Protein AF-0000000072238457 (afdb_homodimer)

Sequence (394 aa):
MDGVGSITQPNPSQYAPRVVYDGGVALRIDGGSSLGMVVLDFATNKAIERATELGLAMVGVFHSCSSTGALGYYVEKIASKGLVGIVSSGSTPTVAAFGSAEKNFGTNPLAYAIPGSQEPCVVYDASTSAMSFWGVKMYEMENRPLPENVALDSHGRTTTDASLVHVLKTFGGAKGSGISLLLEFLNGALFYIGFSTMDGVGSITQPNPSQYAPRVVYDGGVALRIDGGSSLGMVVLDFATNKAIERATELGLAMVGVFHSCSSTGALGYYVEKIASKGLVGIVSSGSTPTVAAFGSAEKNFGTNPLAYAIPGSQEPCVVYDASTSAMSFWGVKMYEMENRPLPENVALDSHGRTTTDASLVHVLKTFGGAKGSGISLLLEFLNGALFYIGFST

pLDDT: mean 86.83, std 17.13, range [21.56, 98.25]

InterPro domains:
  IPR003767 Malate/L-lactate dehydrogenase-like [PF02615] (16-190)
  IPR003767 Malate/L-lactate dehydrogenase-like [PTHR11091] (16-191)
  IPR036111 Malate/L-sulfolactate/L-lactate dehydrogenase-like superfamily [SSF89733] (15-196)
  IPR043143 Malate/L-sulfolactate/L-lactate dehydrogenase-like, NADPH binding domain [G3DSA:3.30.1370.60] (18-197)

Structure (mmCIF, N/CA/C/O backbone):
data_AF-0000000072238457-model_v1
#
loop_
_entity.id
_entity.type
_entity.pdbx_description
1 polymer 'Malate dehydrogenase'
#
loop_
_atom_site.group_PDB
_atom_site.id
_atom_site.type_symbol
_atom_site.label_atom_id
_atom_site.label_alt_id
_atom_site.label_comp_id
_atom_site.label_asym_id
_atom_site.label_entity_id
_atom_site.label_seq_id
_atom_site.pdbx_PDB_ins_code
_atom_site.Cartn_x
_atom_site.Cartn_y
_atom_site.Cartn_z
_atom_site.occupancy
_atom_site.B_iso_or_equiv
_atom_site.auth_seq_id
_atom_site.auth_comp_id
_atom_site.auth_asym_id
_atom_site.auth_atom_id
_atom_site.pdbx_PDB_model_num
ATOM 1 N N . MET A 1 1 ? 27.531 17.312 5.664 1 21.56 1 MET A N 1
ATOM 2 C CA . MET A 1 1 ? 28.016 17.562 4.305 1 21.56 1 MET A CA 1
ATOM 3 C C . MET A 1 1 ? 28.391 16.25 3.617 1 21.56 1 MET A C 1
ATOM 5 O O . MET A 1 1 ? 28.25 16.125 2.398 1 21.56 1 MET A O 1
ATOM 9 N N . ASP A 1 2 ? 29.188 15.336 4.422 1 23.94 2 ASP A N 1
ATOM 10 C CA . ASP A 1 2 ? 29.859 14.156 3.908 1 23.94 2 ASP A CA 1
ATOM 11 C C . ASP A 1 2 ? 28.859 13.07 3.51 1 23.94 2 ASP A C 1
ATOM 13 O O . ASP A 1 2 ? 29.219 11.898 3.428 1 23.94 2 ASP A O 1
ATOM 17 N N . GLY A 1 3 ? 27.578 13.234 3.688 1 29.41 3 GLY A N 1
ATOM 18 C CA . GLY A 1 3 ? 26.516 12.266 3.484 1 29.41 3 GLY A CA 1
ATOM 19 C C . GLY A 1 3 ? 26.484 11.703 2.076 1 29.41 3 GLY A C 1
ATOM 20 O O . GLY A 1 3 ? 25.641 10.859 1.758 1 29.41 3 GLY A O 1
ATOM 21 N N . VAL A 1 4 ? 26.844 12.562 1.063 1 31.33 4 VAL A N 1
ATOM 22 C CA . VAL A 1 4 ? 26.859 12.398 -0.386 1 31.33 4 VAL A CA 1
ATOM 23 C C . VAL A 1 4 ? 27.891 11.352 -0.775 1 31.33 4 VAL A C 1
ATOM 25 O O . VAL A 1 4 ? 28.031 11.008 -1.952 1 31.33 4 VAL A O 1
ATOM 28 N N . GLY A 1 5 ? 29.094 11.188 -0.035 1 33.12 5 GLY A N 1
ATOM 29 C CA . GLY A 1 5 ? 30.375 10.727 -0.529 1 33.12 5 GLY A CA 1
ATOM 30 C C . GLY A 1 5 ? 30.391 9.242 -0.874 1 33.12 5 GLY A C 1
ATOM 31 O O . GLY A 1 5 ? 31.312 8.766 -1.528 1 33.12 5 GLY A O 1
ATOM 32 N N . SER A 1 6 ? 30.125 8.305 0.13 1 35.88 6 SER A N 1
ATOM 33 C CA . SER A 1 6 ? 30.688 6.984 -0.177 1 35.88 6 SER A CA 1
ATOM 34 C C . SER A 1 6 ? 30.062 6.41 -1.443 1 35.88 6 SER A C 1
ATOM 36 O O . SER A 1 6 ? 28.906 5.977 -1.432 1 35.88 6 SER A O 1
ATOM 38 N N . ILE A 1 7 ? 30.078 7.066 -2.51 1 40.97 7 ILE A N 1
ATOM 39 C CA . ILE A 1 7 ? 29.938 6.617 -3.891 1 40.97 7 ILE A CA 1
ATOM 40 C C . ILE A 1 7 ? 30.469 5.191 -4.023 1 40.97 7 ILE A C 1
ATOM 42 O O . ILE A 1 7 ? 31.125 4.68 -3.115 1 40.97 7 ILE A O 1
ATOM 46 N N . THR A 1 8 ? 30.812 4.777 -5.48 1 42.66 8 THR A N 1
ATOM 47 C CA . THR A 1 8 ? 31.047 3.607 -6.32 1 42.66 8 THR A CA 1
ATOM 48 C C . THR A 1 8 ? 32.375 2.934 -5.945 1 42.66 8 THR A C 1
ATOM 50 O O . THR A 1 8 ? 33.344 3.014 -6.688 1 42.66 8 THR A O 1
ATOM 53 N N . GLN A 1 9 ? 33 3.242 -4.902 1 43.88 9 GLN A N 1
ATOM 54 C CA . GLN A 1 9 ? 34.219 2.426 -5.07 1 43.88 9 GLN A CA 1
ATOM 55 C C . GLN A 1 9 ? 33.844 0.955 -5.266 1 43.88 9 GLN A C 1
ATOM 57 O O . GLN A 1 9 ? 33.062 0.392 -4.488 1 43.88 9 GLN A O 1
ATOM 62 N N . PRO A 1 10 ? 33.969 0.603 -6.578 1 48.72 10 PRO A N 1
ATOM 63 C CA . PRO A 1 10 ? 33.812 -0.844 -6.766 1 48.72 10 PRO A CA 1
ATOM 64 C C . PRO A 1 10 ? 34.5 -1.65 -5.664 1 48.72 10 PRO A C 1
ATOM 66 O O . PRO A 1 10 ? 35.594 -1.302 -5.23 1 48.72 10 PRO A O 1
ATOM 69 N N . ASN A 1 11 ? 33.844 -1.972 -4.691 1 55.47 11 ASN A N 1
ATOM 70 C CA . ASN A 1 11 ? 34.438 -2.949 -3.781 1 55.47 11 ASN A CA 1
ATOM 71 C C . ASN A 1 11 ? 35.188 -4.031 -4.543 1 55.47 11 ASN A C 1
ATOM 73 O O . ASN A 1 11 ? 34.656 -4.629 -5.477 1 55.47 11 ASN A O 1
ATOM 77 N N . PRO A 1 12 ? 36.531 -4.082 -4.473 1 59.56 12 PRO A N 1
ATOM 78 C CA . PRO A 1 12 ? 37.312 -5.121 -5.129 1 59.56 12 PRO A CA 1
ATOM 79 C C . PRO A 1 12 ? 36.625 -6.484 -5.117 1 59.56 12 PRO A C 1
ATOM 81 O O . PRO A 1 12 ? 36.906 -7.32 -5.988 1 59.56 12 PRO A O 1
ATOM 84 N N . SER A 1 13 ? 35.781 -6.656 -4.16 1 65.31 13 SER A N 1
ATOM 85 C CA . SER A 1 13 ? 35.094 -7.941 -4.07 1 65.31 13 SER A CA 1
ATOM 86 C C . SER A 1 13 ? 33.719 -7.891 -4.75 1 65.31 13 SER A C 1
ATOM 88 O O . SER A 1 13 ? 32.906 -8.812 -4.617 1 65.31 13 SER A O 1
ATOM 90 N N . GLN A 1 14 ? 33.594 -6.797 -5.66 1 76.38 14 GLN A N 1
ATOM 91 C CA . GLN A 1 14 ? 32.312 -6.637 -6.371 1 76.38 14 GLN A CA 1
ATOM 92 C C . GLN A 1 14 ? 32.188 -7.668 -7.484 1 76.38 14 GLN A C 1
ATOM 94 O O . GLN A 1 14 ? 33.156 -7.98 -8.172 1 76.38 14 GLN A O 1
ATOM 99 N N . TYR A 1 15 ? 31.047 -8.352 -7.453 1 82.31 15 TYR A N 1
ATOM 100 C CA . TYR A 1 15 ? 30.688 -9.195 -8.586 1 82.31 15 TYR A CA 1
ATOM 101 C C . TYR A 1 15 ? 29.344 -8.797 -9.156 1 82.31 15 TYR A C 1
ATOM 103 O O . TYR A 1 15 ? 28.609 -8 -8.555 1 82.31 15 TYR A O 1
ATOM 111 N N . ALA A 1 16 ? 29.125 -9.25 -10.375 1 91.56 16 ALA A N 1
ATOM 112 C CA . ALA A 1 16 ? 27.875 -8.93 -11.055 1 91.56 16 ALA A CA 1
ATOM 113 C C . ALA A 1 16 ? 26.672 -9.523 -10.305 1 91.56 16 ALA A C 1
ATOM 115 O O . ALA A 1 16 ? 26.781 -10.602 -9.719 1 91.56 16 ALA A O 1
ATOM 116 N N . PRO A 1 17 ? 25.531 -8.758 -10.289 1 94.31 17 PRO A N 1
ATOM 117 C CA . PRO A 1 17 ? 24.312 -9.312 -9.68 1 94.31 17 PRO A CA 1
ATOM 118 C C . PRO A 1 17 ? 23.969 -10.695 -10.219 1 94.31 17 PRO A C 1
ATOM 120 O O . PRO A 1 17 ? 24.156 -10.969 -11.414 1 94.31 17 PRO A O 1
ATOM 123 N N . ARG A 1 18 ? 23.453 -11.547 -9.344 1 95.69 18 ARG A N 1
ATOM 124 C CA . ARG A 1 18 ? 23.125 -12.906 -9.773 1 95.69 18 ARG A CA 1
ATOM 125 C C . ARG A 1 18 ? 21.922 -13.445 -8.992 1 95.69 18 ARG A C 1
ATOM 127 O O . ARG A 1 18 ? 21.734 -13.109 -7.824 1 95.69 18 ARG A O 1
ATOM 134 N N . VAL A 1 19 ? 21.172 -14.336 -9.625 1 94.56 19 VAL A N 1
ATOM 135 C CA . VAL A 1 19 ? 20.078 -15.031 -8.977 1 94.56 19 VAL A CA 1
ATOM 136 C C . VAL A 1 19 ? 20.625 -16.094 -8.023 1 94.56 19 VAL A C 1
ATOM 138 O O . VAL A 1 19 ? 21.391 -16.969 -8.438 1 94.56 19 VAL A O 1
ATOM 141 N N . VAL A 1 20 ? 20.25 -16.047 -6.781 1 93.12 20 VAL A N 1
ATOM 142 C CA . VAL A 1 20 ? 20.797 -16.984 -5.809 1 93.12 20 VAL A CA 1
ATOM 143 C C . VAL A 1 20 ? 19.703 -17.938 -5.34 1 93.12 20 VAL A C 1
ATOM 145 O O . VAL A 1 20 ? 19.984 -18.969 -4.73 1 93.12 20 VAL A O 1
ATOM 148 N N . TYR A 1 21 ? 18.516 -17.609 -5.57 1 91.19 21 TYR A N 1
ATOM 149 C CA . TYR A 1 21 ? 17.359 -18.453 -5.297 1 91.19 21 TYR A CA 1
ATOM 150 C C . TYR A 1 21 ? 16.312 -18.312 -6.391 1 91.19 21 TYR A C 1
ATOM 152 O O . TYR A 1 21 ? 15.945 -17.203 -6.77 1 91.19 21 TYR A O 1
ATOM 160 N N . ASP A 1 22 ? 15.828 -19.438 -6.941 1 92 22 ASP A N 1
ATOM 161 C CA . ASP A 1 22 ? 14.781 -19.484 -7.965 1 92 22 ASP A CA 1
ATOM 162 C C . ASP A 1 22 ? 13.656 -20.438 -7.559 1 92 22 ASP A C 1
ATOM 164 O O . ASP A 1 22 ? 13.758 -21.656 -7.742 1 92 22 ASP A O 1
ATOM 168 N N . GLY A 1 23 ? 12.617 -19.812 -7.051 1 86.69 23 GLY A N 1
ATOM 169 C CA . GLY A 1 23 ? 11.445 -20.578 -6.645 1 86.69 23 GLY A CA 1
ATOM 170 C C . GLY A 1 23 ? 10.32 -20.531 -7.668 1 86.69 23 GLY A C 1
ATOM 171 O O . GLY A 1 23 ? 9.148 -20.672 -7.316 1 86.69 23 GLY A O 1
ATOM 172 N N . GLY A 1 24 ? 10.68 -20.328 -8.938 1 88.94 24 GLY A N 1
ATOM 173 C CA . GLY A 1 24 ? 9.68 -20.141 -9.977 1 88.94 24 GLY A CA 1
ATOM 174 C C . GLY A 1 24 ? 9.203 -18.703 -10.094 1 88.94 24 GLY A C 1
ATOM 175 O O . GLY A 1 24 ? 9.891 -17.859 -10.656 1 88.94 24 GLY A O 1
ATOM 176 N N . VAL A 1 25 ? 8.172 -18.422 -9.297 1 88.44 25 VAL A N 1
ATOM 177 C CA . VAL A 1 25 ? 7.598 -17.094 -9.391 1 88.44 25 VAL A CA 1
ATOM 178 C C . VAL A 1 25 ? 8.359 -16.125 -8.484 1 88.44 25 VAL A C 1
ATOM 180 O O . VAL A 1 25 ? 8.234 -14.914 -8.617 1 88.44 25 VAL A O 1
ATOM 183 N N . ALA A 1 26 ? 9.156 -16.688 -7.598 1 89.81 26 ALA A N 1
ATOM 184 C CA . ALA A 1 26 ? 9.922 -15.883 -6.652 1 89.81 26 ALA A CA 1
ATOM 185 C C . ALA A 1 26 ? 11.422 -16.031 -6.895 1 89.81 26 ALA A C 1
ATOM 187 O O . ALA A 1 26 ? 11.938 -17.141 -6.977 1 89.81 26 ALA A O 1
ATOM 188 N N . LEU A 1 27 ? 12.094 -14.906 -7.02 1 92.25 27 LEU A N 1
ATOM 189 C CA . LEU A 1 27 ? 13.539 -14.914 -7.191 1 92.25 27 LEU A CA 1
ATOM 190 C C . LEU A 1 27 ? 14.219 -14.078 -6.113 1 92.25 27 LEU A C 1
ATOM 192 O O . LEU A 1 27 ? 13.641 -13.109 -5.613 1 92.25 27 LEU A O 1
ATOM 196 N N . ARG A 1 28 ? 15.383 -14.492 -5.832 1 92.31 28 ARG A N 1
ATOM 197 C CA . ARG A 1 28 ? 16.266 -13.695 -4.992 1 92.31 28 ARG A CA 1
ATOM 198 C C . ARG A 1 28 ? 17.562 -13.375 -5.711 1 92.31 28 ARG A C 1
ATOM 200 O O . ARG A 1 28 ? 18.188 -14.258 -6.309 1 92.31 28 ARG A O 1
ATOM 207 N N . ILE A 1 29 ? 17.969 -12.133 -5.586 1 93.19 29 ILE A N 1
ATOM 208 C CA . ILE A 1 29 ? 19.141 -11.688 -6.32 1 93.19 29 ILE A CA 1
ATOM 209 C C . ILE A 1 29 ? 20.172 -11.109 -5.348 1 93.19 29 ILE A C 1
ATOM 211 O O . ILE A 1 29 ? 19.828 -10.273 -4.5 1 93.19 29 ILE A O 1
ATOM 215 N N . ASP A 1 30 ? 21.359 -11.625 -5.41 1 92.44 30 ASP A N 1
ATOM 216 C CA . ASP A 1 30 ? 22.516 -11.016 -4.77 1 92.44 30 ASP A CA 1
ATOM 217 C C . ASP A 1 30 ? 23.141 -9.945 -5.668 1 92.44 30 ASP A C 1
ATOM 219 O O . ASP A 1 30 ? 23.594 -10.242 -6.77 1 92.44 30 ASP A O 1
ATOM 223 N N . GLY A 1 31 ? 23.109 -8.734 -5.16 1 92.75 31 GLY A N 1
ATOM 224 C CA . GLY A 1 31 ? 23.578 -7.605 -5.957 1 92.75 31 GLY A CA 1
ATOM 225 C C . GLY A 1 31 ? 25.078 -7.57 -6.129 1 92.75 31 GLY A C 1
ATOM 226 O O . GLY A 1 31 ? 25.594 -6.863 -6.996 1 92.75 31 GLY A O 1
ATOM 227 N N . GLY A 1 32 ? 25.844 -8.266 -5.227 1 91.31 32 GLY A N 1
ATOM 228 C CA . GLY A 1 32 ? 27.297 -8.344 -5.348 1 91.31 32 GLY A CA 1
ATOM 229 C C . GLY A 1 32 ? 27.984 -7.031 -5.051 1 91.31 32 GLY A C 1
ATOM 230 O O . GLY A 1 32 ? 29.016 -6.715 -5.66 1 91.31 32 GLY A O 1
ATOM 231 N N . SER A 1 33 ? 27.312 -6.242 -4.336 1 90.06 33 SER A N 1
ATOM 232 C CA . SER A 1 33 ? 27.812 -4.926 -3.963 1 90.06 33 SER A CA 1
ATOM 233 C C . SER A 1 33 ? 27.969 -4.027 -5.184 1 90.06 33 SER A C 1
ATOM 235 O O . SER A 1 33 ? 28.844 -3.164 -5.219 1 90.06 33 SER A O 1
ATOM 237 N N . SER A 1 34 ? 27.188 -4.352 -6.188 1 89.62 34 SER A N 1
ATOM 238 C CA . SER A 1 34 ? 27.125 -3.469 -7.348 1 89.62 34 SER A CA 1
ATOM 239 C C . SER A 1 34 ? 26.281 -2.23 -7.051 1 89.62 34 SER A C 1
ATOM 241 O O . SER A 1 34 ? 25.625 -2.146 -6.004 1 89.62 34 SER A O 1
ATOM 243 N N . LEU A 1 35 ? 26.359 -1.255 -7.984 1 90 35 LEU A N 1
ATOM 244 C CA . LEU A 1 35 ? 25.547 -0.049 -7.852 1 90 35 LEU A CA 1
ATOM 245 C C . LEU A 1 35 ? 24.062 -0.395 -7.812 1 90 35 LEU A C 1
ATOM 247 O O . LEU A 1 35 ? 23.609 -1.268 -8.555 1 90 35 LEU A O 1
ATOM 251 N N . GLY A 1 36 ? 23.328 0.271 -6.957 1 89.88 36 GLY A N 1
ATOM 252 C CA . GLY A 1 36 ? 21.922 0.017 -6.773 1 89.88 36 GLY A CA 1
ATOM 253 C C . GLY A 1 36 ? 21.125 0.043 -8.07 1 89.88 36 GLY A C 1
ATOM 254 O O . GLY A 1 36 ? 20.281 -0.815 -8.305 1 89.88 36 GLY A O 1
ATOM 255 N N . MET A 1 37 ? 21.422 1.014 -8.922 1 92.81 37 MET A N 1
ATOM 256 C CA . MET A 1 37 ? 20.688 1.156 -10.18 1 92.81 37 MET A CA 1
ATOM 257 C C . MET A 1 37 ? 20.938 -0.033 -11.094 1 92.81 37 MET A C 1
ATOM 259 O O . MET A 1 37 ? 20.062 -0.443 -11.852 1 92.81 37 MET A O 1
ATOM 263 N N . VAL A 1 38 ? 22.156 -0.543 -11.039 1 93.5 38 VAL A N 1
ATOM 264 C CA . VAL A 1 38 ? 22.516 -1.703 -11.852 1 93.5 38 VAL A CA 1
ATOM 265 C C . VAL A 1 38 ? 21.797 -2.945 -11.32 1 93.5 38 VAL A C 1
ATOM 267 O O . VAL A 1 38 ? 21.234 -3.713 -12.094 1 93.5 38 VAL A O 1
ATOM 270 N N . VAL A 1 39 ? 21.797 -3.088 -10.055 1 93.5 39 VAL A N 1
ATOM 271 C CA . VAL A 1 39 ? 21.219 -4.254 -9.406 1 93.5 39 VAL A CA 1
ATOM 272 C C . VAL A 1 39 ? 19.703 -4.262 -9.633 1 93.5 39 VAL A C 1
ATOM 274 O O . VAL A 1 39 ? 19.125 -5.285 -10.016 1 93.5 39 VAL A O 1
ATOM 277 N N . LEU A 1 40 ? 19.047 -3.123 -9.414 1 95.25 40 LEU A N 1
ATOM 278 C CA . LEU A 1 40 ? 17.594 -3.055 -9.547 1 95.25 40 LEU A CA 1
ATOM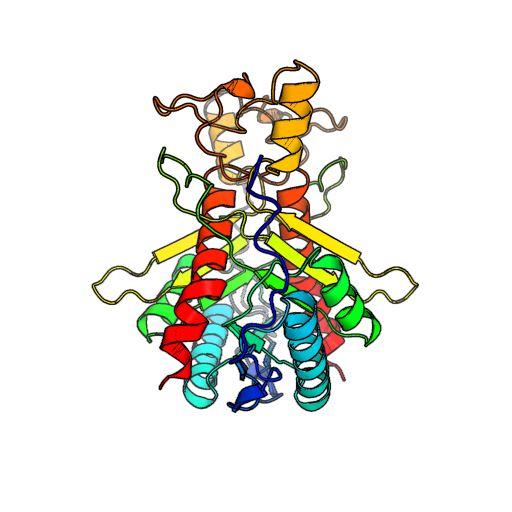 279 C C . LEU A 1 40 ? 17.172 -3.189 -11.008 1 95.25 40 LEU A C 1
ATOM 281 O O . LEU A 1 40 ? 16.125 -3.754 -11.305 1 95.25 40 LEU A O 1
ATOM 285 N N . ASP A 1 41 ? 17.984 -2.664 -11.906 1 96.75 41 ASP A N 1
ATOM 286 C CA . ASP A 1 41 ? 17.688 -2.854 -13.328 1 96.75 41 ASP A CA 1
ATOM 287 C C . ASP A 1 41 ? 17.734 -4.332 -13.703 1 96.75 41 ASP A C 1
ATOM 289 O O . ASP A 1 41 ? 16.875 -4.828 -14.422 1 96.75 41 ASP A O 1
ATOM 293 N N . PHE A 1 42 ? 18.781 -5.004 -13.219 1 96.88 42 PHE A N 1
ATOM 294 C CA . PHE A 1 42 ? 18.906 -6.441 -13.43 1 96.88 42 PHE A CA 1
ATOM 295 C C . PHE A 1 42 ? 17.688 -7.18 -12.875 1 96.88 42 PHE A C 1
ATOM 297 O O . PHE A 1 42 ? 17.094 -8.023 -13.555 1 96.88 42 PHE A O 1
ATOM 304 N N . ALA A 1 43 ? 17.281 -6.855 -11.672 1 96.44 43 ALA A N 1
ATOM 305 C CA . ALA A 1 43 ? 16.141 -7.473 -11.008 1 96.44 43 ALA A CA 1
ATOM 306 C C . ALA A 1 43 ? 14.852 -7.207 -11.781 1 96.44 43 ALA A C 1
ATOM 308 O O . ALA A 1 43 ? 14.008 -8.102 -11.914 1 96.44 43 ALA A O 1
ATOM 309 N N . THR A 1 44 ? 14.703 -5.988 -12.227 1 97.94 44 THR A N 1
ATOM 310 C CA . THR A 1 44 ? 13.523 -5.594 -12.984 1 97.94 44 THR A CA 1
ATOM 311 C C . THR A 1 44 ? 13.398 -6.422 -14.258 1 97.94 44 THR A C 1
ATOM 313 O O . THR A 1 44 ? 12.312 -6.926 -14.578 1 97.94 44 THR A O 1
ATOM 316 N N . ASN A 1 45 ? 14.484 -6.586 -14.953 1 98.25 45 ASN A N 1
ATOM 317 C CA . ASN A 1 45 ? 14.477 -7.398 -16.156 1 98.25 45 ASN A CA 1
ATOM 318 C C . ASN A 1 45 ? 14.086 -8.844 -15.859 1 98.25 45 ASN A C 1
ATOM 320 O O . ASN A 1 45 ? 13.312 -9.445 -16.609 1 98.25 45 ASN A O 1
ATOM 324 N N . LYS A 1 46 ? 14.586 -9.375 -14.82 1 97.44 46 LYS A N 1
ATOM 325 C CA . LYS A 1 46 ? 14.25 -10.742 -14.422 1 97.44 46 LYS A CA 1
ATOM 326 C C . LYS A 1 46 ? 12.766 -10.859 -14.07 1 97.44 46 LYS A C 1
ATOM 328 O O . LYS A 1 46 ? 12.117 -11.852 -14.406 1 97.44 46 LYS A O 1
ATOM 333 N N . ALA A 1 47 ? 12.297 -9.867 -13.367 1 96.62 47 ALA A N 1
ATOM 334 C CA . ALA A 1 47 ? 10.883 -9.859 -12.992 1 96.62 47 ALA A CA 1
ATOM 335 C C . ALA A 1 47 ? 9.992 -9.844 -14.227 1 96.62 47 ALA A C 1
ATOM 337 O O . ALA A 1 47 ? 8.992 -10.562 -14.289 1 96.62 47 ALA A O 1
ATOM 338 N N . ILE A 1 48 ? 10.344 -8.977 -15.156 1 96.94 48 ILE A N 1
ATOM 339 C CA . ILE A 1 48 ? 9.57 -8.867 -16.391 1 96.94 48 ILE A CA 1
ATOM 340 C C . ILE A 1 48 ? 9.57 -10.203 -17.125 1 96.94 48 ILE A C 1
ATOM 342 O O . ILE A 1 48 ? 8.516 -10.688 -17.547 1 96.94 48 ILE A O 1
ATOM 346 N N . GLU A 1 49 ? 10.75 -10.812 -17.25 1 96.81 49 GLU A N 1
ATOM 347 C CA . GLU A 1 49 ? 10.875 -12.109 -17.906 1 96.81 49 GLU A CA 1
ATOM 348 C C . GLU A 1 49 ? 9.984 -13.156 -17.234 1 96.81 49 GLU A C 1
ATOM 350 O O . GLU A 1 49 ? 9.195 -13.828 -17.906 1 96.81 49 GLU A O 1
ATOM 355 N N . ARG A 1 50 ? 10.07 -13.258 -16 1 94.31 50 ARG A N 1
ATOM 356 C CA . ARG A 1 50 ? 9.352 -14.273 -15.234 1 94.31 50 ARG A CA 1
ATOM 357 C C . ARG A 1 50 ? 7.848 -14.031 -15.273 1 94.31 50 ARG A C 1
ATOM 359 O O . ARG A 1 50 ? 7.066 -14.969 -15.43 1 94.31 50 ARG A O 1
ATOM 366 N N . ALA A 1 51 ? 7.465 -12.805 -15.086 1 93 51 ALA A N 1
ATOM 367 C CA . ALA A 1 51 ? 6.043 -12.469 -15.094 1 93 51 ALA A CA 1
ATOM 368 C C . ALA A 1 51 ? 5.422 -12.727 -16.453 1 93 51 ALA A C 1
ATOM 370 O O . ALA A 1 51 ? 4.254 -13.117 -16.562 1 93 51 ALA A O 1
ATOM 371 N N . THR A 1 52 ? 6.172 -12.438 -17.5 1 92.75 52 THR A N 1
ATOM 372 C CA . THR A 1 52 ? 5.695 -12.703 -18.844 1 92.75 52 THR A CA 1
ATOM 373 C C . THR A 1 52 ? 5.473 -14.203 -19.062 1 92.75 52 THR A C 1
ATOM 375 O O . THR A 1 52 ? 4.516 -14.609 -19.719 1 92.75 52 THR A O 1
ATOM 378 N N . GLU A 1 53 ? 6.305 -15 -18.438 1 90.38 53 GLU A N 1
ATOM 379 C CA . GLU A 1 53 ? 6.25 -16.453 -18.594 1 90.38 53 GLU A CA 1
ATOM 380 C C . GLU A 1 53 ? 5.172 -17.062 -17.688 1 90.38 53 GLU A C 1
ATOM 382 O O . GLU A 1 53 ? 4.43 -17.938 -18.125 1 90.38 53 GLU A O 1
ATOM 387 N N . LEU A 1 54 ? 5.031 -16.562 -16.5 1 88.12 54 LEU A N 1
ATOM 388 C CA . LEU A 1 54 ? 4.234 -17.266 -15.508 1 88.12 54 LEU A CA 1
ATOM 389 C C . LEU A 1 54 ? 3.021 -16.438 -15.086 1 88.12 54 LEU A C 1
ATOM 391 O O . LEU A 1 54 ? 2.166 -16.922 -14.336 1 88.12 54 LEU A O 1
ATOM 395 N N . GLY A 1 55 ? 2.93 -15.195 -15.523 1 85.94 55 GLY A N 1
ATOM 396 C CA . GLY A 1 55 ? 1.799 -14.336 -15.211 1 85.94 55 GLY A CA 1
ATOM 397 C C . GLY A 1 55 ? 2.023 -13.477 -13.977 1 85.94 55 GLY A C 1
ATOM 398 O O . GLY A 1 55 ? 1.312 -12.492 -13.766 1 85.94 55 GLY A O 1
ATOM 399 N N . LEU A 1 56 ? 2.992 -13.914 -13.078 1 89.69 56 LEU A N 1
ATOM 400 C CA . LEU A 1 56 ? 3.318 -13.211 -11.844 1 89.69 56 LEU A CA 1
ATOM 401 C C . LEU A 1 56 ? 4.762 -13.484 -11.43 1 89.69 56 LEU A C 1
ATOM 403 O O . LEU A 1 56 ? 5.273 -14.586 -11.625 1 89.69 56 LEU A O 1
ATOM 407 N N . ALA A 1 57 ? 5.391 -12.492 -10.875 1 92.19 57 ALA A N 1
ATOM 408 C CA . ALA A 1 57 ? 6.738 -12.68 -10.352 1 92.19 57 ALA A CA 1
ATOM 409 C C . ALA A 1 57 ? 7 -11.75 -9.172 1 92.19 57 ALA A C 1
ATOM 411 O O . ALA A 1 57 ? 6.449 -10.648 -9.109 1 92.19 57 ALA A O 1
ATOM 412 N N . MET A 1 58 ? 7.773 -12.156 -8.266 1 93.44 58 MET A N 1
ATOM 413 C CA . MET A 1 58 ? 8.297 -11.375 -7.148 1 93.44 58 MET A CA 1
ATOM 414 C C . MET A 1 58 ? 9.812 -11.547 -7.031 1 93.44 58 MET A C 1
ATOM 416 O O . MET A 1 58 ? 10.312 -12.672 -6.977 1 93.44 58 MET A O 1
ATOM 420 N N . VAL A 1 59 ? 10.531 -10.438 -6.996 1 93.69 59 VAL A N 1
ATOM 421 C CA . VAL A 1 59 ? 11.984 -10.5 -6.961 1 93.69 59 VAL A CA 1
ATOM 422 C C . VAL A 1 59 ? 12.508 -9.719 -5.758 1 93.69 59 VAL A C 1
ATOM 424 O O . VAL A 1 59 ? 12.148 -8.555 -5.562 1 93.69 59 VAL A O 1
ATOM 427 N N . GLY A 1 60 ? 13.242 -10.367 -4.938 1 92.5 60 GLY A N 1
ATOM 428 C CA . GLY A 1 60 ? 13.938 -9.719 -3.84 1 92.5 60 GLY A CA 1
ATOM 429 C C . GLY A 1 60 ? 15.406 -9.477 -4.133 1 92.5 60 GLY A C 1
ATOM 430 O O . GLY A 1 60 ? 16.078 -10.312 -4.746 1 92.5 60 GLY A O 1
ATOM 431 N N . VAL A 1 61 ? 15.875 -8.344 -3.709 1 91.69 61 VAL A N 1
ATOM 432 C CA . VAL A 1 61 ? 17.25 -7.945 -3.98 1 91.69 61 VAL A CA 1
ATOM 433 C C . VAL A 1 61 ? 17.938 -7.562 -2.674 1 91.69 61 VAL A C 1
ATOM 435 O O . VAL A 1 61 ? 17.344 -6.918 -1.812 1 91.69 61 VAL A O 1
ATOM 438 N N . PHE A 1 62 ? 19.188 -8.016 -2.58 1 87.69 62 PHE A N 1
ATOM 439 C CA . PHE A 1 62 ? 20 -7.586 -1.441 1 87.69 62 PHE A CA 1
ATOM 440 C C . PHE A 1 62 ? 21.438 -7.312 -1.864 1 87.69 62 PHE A C 1
ATOM 442 O O . PHE A 1 62 ? 21.812 -7.594 -3.002 1 87.69 62 PHE A O 1
ATOM 449 N N . HIS A 1 63 ? 22.188 -6.652 -1.017 1 87 63 HIS A N 1
ATOM 450 C CA . HIS A 1 63 ? 23.625 -6.461 -1.165 1 87 63 HIS A CA 1
ATOM 451 C C . HIS A 1 63 ? 23.938 -5.52 -2.32 1 87 63 HIS A C 1
ATOM 453 O O . HIS A 1 63 ? 24.766 -5.84 -3.188 1 87 63 HIS A O 1
ATOM 459 N N . SER A 1 64 ? 23.281 -4.414 -2.348 1 83.31 64 SER A N 1
ATOM 460 C CA . SER A 1 64 ? 23.672 -3.311 -3.219 1 83.31 64 SER A CA 1
ATOM 461 C C . SER A 1 64 ? 24.438 -2.244 -2.443 1 83.31 64 SER A C 1
ATOM 463 O O . SER A 1 64 ? 24.359 -2.189 -1.215 1 83.31 64 SER A O 1
ATOM 465 N N . CYS A 1 65 ? 25.156 -1.436 -3.168 1 80.31 65 CYS A N 1
ATOM 466 C CA . CYS A 1 65 ? 26.078 -0.59 -2.412 1 80.31 65 CYS A CA 1
ATOM 467 C C . CYS A 1 65 ? 25.656 0.872 -2.482 1 80.31 65 CYS A C 1
ATOM 469 O O . CYS A 1 65 ? 26.328 1.745 -1.938 1 80.31 65 CYS A O 1
ATOM 471 N N . SER A 1 66 ? 24.641 1.11 -3.246 1 80.88 66 SER A N 1
ATOM 472 C CA . SER A 1 66 ? 24.203 2.496 -3.373 1 80.88 66 SER A CA 1
ATOM 473 C C . SER A 1 66 ? 22.688 2.58 -3.566 1 80.88 66 SER A C 1
ATOM 475 O O . SER A 1 66 ? 22 1.556 -3.623 1 80.88 66 SER A O 1
ATOM 477 N N . SER A 1 67 ? 22.172 3.836 -3.576 1 83.5 67 SER A N 1
ATOM 478 C CA . SER A 1 67 ? 20.766 4.094 -3.848 1 83.5 67 SER A CA 1
ATOM 479 C C . SER A 1 67 ? 20.375 3.598 -5.234 1 83.5 67 SER A C 1
ATOM 481 O O . SER A 1 67 ? 21.219 3.508 -6.133 1 83.5 67 SER A O 1
ATOM 483 N N . THR A 1 68 ? 19.125 3.293 -5.363 1 86.31 68 THR A N 1
ATOM 484 C CA . THR A 1 68 ? 18.578 2.799 -6.625 1 86.31 68 THR A CA 1
ATOM 485 C C . THR A 1 68 ? 18.078 3.953 -7.488 1 86.31 68 THR A C 1
ATOM 487 O O . THR A 1 68 ? 17.688 3.748 -8.633 1 86.31 68 THR A O 1
ATOM 490 N N . GLY A 1 69 ? 18.125 5.145 -6.957 1 85.69 69 GLY A N 1
ATOM 491 C CA . GLY A 1 69 ? 17.453 6.238 -7.652 1 85.69 69 GLY A CA 1
ATOM 492 C C . GLY A 1 69 ? 15.945 6.16 -7.586 1 85.69 69 GLY A C 1
ATOM 493 O O . GLY A 1 69 ? 15.391 5.453 -6.742 1 85.69 69 GLY A O 1
ATOM 494 N N . ALA A 1 70 ? 15.32 6.953 -8.453 1 91.75 70 ALA A N 1
ATOM 495 C CA . ALA A 1 70 ? 13.867 6.988 -8.477 1 91.75 70 ALA A CA 1
ATOM 496 C C . ALA A 1 70 ? 13.289 5.645 -8.914 1 91.75 70 ALA A C 1
ATOM 498 O O . ALA A 1 70 ? 13.664 5.113 -9.961 1 91.75 70 ALA A O 1
ATOM 499 N N . LEU A 1 71 ? 12.391 5.133 -8.141 1 96.25 71 LEU A N 1
ATOM 500 C CA . LEU A 1 71 ? 11.789 3.84 -8.43 1 96.25 71 LEU A CA 1
ATOM 501 C C . LEU A 1 71 ? 10.867 3.93 -9.648 1 96.25 71 LEU A C 1
ATOM 503 O O . LEU A 1 71 ? 10.57 2.916 -10.281 1 96.25 71 LEU A O 1
ATOM 507 N N . GLY A 1 72 ? 10.406 5.121 -9.938 1 96.56 72 GLY A N 1
ATOM 508 C CA . GLY A 1 72 ? 9.539 5.352 -11.086 1 96.56 72 GLY A CA 1
ATOM 509 C C . GLY A 1 72 ? 10.117 4.828 -12.383 1 96.56 72 GLY A C 1
ATOM 510 O O . GLY A 1 72 ? 9.383 4.359 -13.25 1 96.56 72 GLY A O 1
ATOM 511 N N . TYR A 1 73 ? 11.422 4.863 -12.523 1 96 73 TYR A N 1
ATOM 512 C CA . TYR A 1 73 ? 12.102 4.375 -13.711 1 96 73 TYR A CA 1
ATOM 513 C C . TYR A 1 73 ? 11.836 2.889 -13.93 1 96 73 TYR A C 1
ATOM 515 O O . TYR A 1 73 ? 11.516 2.463 -15.039 1 96 73 TYR A O 1
ATOM 523 N N . TYR A 1 74 ? 11.875 2.145 -12.961 1 97.38 74 TYR A N 1
ATOM 524 C CA . TYR A 1 74 ? 11.781 0.69 -13.047 1 97.38 74 TYR A CA 1
ATOM 525 C C . TYR A 1 74 ? 10.344 0.249 -13.273 1 97.38 74 TYR A C 1
ATOM 527 O O . TYR A 1 74 ? 10.086 -0.649 -14.078 1 97.38 74 TYR A O 1
ATOM 535 N N . VAL A 1 75 ? 9.414 0.867 -12.531 1 97.5 75 VAL A N 1
ATOM 536 C CA . VAL A 1 75 ? 8.016 0.458 -12.695 1 97.5 75 VAL A CA 1
ATOM 537 C C . VAL A 1 75 ? 7.512 0.884 -14.07 1 97.5 75 VAL A C 1
ATOM 539 O O . VAL A 1 75 ? 6.684 0.198 -14.672 1 97.5 75 VAL A O 1
ATOM 542 N N . GLU A 1 76 ? 8.008 2.004 -14.602 1 95.88 76 GLU A N 1
ATOM 543 C CA . GLU A 1 76 ? 7.668 2.389 -15.969 1 95.88 76 GLU A CA 1
ATOM 544 C C . GLU A 1 76 ? 8.188 1.366 -16.984 1 95.88 76 GLU A C 1
ATOM 546 O O . GLU A 1 76 ? 7.508 1.056 -17.953 1 95.88 76 GLU A O 1
ATOM 551 N N . LYS A 1 77 ? 9.352 0.937 -16.719 1 96.12 77 LYS A N 1
ATOM 552 C CA . LYS A 1 77 ? 9.922 -0.109 -17.562 1 96.12 77 LYS A CA 1
ATOM 553 C C . LYS A 1 77 ? 9.039 -1.355 -17.562 1 96.12 77 LYS A C 1
ATOM 555 O O . LYS A 1 77 ? 8.781 -1.941 -18.625 1 96.12 77 LYS A O 1
ATOM 560 N N . ILE A 1 78 ? 8.547 -1.76 -16.453 1 96.56 78 ILE A N 1
ATOM 561 C CA . ILE A 1 78 ? 7.672 -2.92 -16.328 1 96.56 78 ILE A CA 1
ATOM 562 C C . ILE A 1 78 ? 6.371 -2.674 -17.078 1 96.56 78 ILE A C 1
ATOM 564 O O . ILE A 1 78 ? 5.926 -3.525 -17.859 1 96.56 78 ILE A O 1
ATOM 568 N N . ALA A 1 79 ? 5.844 -1.497 -16.922 1 94.44 79 ALA A N 1
ATOM 569 C CA . ALA A 1 79 ? 4.57 -1.154 -17.547 1 94.44 79 ALA A CA 1
ATOM 570 C C . ALA A 1 79 ? 4.707 -1.109 -19.078 1 94.44 79 ALA A C 1
ATOM 572 O O . ALA A 1 79 ? 3.762 -1.438 -19.797 1 94.44 79 ALA A O 1
ATOM 573 N N . SER A 1 80 ? 5.887 -0.67 -19.531 1 92.88 80 SER A N 1
ATOM 574 C CA . SER A 1 80 ? 6.133 -0.592 -20.969 1 92.88 80 SER A CA 1
ATOM 575 C C . SER A 1 80 ? 6.047 -1.969 -21.625 1 92.88 80 SER A C 1
ATOM 577 O O . SER A 1 80 ? 5.895 -2.076 -22.844 1 92.88 80 SER A O 1
ATOM 579 N N . LYS A 1 81 ? 6.062 -3.006 -20.875 1 93.75 81 LYS A N 1
ATOM 580 C CA . LYS A 1 81 ? 5.941 -4.371 -21.375 1 93.75 81 LYS A CA 1
ATOM 581 C C . LYS A 1 81 ? 4.523 -4.902 -21.188 1 93.75 81 LYS A C 1
ATOM 583 O O . LYS A 1 81 ? 4.277 -6.102 -21.328 1 93.75 81 LYS A O 1
ATOM 588 N N . GLY A 1 82 ? 3.645 -3.992 -20.75 1 91.19 82 GLY A N 1
ATOM 589 C CA . GLY A 1 82 ? 2.252 -4.375 -20.578 1 91.19 82 GLY A CA 1
ATOM 590 C C . GLY A 1 82 ? 1.976 -5.039 -19.234 1 91.19 82 GLY A C 1
ATOM 591 O O . GLY A 1 82 ? 0.953 -5.707 -19.078 1 91.19 82 GLY A O 1
ATOM 592 N N . LEU A 1 83 ? 2.904 -4.926 -18.25 1 92.19 83 LEU A N 1
ATOM 593 C CA . LEU A 1 83 ? 2.791 -5.543 -16.938 1 92.19 83 LEU A CA 1
ATOM 594 C C . LEU A 1 83 ? 2.588 -4.488 -15.859 1 92.19 83 LEU A C 1
ATOM 596 O O . LEU A 1 83 ? 3.096 -3.371 -15.977 1 92.19 83 LEU A O 1
ATOM 600 N N . VAL A 1 84 ? 1.844 -4.805 -14.828 1 93.19 84 VAL A N 1
ATOM 601 C CA . VAL A 1 84 ? 1.757 -3.949 -13.648 1 93.19 84 VAL A CA 1
ATOM 602 C C . VAL A 1 84 ? 3.01 -4.117 -12.789 1 93.19 84 VAL A C 1
ATOM 604 O O . VAL A 1 84 ? 3.398 -5.242 -12.461 1 93.19 84 VAL A O 1
ATOM 607 N N . GLY A 1 85 ? 3.627 -3.051 -12.531 1 95.75 85 GLY A N 1
ATOM 608 C CA . GLY A 1 85 ? 4.836 -3.082 -11.719 1 95.75 85 GLY A CA 1
ATOM 609 C C . GLY A 1 85 ? 4.656 -2.447 -10.352 1 95.75 85 GLY A C 1
ATOM 610 O O . GLY A 1 85 ? 4.004 -1.407 -10.227 1 95.75 85 GLY A O 1
ATOM 611 N N . ILE A 1 86 ? 5.145 -3.066 -9.289 1 96.94 86 ILE A N 1
ATOM 612 C CA . ILE A 1 86 ? 5.219 -2.529 -7.934 1 96.94 86 ILE A CA 1
ATOM 613 C C . ILE A 1 86 ? 6.629 -2.707 -7.383 1 96.94 86 ILE A C 1
ATOM 615 O O . ILE A 1 86 ? 7.176 -3.812 -7.41 1 96.94 86 ILE A O 1
ATOM 619 N N . VAL A 1 87 ? 7.266 -1.669 -7 1 97 87 VAL A N 1
ATOM 620 C CA . VAL A 1 87 ? 8.633 -1.702 -6.492 1 97 87 VAL A CA 1
ATOM 621 C C . VAL A 1 87 ? 8.719 -0.917 -5.184 1 97 87 VAL A C 1
ATOM 623 O O . VAL A 1 87 ? 8.141 0.169 -5.066 1 97 87 VAL A O 1
ATOM 626 N N . SER A 1 88 ? 9.328 -1.469 -4.227 1 95.5 88 SER A N 1
ATOM 627 C CA . SER A 1 88 ? 9.625 -0.774 -2.977 1 95.5 88 SER A CA 1
ATOM 628 C C . SER A 1 88 ? 11.07 -1.002 -2.547 1 95.5 88 SER A C 1
ATOM 630 O O . SER A 1 88 ? 11.711 -1.956 -2.99 1 95.5 88 SER A O 1
ATOM 632 N N . SER A 1 89 ? 11.602 -0.139 -1.802 1 91.12 89 SER A N 1
ATOM 633 C CA . SER A 1 89 ? 12.969 -0.25 -1.301 1 91.12 89 SER A CA 1
ATOM 634 C C . SER A 1 89 ? 13.078 0.264 0.131 1 91.12 89 SER A C 1
ATOM 636 O O . SER A 1 89 ? 12.25 1.063 0.572 1 91.12 89 SER A O 1
ATOM 638 N N . GLY A 1 90 ? 14.031 -0.317 0.746 1 85.62 90 GLY A N 1
ATOM 639 C CA . GLY A 1 90 ? 14.305 0.139 2.1 1 85.62 90 GLY A CA 1
ATOM 640 C C . GLY A 1 90 ? 15.477 1.1 2.18 1 85.62 90 GLY A C 1
ATOM 641 O O . GLY A 1 90 ? 16.188 1.302 1.194 1 85.62 90 GLY A O 1
ATOM 642 N N . SER A 1 91 ? 15.602 1.841 3.303 1 82.25 91 SER A N 1
ATOM 643 C CA . SER A 1 91 ? 16.734 2.725 3.582 1 82.25 91 SER A CA 1
ATOM 644 C C . SER A 1 91 ? 17.031 2.779 5.074 1 82.25 91 SER A C 1
ATOM 646 O O . SER A 1 91 ? 16.359 2.117 5.875 1 82.25 91 SER A O 1
ATOM 648 N N . THR A 1 92 ? 18.078 3.447 5.387 1 85 92 THR A N 1
ATOM 649 C CA . THR A 1 92 ? 18.438 3.641 6.789 1 85 92 THR A CA 1
ATOM 650 C C . THR A 1 92 ? 17.281 4.289 7.547 1 85 92 THR A C 1
ATOM 652 O O . THR A 1 92 ? 16.594 5.168 7.02 1 85 92 THR A O 1
ATOM 655 N N . PRO A 1 93 ? 17.031 3.852 8.797 1 91.31 93 PRO A N 1
ATOM 656 C CA . PRO A 1 93 ? 15.922 4.402 9.578 1 91.31 93 PRO A CA 1
ATOM 657 C C . PRO A 1 93 ? 16.062 5.898 9.828 1 91.31 93 PRO A C 1
ATOM 659 O O . PRO A 1 93 ? 17.094 6.355 10.32 1 91.31 93 PRO A O 1
ATOM 662 N N . THR A 1 94 ? 15.117 6.688 9.461 1 92.81 94 THR A N 1
ATOM 663 C CA . THR A 1 94 ? 15.086 8.133 9.648 1 92.81 94 THR A CA 1
ATOM 664 C C . THR A 1 94 ? 13.656 8.617 9.852 1 92.81 94 THR A C 1
ATOM 666 O O . THR A 1 94 ? 13.414 9.828 9.938 1 92.81 94 THR A O 1
ATOM 669 N N . VAL A 1 95 ? 12.727 7.719 9.922 1 95.25 95 VAL A N 1
ATOM 670 C CA . VAL A 1 95 ? 11.305 8.047 10.016 1 95.25 95 VAL A CA 1
ATOM 671 C C . VAL A 1 95 ? 10.703 7.406 11.266 1 95.25 95 VAL A C 1
ATOM 673 O O . VAL A 1 95 ? 10.992 6.242 11.562 1 95.25 95 VAL A O 1
ATOM 676 N N . ALA A 1 96 ? 9.844 8.18 11.969 1 95.56 96 ALA A N 1
ATOM 677 C CA . ALA A 1 96 ? 9.195 7.68 13.18 1 95.56 96 ALA A CA 1
ATOM 678 C C . ALA A 1 96 ? 7.836 7.062 12.852 1 95.56 96 ALA A C 1
ATOM 680 O O . ALA A 1 96 ? 7.062 7.625 12.07 1 95.56 96 ALA A O 1
ATOM 681 N N . ALA A 1 97 ? 7.594 5.875 13.469 1 93.88 97 ALA A N 1
ATOM 682 C CA . ALA A 1 97 ? 6.234 5.352 13.422 1 93.88 97 ALA A CA 1
ATOM 683 C C . ALA A 1 97 ? 5.258 6.293 14.125 1 93.88 97 ALA A C 1
ATOM 685 O O . ALA A 1 97 ? 5.656 7.059 15.008 1 93.88 97 ALA A O 1
ATOM 686 N N . PHE A 1 98 ? 3.988 6.219 13.664 1 93.62 98 PHE A N 1
ATOM 687 C CA . PHE A 1 98 ? 2.973 7.012 14.352 1 93.62 98 PHE A CA 1
ATOM 688 C C . PHE A 1 98 ? 2.973 6.723 15.844 1 93.62 98 PHE A C 1
ATOM 690 O O . PHE A 1 98 ? 2.961 5.562 16.25 1 93.62 98 PHE A O 1
ATOM 697 N N . GLY A 1 99 ? 3.018 7.777 16.609 1 90.75 99 GLY A N 1
ATOM 698 C CA . GLY A 1 99 ? 3.002 7.66 18.062 1 90.75 99 GLY A CA 1
ATOM 699 C C . GLY A 1 99 ? 4.379 7.434 18.656 1 90.75 99 GLY A C 1
ATOM 700 O O . GLY A 1 99 ? 4.527 7.336 19.875 1 90.75 99 GLY A O 1
ATOM 701 N N . SER A 1 100 ? 5.383 7.273 17.875 1 91.44 100 SER A N 1
ATOM 702 C CA . SER A 1 100 ? 6.766 7.082 18.297 1 91.44 100 SER A CA 1
ATOM 703 C C . SER A 1 100 ? 7.609 8.32 18.016 1 91.44 100 SER A C 1
ATOM 705 O O . SER A 1 100 ? 7.246 9.141 17.172 1 91.44 100 SER A O 1
ATOM 707 N N . ALA A 1 101 ? 8.711 8.469 18.766 1 92.5 101 ALA A N 1
ATOM 708 C CA . ALA A 1 101 ? 9.688 9.516 18.469 1 92.5 101 ALA A CA 1
ATOM 709 C C . ALA A 1 101 ? 11.031 8.914 18.047 1 92.5 101 ALA A C 1
ATOM 711 O O . ALA A 1 101 ? 12.016 9.633 17.891 1 92.5 101 ALA A O 1
ATOM 712 N N . GLU A 1 102 ? 11 7.648 17.844 1 93.44 102 GLU A N 1
ATOM 713 C CA . GLU A 1 102 ? 12.219 6.934 17.469 1 93.44 102 GLU A CA 1
ATOM 714 C C . GLU A 1 102 ? 12.305 6.746 15.961 1 93.44 102 GLU A C 1
ATOM 716 O O . GLU A 1 102 ? 11.289 6.723 15.273 1 93.44 102 GLU A O 1
ATOM 721 N N . LYS A 1 103 ? 13.547 6.641 15.484 1 93.62 103 LYS A N 1
ATOM 722 C CA . LYS A 1 103 ? 13.789 6.34 14.078 1 93.62 103 LYS A CA 1
ATOM 723 C C . LYS A 1 103 ? 13.508 4.871 13.773 1 93.62 103 LYS A C 1
ATOM 725 O O . LYS A 1 103 ? 14.414 4.039 13.812 1 93.62 103 LYS A O 1
ATOM 730 N N . ASN A 1 104 ? 12.266 4.59 13.414 1 92.5 104 ASN A N 1
ATOM 731 C CA . ASN A 1 104 ? 11.797 3.215 13.25 1 92.5 104 ASN A CA 1
ATOM 732 C C . ASN A 1 104 ? 11.992 2.725 11.82 1 92.5 104 ASN A C 1
ATOM 734 O O . ASN A 1 104 ? 12.367 1.572 11.594 1 92.5 104 ASN A O 1
ATOM 738 N N . PHE A 1 105 ? 11.664 3.615 10.922 1 93.06 105 PHE A N 1
ATOM 739 C CA . PHE A 1 105 ? 11.562 3.23 9.523 1 93.06 105 PHE A CA 1
ATOM 740 C C . PHE A 1 105 ? 12.555 4.02 8.672 1 93.06 105 PHE A C 1
ATOM 742 O O . PHE A 1 105 ? 12.961 5.121 9.047 1 93.06 105 PHE A O 1
ATOM 749 N N . GLY A 1 106 ? 12.938 3.422 7.508 1 91.75 106 GLY A N 1
ATOM 750 C CA . GLY A 1 106 ? 13.469 4.258 6.445 1 91.75 106 GLY A CA 1
ATOM 751 C C . GLY A 1 106 ? 12.406 5.082 5.746 1 91.75 106 GLY A C 1
ATOM 752 O O . GLY A 1 106 ? 11.242 5.094 6.164 1 91.75 106 GLY A O 1
ATOM 753 N N . THR A 1 107 ? 12.812 5.824 4.688 1 91.06 107 THR A N 1
ATOM 754 C CA . THR A 1 107 ? 11.828 6.543 3.885 1 91.06 107 THR A CA 1
ATOM 755 C C . THR A 1 107 ? 10.969 5.566 3.092 1 91.06 107 THR A C 1
ATOM 757 O O . THR A 1 107 ? 9.922 5.945 2.555 1 91.06 107 THR A O 1
ATOM 760 N N . ASN A 1 108 ? 11.203 4.359 2.965 1 92.19 108 ASN A N 1
ATOM 761 C CA . ASN A 1 108 ? 10.508 3.199 2.41 1 92.19 108 ASN A CA 1
ATOM 762 C C . ASN A 1 108 ? 9.617 3.588 1.234 1 92.19 108 ASN A C 1
ATOM 764 O O . ASN A 1 108 ? 8.391 3.475 1.312 1 92.19 108 ASN A O 1
ATOM 768 N N . PRO A 1 109 ? 10.242 4.008 0.13 1 95 109 PRO A N 1
ATOM 769 C CA . PRO A 1 109 ? 9.445 4.41 -1.029 1 95 109 PRO A CA 1
ATOM 770 C C . PRO A 1 109 ? 8.68 3.24 -1.651 1 95 109 PRO A C 1
ATOM 772 O O . PRO A 1 109 ? 9.133 2.094 -1.576 1 95 109 PRO A O 1
ATOM 775 N N . LEU A 1 110 ? 7.52 3.539 -2.152 1 97 110 LEU A N 1
ATOM 776 C CA . LEU A 1 110 ? 6.688 2.652 -2.955 1 97 110 LEU A CA 1
ATOM 777 C C . LEU A 1 110 ? 6.422 3.254 -4.332 1 97 110 LEU A C 1
ATOM 779 O O . LEU A 1 110 ? 6.105 4.441 -4.445 1 97 110 LEU A O 1
ATOM 783 N N . ALA A 1 111 ? 6.652 2.5 -5.328 1 97.94 111 ALA A N 1
ATOM 784 C CA . ALA A 1 111 ? 6.309 2.908 -6.688 1 97.94 111 ALA A CA 1
ATOM 785 C C . ALA A 1 111 ? 5.508 1.822 -7.398 1 97.94 111 ALA A C 1
ATOM 787 O O . ALA A 1 111 ? 5.691 0.631 -7.137 1 97.94 111 ALA A O 1
ATOM 788 N N . TYR A 1 112 ? 4.633 2.248 -8.273 1 97.19 112 TYR A N 1
ATOM 789 C CA . TYR A 1 112 ? 3.953 1.316 -9.164 1 97.19 112 TYR A CA 1
ATOM 790 C C . TYR A 1 112 ? 3.609 1.985 -10.492 1 97.19 112 TYR A C 1
ATOM 792 O O . TYR A 1 112 ? 3.57 3.215 -10.578 1 97.19 112 TYR A O 1
ATOM 800 N N . ALA A 1 113 ? 3.441 1.212 -11.445 1 95.62 113 ALA A N 1
ATOM 801 C CA . ALA A 1 113 ? 2.957 1.672 -12.742 1 95.62 113 ALA A CA 1
ATOM 802 C C . ALA A 1 113 ? 1.938 0.696 -13.32 1 95.62 113 ALA A C 1
ATOM 804 O O . ALA A 1 113 ? 2.086 -0.521 -13.188 1 95.62 113 ALA A O 1
ATOM 805 N N . ILE A 1 114 ? 0.894 1.2 -13.859 1 91.94 114 ILE A N 1
ATOM 806 C CA . ILE A 1 114 ? -0.185 0.461 -14.508 1 91.94 114 ILE A CA 1
ATOM 807 C C . ILE A 1 114 ? -0.204 0.773 -16 1 91.94 114 ILE A C 1
ATOM 809 O O . ILE A 1 114 ? -0.3 1.938 -16.391 1 91.94 114 ILE A O 1
ATOM 813 N N . PRO A 1 115 ? -0.092 -0.361 -16.75 1 89.38 115 PRO A N 1
ATOM 814 C CA . PRO A 1 115 ? -0.096 -0.114 -18.188 1 89.38 115 PRO A CA 1
ATOM 815 C C . PRO A 1 115 ? -1.404 0.502 -18.688 1 89.38 115 PRO A C 1
ATOM 817 O O . PRO A 1 115 ? -2.467 0.235 -18.109 1 89.38 115 PRO A O 1
ATOM 820 N N . GLY A 1 116 ? -1.364 1.586 -19.5 1 76 116 GLY A N 1
ATOM 821 C CA . GLY A 1 116 ? -2.539 2.205 -20.094 1 76 116 GLY A CA 1
ATOM 822 C C . GLY A 1 116 ? -2.732 1.839 -21.547 1 76 116 GLY A C 1
ATOM 823 O O . GLY A 1 116 ? -1.817 1.32 -22.203 1 76 116 GLY A O 1
ATOM 824 N N . SER A 1 117 ? -4.102 1.676 -21.953 1 63.75 117 SER A N 1
ATOM 825 C CA . SER A 1 117 ? -4.367 1.453 -23.375 1 63.75 117 SER A CA 1
ATOM 826 C C . SER A 1 117 ? -3.658 2.488 -24.234 1 63.75 117 SER A C 1
ATOM 828 O O . SER A 1 117 ? -3.145 2.162 -25.312 1 63.75 117 SER A O 1
ATOM 830 N N . GLN A 1 118 ? -3.953 3.863 -24.016 1 58.22 118 GLN A N 1
ATOM 831 C CA . GLN A 1 118 ? -3.307 4.941 -24.766 1 58.22 118 GLN A CA 1
ATOM 832 C C . GLN A 1 118 ? -2.186 5.578 -23.938 1 58.22 118 GLN A C 1
ATOM 834 O O . GLN A 1 118 ? -2.238 5.586 -22.703 1 58.22 118 GLN A O 1
ATOM 839 N N . GLU A 1 119 ? -1.007 5.559 -24.344 1 57.47 119 GLU A N 1
ATOM 840 C CA . GLU A 1 119 ? 0.136 6.234 -23.734 1 57.47 119 GLU A CA 1
ATOM 841 C C . GLU A 1 119 ? -0.297 7.496 -22.984 1 57.47 119 GLU A C 1
ATOM 843 O O . GLU A 1 119 ? -1.235 8.18 -23.406 1 57.47 119 GLU A O 1
ATOM 848 N N . PRO A 1 120 ? 0.19 7.785 -21.719 1 64.62 120 PRO A N 1
ATOM 849 C CA . PRO A 1 120 ? 1.222 7.375 -20.766 1 64.62 120 PRO A CA 1
ATOM 850 C C . PRO A 1 120 ? 0.674 6.492 -19.641 1 64.62 120 PRO A C 1
ATOM 852 O O . PRO A 1 120 ? -0.522 6.539 -19.344 1 64.62 120 PRO A O 1
ATOM 855 N N . CYS A 1 121 ? 1.46 5.496 -19.109 1 86 121 CYS A N 1
ATOM 856 C CA . CYS A 1 121 ? 1.2 4.652 -17.953 1 86 121 CYS A CA 1
ATOM 857 C C . CYS A 1 121 ? 0.992 5.492 -16.703 1 86 121 CYS A C 1
ATOM 859 O O . CYS A 1 121 ? 1.431 6.645 -16.641 1 86 121 CYS A O 1
ATOM 861 N N . VAL A 1 122 ? 0.073 5.145 -15.883 1 91.06 122 VAL A N 1
ATOM 862 C CA . VAL A 1 122 ? -0.049 5.754 -14.562 1 91.06 122 VAL A CA 1
ATOM 863 C C . VAL A 1 122 ? 1.15 5.359 -13.703 1 91.06 122 VAL A C 1
ATOM 865 O O . VAL A 1 122 ? 1.469 4.176 -13.57 1 91.06 122 VAL A O 1
ATOM 868 N N . VAL A 1 123 ? 1.842 6.348 -13.297 1 95.25 123 VAL A N 1
ATOM 869 C CA . VAL A 1 123 ? 3.014 6.086 -12.469 1 95.25 123 VAL A CA 1
ATOM 870 C C . VAL A 1 123 ? 2.85 6.77 -11.117 1 95.25 123 VAL A C 1
ATOM 872 O O . VAL A 1 123 ? 2.41 7.918 -11.039 1 95.25 123 VAL A O 1
ATOM 875 N N . TYR A 1 124 ? 3.041 6.027 -10.109 1 96.94 124 TYR A N 1
ATOM 876 C CA . TYR A 1 124 ? 3.139 6.508 -8.734 1 96.94 124 TYR A CA 1
ATOM 877 C C . TYR A 1 124 ? 4.512 6.207 -8.148 1 96.94 124 TYR A C 1
ATOM 879 O O . TYR A 1 124 ? 5.02 5.09 -8.281 1 96.94 124 TYR A O 1
ATOM 887 N N . ASP A 1 125 ? 5.141 7.137 -7.559 1 97.31 125 ASP A N 1
ATOM 888 C CA . ASP A 1 125 ? 6.434 7 -6.898 1 97.31 125 ASP A CA 1
ATOM 889 C C . ASP A 1 125 ? 6.555 7.965 -5.723 1 97.31 125 ASP A C 1
ATOM 891 O O . ASP A 1 125 ? 6.75 9.164 -5.914 1 97.31 125 ASP A O 1
ATOM 895 N N . ALA A 1 126 ? 6.473 7.383 -4.488 1 96.69 126 ALA A N 1
ATOM 896 C CA . ALA A 1 126 ? 6.5 8.266 -3.326 1 96.69 126 ALA A CA 1
ATOM 897 C C . ALA A 1 126 ? 7.113 7.566 -2.117 1 96.69 126 ALA A C 1
ATOM 899 O O . ALA A 1 126 ? 6.918 6.363 -1.926 1 96.69 126 ALA A O 1
ATOM 900 N N . SER A 1 127 ? 7.805 8.359 -1.357 1 95.69 127 SER A N 1
ATOM 901 C CA . SER A 1 127 ? 8.258 7.875 -0.057 1 95.69 127 SER A CA 1
ATOM 902 C C . SER A 1 127 ? 7.094 7.75 0.921 1 95.69 127 SER A C 1
ATOM 904 O O . SER A 1 127 ? 6.035 8.344 0.711 1 95.69 127 SER A O 1
ATOM 906 N N . THR A 1 128 ? 7.289 6.922 2.025 1 96.25 128 THR A N 1
ATOM 907 C CA . THR A 1 128 ? 6.258 6.855 3.059 1 96.25 128 THR A CA 1
ATOM 908 C C . THR A 1 128 ? 6.559 7.84 4.184 1 96.25 128 THR A C 1
ATOM 910 O O . THR A 1 128 ? 5.832 7.895 5.18 1 96.25 128 THR A O 1
ATOM 913 N N . SER A 1 129 ? 7.645 8.547 4.094 1 96.06 129 SER A N 1
ATOM 914 C CA . SER A 1 129 ? 7.844 9.695 4.973 1 96.06 129 SER A CA 1
ATOM 915 C C . SER A 1 129 ? 6.949 10.867 4.566 1 96.06 129 SER A C 1
ATOM 917 O O . SER A 1 129 ? 6.535 10.969 3.41 1 96.06 129 SER A O 1
ATOM 919 N N . ALA A 1 130 ? 6.695 11.703 5.562 1 95.94 130 ALA A N 1
ATOM 920 C CA . ALA A 1 130 ? 5.852 12.867 5.281 1 95.94 130 ALA A CA 1
ATOM 921 C C . ALA A 1 130 ? 6.527 13.812 4.297 1 95.94 130 ALA A C 1
ATOM 923 O O . ALA A 1 130 ? 5.852 14.508 3.537 1 95.94 130 ALA A O 1
ATOM 924 N N . MET A 1 131 ? 7.789 13.812 4.352 1 93.94 131 MET A N 1
ATOM 925 C CA . MET A 1 131 ? 8.594 14.656 3.471 1 93.94 131 MET A CA 1
ATOM 926 C C . MET A 1 131 ? 9.961 14.023 3.219 1 93.94 131 MET A C 1
ATOM 928 O O . MET A 1 131 ? 10.461 13.258 4.043 1 93.94 131 MET A O 1
ATOM 932 N N . SER A 1 132 ? 10.469 14.336 2.039 1 88.81 132 SER A N 1
ATOM 933 C CA . SER A 1 132 ? 11.812 13.844 1.765 1 88.81 132 SER A CA 1
ATOM 934 C C . SER A 1 132 ? 12.859 14.641 2.545 1 88.81 132 SER A C 1
ATOM 936 O O . SER A 1 132 ? 12.609 15.773 2.949 1 88.81 132 SER A O 1
ATOM 938 N N . PHE A 1 133 ? 13.992 14.008 2.711 1 87 133 PHE A N 1
ATOM 939 C CA . PHE A 1 133 ? 15.086 14.711 3.361 1 87 133 PHE A CA 1
ATOM 940 C C . PHE A 1 133 ? 15.461 15.961 2.588 1 87 133 PHE A C 1
ATOM 942 O O . PHE A 1 133 ? 15.703 17.016 3.18 1 87 133 PHE A O 1
ATOM 949 N N . TRP A 1 134 ? 15.492 15.758 1.307 1 88 134 TRP A N 1
ATOM 950 C CA . TRP A 1 134 ? 15.812 16.906 0.46 1 88 134 TRP A CA 1
ATOM 951 C C . TRP A 1 134 ? 14.773 18.016 0.625 1 88 134 TRP A C 1
ATOM 953 O O . TRP A 1 134 ? 15.117 19.203 0.643 1 88 134 TRP A O 1
ATOM 963 N N . GLY A 1 135 ? 13.539 17.641 0.743 1 92 135 GLY A N 1
ATOM 964 C CA . GLY A 1 135 ? 12.492 18.609 0.992 1 92 135 GLY A CA 1
ATOM 965 C C . GLY A 1 135 ? 12.711 19.406 2.268 1 92 135 GLY A C 1
ATOM 966 O O . GLY A 1 135 ? 12.57 20.625 2.275 1 92 135 GLY A O 1
ATOM 967 N N . VAL A 1 136 ? 13.094 18.734 3.275 1 94.06 136 VAL A N 1
ATOM 968 C CA . VAL A 1 136 ? 13.344 19.391 4.555 1 94.06 136 VAL A CA 1
ATOM 969 C C . VAL A 1 136 ? 14.5 20.375 4.41 1 94.06 136 VAL A C 1
ATOM 971 O O . VAL A 1 136 ? 14.422 21.516 4.898 1 94.06 136 VAL A O 1
ATOM 974 N N . LYS A 1 137 ? 15.547 19.906 3.764 1 94.75 137 LYS A N 1
ATOM 975 C CA . LYS A 1 137 ? 16.719 20.75 3.576 1 94.75 137 LYS A CA 1
ATOM 976 C C . LYS A 1 137 ? 16.375 22 2.779 1 94.75 137 LYS A C 1
ATOM 978 O O . LYS A 1 137 ? 16.891 23.094 3.064 1 94.75 137 LYS A O 1
ATOM 983 N N . MET A 1 138 ? 15.555 21.781 1.818 1 96.19 138 MET A N 1
ATOM 984 C CA . MET A 1 138 ? 15.117 22.922 1.025 1 96.19 138 MET A CA 1
ATOM 985 C C . MET A 1 138 ? 14.383 23.953 1.896 1 96.19 138 MET A C 1
ATOM 987 O O . MET A 1 138 ? 14.625 25.156 1.786 1 96.19 138 MET A O 1
ATOM 991 N N . TYR A 1 139 ? 13.508 23.516 2.756 1 96.56 139 TYR A N 1
ATOM 992 C CA . TYR A 1 139 ? 12.805 24.406 3.672 1 96.56 139 TYR A CA 1
ATOM 993 C C . TYR A 1 139 ? 13.781 25.094 4.613 1 96.56 139 TYR A C 1
ATOM 995 O O . TYR A 1 139 ? 13.625 26.281 4.906 1 96.56 139 TYR A O 1
ATOM 1003 N N . GLU A 1 140 ? 14.742 24.406 5.07 1 95.81 140 GLU A N 1
ATOM 1004 C CA . GLU A 1 140 ? 15.758 24.969 5.949 1 95.81 140 GLU A CA 1
ATOM 1005 C C . GLU A 1 140 ? 16.531 26.078 5.254 1 95.81 140 GLU A C 1
ATOM 1007 O O . GLU A 1 140 ? 16.703 27.172 5.812 1 95.81 140 GLU A O 1
ATOM 1012 N N . MET A 1 141 ? 16.953 25.828 4.07 1 96.62 141 MET A N 1
ATOM 1013 C CA . MET A 1 141 ? 17.719 26.781 3.289 1 96.62 141 MET A CA 1
ATOM 1014 C C . MET A 1 141 ? 16.906 28.047 3.002 1 96.62 141 MET A C 1
ATOM 1016 O O . MET A 1 141 ? 17.453 29.141 2.945 1 96.62 141 MET A O 1
ATOM 1020 N N . GLU A 1 142 ? 15.648 27.828 2.814 1 96.81 142 GLU A N 1
ATOM 1021 C CA . GLU A 1 142 ? 14.758 28.938 2.48 1 96.81 142 GLU A CA 1
ATOM 1022 C C . GLU A 1 142 ? 14.242 29.625 3.74 1 96.81 142 GLU A C 1
ATOM 1024 O O . GLU A 1 142 ? 13.5 30.609 3.658 1 96.81 142 GLU A O 1
ATOM 1029 N N . ASN A 1 143 ? 14.625 29.172 4.816 1 95.44 143 ASN A N 1
ATOM 1030 C CA . ASN A 1 143 ? 14.18 29.688 6.102 1 95.44 143 ASN A CA 1
ATOM 1031 C C . ASN A 1 143 ? 12.656 29.797 6.168 1 95.44 143 ASN A C 1
ATOM 1033 O O . ASN A 1 143 ? 12.117 30.844 6.543 1 95.44 143 ASN A O 1
ATOM 1037 N N . ARG A 1 144 ? 11.977 28.797 5.723 1 96.69 144 ARG A N 1
ATOM 1038 C CA . ARG A 1 144 ? 10.523 28.688 5.758 1 96.69 144 ARG A CA 1
ATOM 1039 C C . ARG A 1 144 ? 10.086 27.578 6.703 1 96.69 144 ARG A C 1
ATOM 1041 O O . ARG A 1 144 ? 10.766 26.562 6.844 1 96.69 144 ARG A O 1
ATOM 1048 N N . PRO A 1 145 ? 8.961 27.859 7.312 1 97.12 145 PRO A N 1
ATOM 1049 C CA . PRO A 1 145 ? 8.461 26.781 8.18 1 97.12 145 PRO A CA 1
ATOM 1050 C C . PRO A 1 145 ? 8 25.562 7.402 1 97.12 145 PRO A C 1
ATOM 1052 O O . PRO A 1 145 ? 7.441 25.688 6.309 1 97.12 145 PRO A O 1
ATOM 1055 N N . LEU A 1 146 ? 8.266 24.375 7.949 1 96.81 146 LEU A N 1
ATOM 1056 C CA . LEU A 1 146 ? 7.707 23.156 7.406 1 96.81 146 LEU A CA 1
ATOM 1057 C C . LEU A 1 146 ? 6.188 23.125 7.551 1 96.81 146 LEU A C 1
ATOM 1059 O O . LEU A 1 146 ? 5.637 23.781 8.445 1 96.81 146 LEU A O 1
ATOM 1063 N N . PRO A 1 147 ? 5.531 22.422 6.66 1 93.38 147 PRO A N 1
ATOM 1064 C CA . PRO A 1 147 ? 4.125 22.109 6.938 1 93.38 147 PRO A CA 1
ATOM 1065 C C . PRO A 1 147 ? 3.926 21.406 8.273 1 93.38 147 PRO A C 1
ATOM 1067 O O . PRO A 1 147 ? 4.863 20.797 8.797 1 93.38 147 PRO A O 1
ATOM 1070 N N . GLU A 1 148 ? 2.697 21.453 8.727 1 90.31 148 GLU A N 1
ATOM 1071 C CA . GLU A 1 148 ? 2.41 20.797 10 1 90.31 148 GLU A CA 1
ATOM 1072 C C . GLU A 1 148 ? 2.506 19.281 9.875 1 90.31 148 GLU A C 1
ATOM 1074 O O . GLU A 1 148 ? 2.203 18.719 8.828 1 90.31 148 GLU A O 1
ATOM 1079 N N . ASN A 1 149 ? 2.986 18.641 10.891 1 90.88 149 ASN A N 1
ATOM 1080 C CA . ASN A 1 149 ? 2.947 17.188 11.086 1 90.88 149 ASN A CA 1
ATOM 1081 C C . ASN A 1 149 ? 3.908 16.469 10.148 1 90.88 149 ASN A C 1
ATOM 1083 O O . ASN A 1 149 ? 3.611 15.375 9.672 1 90.88 149 ASN A O 1
ATOM 1087 N N . VAL A 1 150 ? 5.062 17.094 9.961 1 94.81 150 VAL A N 1
ATOM 1088 C CA . VAL A 1 150 ? 6.027 16.5 9.047 1 94.81 150 VAL A CA 1
ATOM 1089 C C . VAL A 1 150 ? 7.184 15.891 9.836 1 94.81 150 VAL A C 1
ATOM 1091 O O . VAL A 1 150 ? 7.801 14.914 9.391 1 94.81 150 VAL A O 1
ATOM 1094 N N . ALA A 1 151 ? 7.48 16.516 11.062 1 96.94 151 ALA A N 1
ATOM 1095 C CA . ALA A 1 151 ? 8.711 16.109 11.742 1 96.94 151 ALA A CA 1
ATOM 1096 C C . ALA A 1 151 ? 8.609 16.328 13.242 1 96.94 151 ALA A C 1
ATOM 1098 O O . ALA A 1 151 ? 7.734 17.062 13.711 1 96.94 151 ALA A O 1
ATOM 1099 N N . LEU A 1 152 ? 9.523 15.656 13.898 1 97.38 152 LEU A N 1
ATOM 1100 C CA . LEU A 1 152 ? 9.688 15.82 15.336 1 97.38 152 LEU A CA 1
ATOM 1101 C C . LEU A 1 152 ? 11.078 16.344 15.672 1 97.38 152 LEU A C 1
ATOM 1103 O O . LEU A 1 152 ? 12.039 16.047 14.953 1 97.38 152 LEU A O 1
ATOM 1107 N N . ASP A 1 153 ? 11.141 17.062 16.797 1 96.75 153 ASP A N 1
ATOM 1108 C CA . ASP A 1 153 ? 12.453 17.484 17.281 1 96.75 153 ASP A CA 1
ATOM 1109 C C . ASP A 1 153 ? 13.055 16.453 18.234 1 96.75 153 ASP A C 1
ATOM 1111 O O . ASP A 1 153 ? 12.508 15.367 18.406 1 96.75 153 ASP A O 1
ATOM 1115 N N . SER A 1 154 ? 14.219 16.797 18.812 1 95.56 154 SER A N 1
ATOM 1116 C CA . SER A 1 154 ? 14.977 15.844 19.625 1 95.56 154 SER A CA 1
ATOM 1117 C C . SER A 1 154 ? 14.234 15.516 20.922 1 95.56 154 SER A C 1
ATOM 1119 O O . SER A 1 154 ? 14.57 14.555 21.609 1 95.56 154 SER A O 1
ATOM 1121 N N . HIS A 1 155 ? 13.188 16.312 21.234 1 95.69 155 HIS A 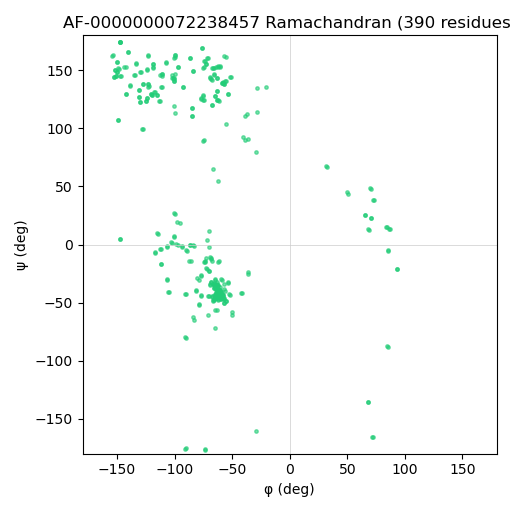N 1
ATOM 1122 C CA . HIS A 1 155 ? 12.406 16.078 22.453 1 95.69 155 HIS A CA 1
ATOM 1123 C C . HIS A 1 155 ? 11.133 15.305 22.125 1 95.69 155 HIS A C 1
ATOM 1125 O O . HIS A 1 155 ? 10.305 15.07 23.016 1 95.69 155 HIS A O 1
ATOM 1131 N N . GLY A 1 156 ? 10.93 14.961 20.828 1 94.12 156 GLY A N 1
ATOM 1132 C CA . GLY A 1 156 ? 9.773 14.172 20.438 1 94.12 156 GLY A CA 1
ATOM 1133 C C . GLY A 1 156 ? 8.547 15.016 20.172 1 94.12 156 GLY A C 1
ATOM 1134 O O . GLY A 1 156 ? 7.422 14.5 20.172 1 94.12 156 GLY A O 1
ATOM 1135 N N . ARG A 1 157 ? 8.812 16.344 20.062 1 95.44 157 ARG A N 1
ATOM 1136 C CA . ARG A 1 157 ? 7.699 17.25 19.781 1 95.44 157 ARG A CA 1
ATOM 1137 C C . ARG A 1 157 ? 7.66 17.656 18.312 1 95.44 157 ARG A C 1
ATOM 1139 O O . ARG A 1 157 ? 8.703 17.812 17.672 1 95.44 157 ARG A O 1
ATOM 1146 N N . THR A 1 158 ? 6.352 17.766 17.875 1 95.75 158 THR A N 1
ATOM 1147 C CA . THR A 1 158 ? 6.223 18.234 16.5 1 95.75 158 THR A CA 1
ATOM 1148 C C . THR A 1 158 ? 6.914 19.594 16.312 1 95.75 158 THR A C 1
ATOM 1150 O O . THR A 1 158 ? 6.836 20.453 17.188 1 95.75 158 THR A O 1
ATOM 1153 N N . THR A 1 159 ? 7.621 19.797 15.219 1 96.81 159 THR A N 1
ATOM 1154 C CA . THR A 1 159 ? 8.297 21.062 14.945 1 96.81 159 THR A CA 1
ATOM 1155 C C . THR A 1 159 ? 8.062 21.5 13.5 1 96.81 159 THR A C 1
ATOM 1157 O O . THR A 1 159 ? 7.969 20.656 12.602 1 96.81 159 THR A O 1
ATOM 1160 N N . THR A 1 160 ? 7.961 22.766 13.266 1 97.44 160 THR A N 1
ATOM 1161 C CA . THR A 1 160 ? 7.906 23.312 11.922 1 97.44 160 THR A CA 1
ATOM 1162 C C . THR A 1 160 ? 9.227 24 11.562 1 97.44 160 THR A C 1
ATOM 1164 O O . THR A 1 160 ? 9.367 24.562 10.477 1 97.44 160 THR A O 1
ATOM 1167 N N . ASP A 1 161 ? 10.117 23.984 12.555 1 97.31 161 ASP A N 1
ATOM 1168 C CA . ASP A 1 161 ? 11.453 24.516 12.305 1 97.31 161 ASP A CA 1
ATOM 1169 C C . ASP A 1 161 ? 12.359 23.453 11.688 1 97.31 161 ASP A C 1
ATOM 1171 O O . ASP A 1 161 ? 12.773 22.5 12.367 1 97.31 161 ASP A O 1
ATOM 1175 N N . ALA A 1 162 ? 12.695 23.656 10.422 1 96.94 162 ALA A N 1
ATOM 1176 C CA . ALA A 1 162 ? 13.477 22.672 9.68 1 96.94 162 ALA A CA 1
ATOM 1177 C C . ALA A 1 162 ? 14.82 22.422 10.344 1 96.94 162 ALA A C 1
ATOM 1179 O O . ALA A 1 162 ? 15.367 21.312 10.25 1 96.94 162 ALA A O 1
ATOM 1180 N N . SER A 1 163 ? 15.406 23.328 11.008 1 96.06 163 SER A N 1
ATOM 1181 C CA . SER A 1 163 ? 16.719 23.203 11.633 1 96.06 163 SER A CA 1
ATOM 1182 C C . SER A 1 163 ? 16.656 22.328 12.883 1 96.06 163 SER A C 1
ATOM 1184 O O . SER A 1 163 ? 17.672 21.875 13.391 1 96.06 163 SER A O 1
ATOM 1186 N N . LEU A 1 164 ? 15.469 22.109 13.352 1 96.44 164 LEU A N 1
ATOM 1187 C CA . LEU A 1 164 ? 15.312 21.359 14.594 1 96.44 164 LEU A CA 1
ATOM 1188 C C . LEU A 1 164 ? 14.875 19.922 14.328 1 96.44 164 LEU A C 1
ATOM 1190 O O . LEU A 1 164 ? 14.656 19.156 15.258 1 96.44 164 LEU A O 1
ATOM 1194 N N . VAL A 1 165 ? 14.734 19.578 13.109 1 95.88 165 VAL A N 1
ATOM 1195 C CA . VAL A 1 165 ? 14.219 18.266 12.742 1 95.88 165 VAL A CA 1
ATOM 1196 C C . VAL A 1 165 ? 15.172 17.188 13.242 1 95.88 165 VAL A C 1
ATOM 1198 O O . VAL A 1 165 ? 16.359 17.203 12.914 1 95.88 165 VAL A O 1
ATOM 1201 N N . HIS A 1 166 ? 14.641 16.25 14.023 1 95.56 166 HIS A N 1
ATOM 1202 C CA . HIS A 1 166 ? 15.375 15.086 14.492 1 95.56 166 HIS A CA 1
ATOM 1203 C C . HIS A 1 166 ? 14.945 13.828 13.742 1 95.56 166 HIS A C 1
ATOM 1205 O O . HIS A 1 166 ? 15.781 12.977 13.414 1 95.56 166 HIS A O 1
ATOM 1211 N N . VAL A 1 167 ? 13.672 13.703 13.516 1 96.12 167 VAL A N 1
ATOM 1212 C CA . VAL A 1 167 ? 13.125 12.547 12.812 1 96.12 167 VAL A CA 1
ATOM 1213 C C . VAL A 1 167 ? 11.906 12.977 12 1 96.12 167 VAL A C 1
ATOM 1215 O O . VAL A 1 167 ? 11.156 13.867 12.406 1 96.12 167 VAL A O 1
ATOM 1218 N N . LEU A 1 168 ? 11.742 12.359 10.852 1 97 168 LEU A N 1
ATOM 1219 C CA . LEU A 1 168 ? 10.562 12.617 10.031 1 97 168 LEU A CA 1
ATOM 1220 C C . LEU A 1 168 ? 9.391 11.766 10.492 1 97 168 LEU A C 1
ATOM 1222 O O . LEU A 1 168 ? 9.578 10.664 11.008 1 97 168 LEU A O 1
ATOM 1226 N N . LYS A 1 169 ? 8.203 12.281 10.32 1 97 169 LYS A N 1
ATOM 1227 C CA . LYS A 1 169 ? 7 11.484 10.547 1 97 169 LYS A CA 1
ATOM 1228 C C . LYS A 1 169 ? 6.609 10.711 9.289 1 97 169 LYS A C 1
ATOM 1230 O O . LYS A 1 169 ? 7.043 11.047 8.188 1 97 169 LYS A O 1
ATOM 1235 N N . THR A 1 170 ? 5.805 9.672 9.484 1 96.69 170 THR A N 1
ATOM 1236 C CA . THR A 1 170 ? 5.207 8.992 8.336 1 96.69 170 THR A CA 1
ATOM 1237 C C . THR A 1 170 ? 4.07 9.82 7.75 1 96.69 170 THR A C 1
ATOM 1239 O O . THR A 1 170 ? 3.434 10.602 8.461 1 96.69 170 THR A O 1
ATOM 1242 N N . PHE A 1 171 ? 3.885 9.617 6.473 1 95.94 171 PHE A N 1
ATOM 1243 C CA . PHE A 1 171 ? 2.719 10.273 5.895 1 95.94 171 PHE A CA 1
ATOM 1244 C C . PHE A 1 171 ? 1.431 9.68 6.457 1 95.94 171 PHE A C 1
ATOM 1246 O O . PHE A 1 171 ? 1.415 8.539 6.926 1 95.94 171 PHE A O 1
ATOM 1253 N N . GLY A 1 172 ? 0.365 10.477 6.504 1 95.25 172 GLY A N 1
ATOM 1254 C CA . GLY A 1 172 ? -0.97 9.945 6.727 1 95.25 172 GLY A CA 1
ATOM 1255 C C . GLY A 1 172 ? -1.166 9.391 8.125 1 95.25 172 GLY A C 1
ATOM 1256 O O . GLY A 1 172 ? -2.066 8.578 8.352 1 95.25 172 GLY A O 1
ATOM 1257 N N . GLY A 1 173 ? -0.248 9.656 9.055 1 94.12 173 GLY A N 1
ATOM 1258 C CA . GLY A 1 173 ? -0.431 9.242 10.438 1 94.12 173 GLY A CA 1
ATOM 1259 C C . GLY A 1 173 ? -0.374 7.734 10.625 1 94.12 173 GLY A C 1
ATOM 1260 O O . GLY A 1 173 ? 0.534 7.074 10.109 1 94.12 173 GLY A O 1
ATOM 1261 N N . ALA A 1 174 ? -1.344 7.23 11.422 1 95.44 174 ALA A N 1
ATOM 1262 C CA . ALA A 1 174 ? -1.36 5.812 11.766 1 95.44 174 ALA A CA 1
ATOM 1263 C C . ALA A 1 174 ? -1.524 4.949 10.523 1 95.44 174 ALA A C 1
ATOM 1265 O O . ALA A 1 174 ? -0.883 3.902 10.398 1 95.44 174 ALA A O 1
ATOM 1266 N N . LYS A 1 175 ? -2.369 5.379 9.633 1 96.5 175 LYS A N 1
ATOM 1267 C CA . LYS A 1 175 ? -2.613 4.602 8.422 1 96.5 175 LYS A CA 1
ATOM 1268 C C . LYS A 1 175 ? -1.361 4.527 7.555 1 96.5 175 LYS A C 1
ATOM 1270 O O . LYS A 1 175 ? -1.009 3.457 7.055 1 96.5 175 LYS A O 1
ATOM 1275 N N . GLY A 1 176 ? -0.701 5.637 7.414 1 97 176 GLY A N 1
ATOM 1276 C CA . GLY A 1 176 ? 0.549 5.652 6.672 1 97 176 GLY A CA 1
ATOM 1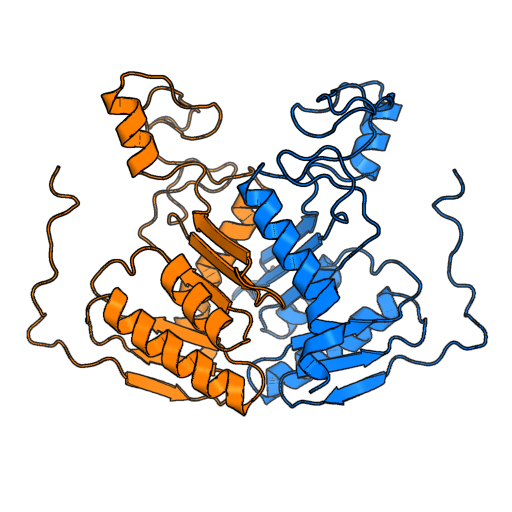277 C C . GLY A 1 176 ? 1.647 4.844 7.336 1 97 176 GLY A C 1
ATOM 1278 O O . GLY A 1 176 ? 2.449 4.199 6.656 1 97 176 GLY A O 1
ATOM 1279 N N . SER A 1 177 ? 1.686 4.879 8.648 1 97.12 177 SER A N 1
ATOM 1280 C CA . SER A 1 177 ? 2.664 4.102 9.406 1 97.12 177 SER A CA 1
ATOM 1281 C C . SER A 1 177 ? 2.473 2.605 9.172 1 97.12 177 SER A C 1
ATOM 1283 O O . SER A 1 177 ? 3.445 1.849 9.133 1 97.12 177 SER A O 1
ATOM 1285 N N . GLY A 1 178 ? 1.242 2.217 9.102 1 97.12 178 GLY A N 1
ATOM 1286 C CA . GLY A 1 178 ? 0.972 0.823 8.789 1 97.12 178 GLY A CA 1
ATOM 1287 C C . GLY A 1 178 ? 1.514 0.4 7.438 1 97.12 178 GLY A C 1
ATOM 1288 O O . GLY A 1 178 ? 2.062 -0.695 7.297 1 97.12 178 GLY A O 1
ATOM 1289 N N . ILE A 1 179 ? 1.377 1.258 6.461 1 97.12 179 ILE A N 1
ATOM 1290 C CA . ILE A 1 179 ? 1.896 0.982 5.129 1 97.12 179 ILE A CA 1
ATOM 1291 C C . ILE A 1 179 ? 3.42 0.896 5.172 1 97.12 179 ILE A C 1
ATOM 1293 O O . ILE A 1 179 ? 4.012 -0.028 4.613 1 97.12 179 ILE A O 1
ATOM 1297 N N . SER A 1 180 ? 4.008 1.846 5.852 1 96.62 180 SER A N 1
ATOM 1298 C CA . SER A 1 180 ? 5.461 1.849 5.977 1 96.62 180 SER A CA 1
ATOM 1299 C C . SER A 1 180 ? 5.961 0.577 6.652 1 96.62 180 SER A C 1
ATOM 1301 O O . SER A 1 180 ? 6.996 0.03 6.273 1 96.62 180 SER A O 1
ATOM 1303 N N . LEU A 1 181 ? 5.27 0.145 7.656 1 94.75 181 LEU A N 1
ATOM 1304 C CA . LEU A 1 181 ? 5.641 -1.076 8.367 1 94.75 181 LEU A CA 1
ATOM 1305 C C . LEU A 1 181 ? 5.609 -2.277 7.426 1 94.75 181 LEU A C 1
ATOM 1307 O O . LEU A 1 181 ? 6.516 -3.115 7.449 1 94.75 181 LEU A O 1
ATOM 1311 N N . LEU A 1 182 ? 4.586 -2.369 6.633 1 94.31 182 LEU A N 1
ATOM 1312 C CA . LEU A 1 182 ? 4.508 -3.443 5.645 1 94.31 182 LEU A CA 1
ATOM 1313 C C . LEU A 1 182 ? 5.734 -3.443 4.742 1 94.31 182 LEU A C 1
ATOM 1315 O O . LEU A 1 182 ? 6.348 -4.488 4.523 1 94.31 182 LEU A O 1
ATOM 1319 N N . LEU A 1 183 ? 6.066 -2.291 4.238 1 94.12 183 LEU A N 1
ATOM 1320 C CA . LEU A 1 183 ? 7.188 -2.174 3.312 1 94.12 183 LEU A CA 1
ATOM 1321 C C . LEU A 1 183 ? 8.5 -2.498 4.012 1 94.12 183 LEU A C 1
ATOM 1323 O O . LEU A 1 183 ? 9.391 -3.107 3.414 1 94.12 183 LEU A O 1
ATOM 1327 N N . GLU A 1 184 ? 8.586 -2.064 5.285 1 91.31 184 GLU A N 1
ATOM 1328 C CA . GLU A 1 184 ? 9.758 -2.418 6.082 1 91.31 184 GLU A CA 1
ATOM 1329 C C . GLU A 1 184 ? 9.93 -3.932 6.168 1 91.31 184 GLU A C 1
ATOM 1331 O O . GLU A 1 184 ? 11.031 -4.445 5.988 1 91.31 184 GLU A O 1
ATOM 1336 N N . PHE A 1 185 ? 8.906 -4.539 6.406 1 88.88 185 PHE A N 1
ATOM 1337 C CA . PHE A 1 185 ? 8.945 -5.992 6.523 1 88.88 185 PHE A CA 1
ATOM 1338 C C . PHE A 1 185 ? 9.273 -6.637 5.184 1 88.88 185 PHE A C 1
ATOM 1340 O O . PHE A 1 185 ? 10.141 -7.508 5.109 1 88.88 185 PHE A O 1
ATOM 1347 N N . LEU A 1 186 ? 8.594 -6.219 4.121 1 89.31 186 LEU A N 1
ATOM 1348 C CA . LEU A 1 186 ? 8.781 -6.809 2.801 1 89.31 186 LEU A CA 1
ATOM 1349 C C . LEU A 1 186 ? 10.211 -6.586 2.309 1 89.31 186 LEU A C 1
ATOM 1351 O O . LEU A 1 186 ? 10.797 -7.465 1.675 1 89.31 186 LEU A O 1
ATOM 1355 N N . ASN A 1 187 ? 10.695 -5.414 2.564 1 88.06 187 ASN A N 1
ATOM 1356 C CA . ASN A 1 187 ? 12.047 -5.094 2.111 1 88.06 187 ASN A CA 1
ATOM 1357 C C . ASN A 1 187 ? 13.102 -5.738 3 1 88.06 187 ASN A C 1
ATOM 1359 O O . ASN A 1 187 ? 14.266 -5.852 2.605 1 88.06 187 ASN A O 1
ATOM 1363 N N . GLY A 1 188 ? 12.75 -6.008 4.301 1 76.88 188 GLY A N 1
ATOM 1364 C CA . GLY A 1 188 ? 13.672 -6.633 5.234 1 76.88 188 GLY A CA 1
ATOM 1365 C C . GLY A 1 188 ? 13.57 -8.148 5.246 1 76.88 188 GLY A C 1
ATOM 1366 O O . GLY A 1 188 ? 14.523 -8.844 4.891 1 76.88 188 GLY A O 1
ATOM 1367 N N . ALA A 1 189 ? 12.406 -8.719 6.043 1 59.69 189 ALA A N 1
ATOM 1368 C CA . ALA A 1 189 ? 12.211 -10.117 6.422 1 59.69 189 ALA A CA 1
ATOM 1369 C C . ALA A 1 189 ? 12.039 -11 5.191 1 59.69 189 ALA A C 1
ATOM 1371 O O . ALA A 1 189 ? 12.492 -12.148 5.172 1 59.69 189 ALA A O 1
ATOM 1372 N N . LEU A 1 190 ? 10.977 -10.555 4.391 1 54.19 190 LEU A N 1
ATOM 1373 C CA . LEU A 1 190 ? 10.75 -11.508 3.312 1 54.19 190 LEU A CA 1
ATOM 1374 C C . LEU A 1 190 ? 12.078 -11.992 2.732 1 54.19 190 LEU A C 1
ATOM 1376 O O . LEU A 1 190 ? 12.203 -13.164 2.367 1 54.19 190 LEU A O 1
ATOM 1380 N N . PHE A 1 191 ? 13.039 -11.141 2.549 1 49.09 191 PHE A N 1
ATOM 1381 C CA . PHE A 1 191 ? 14.188 -11.625 1.784 1 49.09 191 PHE A CA 1
ATOM 1382 C C . PHE A 1 191 ? 15.102 -12.477 2.656 1 49.09 191 PHE A C 1
ATOM 1384 O O . PHE A 1 191 ? 15.773 -13.375 2.158 1 49.09 191 PHE A O 1
ATOM 1391 N N . TYR A 1 192 ? 15.117 -12.125 3.961 1 46.16 192 TYR A N 1
ATOM 1392 C CA . TYR A 1 192 ? 16.016 -12.984 4.723 1 46.16 192 TYR A CA 1
ATOM 1393 C C . TYR A 1 192 ? 15.359 -14.328 5.023 1 46.16 192 TYR A C 1
ATOM 1395 O O . TYR A 1 192 ? 16.016 -15.367 4.977 1 46.16 192 TYR A O 1
ATOM 1403 N N . ILE A 1 193 ? 14.156 -14.336 5.566 1 42.5 193 ILE A N 1
ATOM 1404 C CA . ILE A 1 193 ? 13.625 -15.555 6.164 1 42.5 193 ILE A CA 1
ATOM 1405 C C . ILE A 1 193 ? 13.008 -16.438 5.078 1 42.5 193 ILE A C 1
ATOM 1407 O O . ILE A 1 193 ? 13.156 -17.656 5.098 1 42.5 193 ILE A O 1
ATOM 1411 N N . GLY A 1 194 ? 11.961 -15.922 4.48 1 45.75 194 GLY A N 1
ATOM 1412 C CA . GLY A 1 194 ? 10.984 -16.781 3.844 1 45.75 194 GLY A CA 1
ATOM 1413 C C . GLY A 1 194 ? 11.586 -17.703 2.791 1 45.75 194 GLY A C 1
ATOM 1414 O O . GLY A 1 194 ? 11.008 -18.734 2.457 1 45.75 194 GLY A O 1
ATOM 1415 N N . PHE A 1 195 ? 12.531 -17.141 2.016 1 42.91 195 PHE A N 1
ATOM 1416 C CA . PHE A 1 195 ? 12.953 -18.047 0.952 1 42.91 195 PHE A CA 1
ATOM 1417 C C . PHE A 1 195 ? 14.008 -19.016 1.46 1 42.91 195 PHE A C 1
ATOM 1419 O O . PHE A 1 195 ? 14.703 -19.656 0.667 1 42.91 195 PHE A O 1
ATOM 1426 N N . SER A 1 196 ? 14.312 -18.812 2.686 1 35.25 196 SER A N 1
ATOM 1427 C CA . SER A 1 196 ? 15.312 -19.766 3.176 1 35.25 196 SER A CA 1
ATOM 1428 C C . SER A 1 196 ? 14.703 -21.141 3.389 1 35.25 196 SER A C 1
ATOM 1430 O O . SER A 1 196 ? 15.406 -22.078 3.77 1 35.25 196 SER A O 1
ATOM 1432 N N . THR A 1 197 ? 13.328 -21.25 3.395 1 32.44 197 THR A N 1
ATOM 1433 C CA . THR A 1 197 ? 13.094 -22.672 3.656 1 32.44 197 THR A CA 1
ATOM 1434 C C . THR A 1 197 ? 13.484 -23.516 2.447 1 32.44 197 THR A C 1
ATOM 1436 O O . THR A 1 197 ? 13.352 -23.062 1.305 1 32.44 197 THR A O 1
ATOM 1439 N N . MET B 1 1 ? -30.922 4.945 7.461 1 22.56 1 MET B N 1
ATOM 1440 C CA . MET B 1 1 ? -31.188 3.879 8.414 1 22.56 1 MET B CA 1
ATOM 1441 C C . MET B 1 1 ? -31.016 2.51 7.773 1 22.56 1 MET B C 1
ATOM 1443 O O . MET B 1 1 ? -30.562 1.566 8.422 1 22.56 1 MET B O 1
ATOM 1447 N N . ASP B 1 2 ? -31.641 2.355 6.453 1 24.03 2 ASP B N 1
ATOM 1448 C CA . ASP B 1 2 ? -31.875 1.089 5.773 1 24.03 2 ASP B CA 1
ATOM 1449 C C . ASP B 1 2 ? -30.562 0.482 5.266 1 24.03 2 ASP B C 1
ATOM 1451 O O . ASP B 1 2 ? -30.578 -0.343 4.352 1 24.03 2 ASP B O 1
ATOM 1455 N N . GLY B 1 3 ? -29.422 1.021 5.512 1 29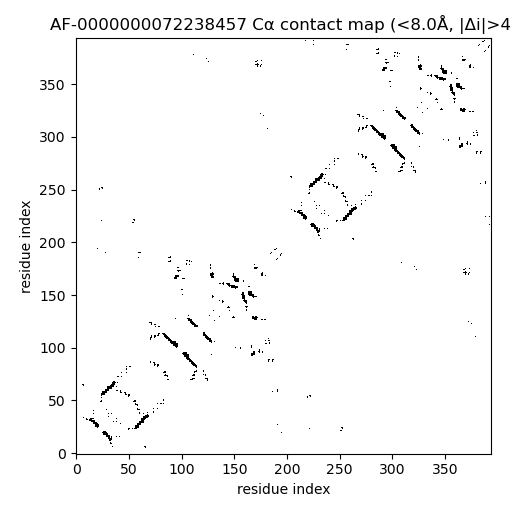.45 3 GLY B N 1
ATOM 1456 C CA . GLY B 1 3 ? -28.109 0.648 4.98 1 29.45 3 GLY B CA 1
ATOM 1457 C C . GLY B 1 3 ? -27.719 -0.773 5.328 1 29.45 3 GLY B C 1
ATOM 1458 O O . GLY B 1 3 ? -26.625 -1.218 4.977 1 29.45 3 GLY B O 1
ATOM 1459 N N . VAL B 1 4 ? -28.125 -1.183 6.574 1 32.84 4 VAL B N 1
ATOM 1460 C CA . VAL B 1 4 ? -27.859 -2.461 7.23 1 32.84 4 VAL B CA 1
ATOM 1461 C C . VAL B 1 4 ? -28.5 -3.592 6.422 1 32.84 4 VAL B C 1
ATOM 1463 O O . VAL B 1 4 ? -28.391 -4.762 6.797 1 32.84 4 VAL B O 1
ATOM 1466 N N . GLY B 1 5 ? -29.719 -3.348 5.707 1 33.28 5 GLY B N 1
ATOM 1467 C CA . GLY B 1 5 ? -30.797 -4.281 5.418 1 33.28 5 GLY B CA 1
ATOM 1468 C C . GLY B 1 5 ? -30.375 -5.414 4.5 1 33.28 5 GLY B C 1
ATOM 1469 O O . GLY B 1 5 ? -30.797 -6.555 4.68 1 33.28 5 GLY B O 1
ATOM 1470 N N . SER B 1 6 ? -30.109 -5.234 3.09 1 35.72 6 SER B N 1
ATOM 1471 C CA . SER B 1 6 ? -30.438 -6.344 2.203 1 35.72 6 SER B CA 1
ATOM 1472 C C . SER B 1 6 ? -29.547 -7.547 2.469 1 35.72 6 SER B C 1
ATOM 1474 O O . SER B 1 6 ? -28.344 -7.516 2.182 1 35.72 6 SER B O 1
ATOM 1476 N N . ILE B 1 7 ? -29.672 -8.148 3.672 1 42.31 7 ILE B N 1
ATOM 1477 C CA . ILE B 1 7 ? -29.391 -9.578 3.76 1 42.31 7 ILE B CA 1
ATOM 1478 C C . ILE B 1 7 ? -29.703 -10.25 2.424 1 42.31 7 ILE B C 1
ATOM 1480 O O . ILE B 1 7 ? -30.844 -10.188 1.943 1 42.31 7 ILE B O 1
ATOM 1484 N N . THR B 1 8 ? -28.812 -10.141 1.481 1 43.59 8 THR B N 1
ATOM 1485 C CA . THR B 1 8 ? -28.969 -10.617 0.112 1 43.59 8 THR B CA 1
ATOM 1486 C C . THR B 1 8 ? -29.703 -11.953 0.085 1 43.59 8 THR B C 1
ATOM 1488 O O . THR B 1 8 ? -29.359 -12.875 0.82 1 43.59 8 THR B O 1
ATOM 1491 N N . GLN B 1 9 ? -31.047 -11.961 -0.011 1 44.66 9 GLN B N 1
ATOM 1492 C CA . GLN B 1 9 ? -31.766 -13.156 -0.43 1 44.66 9 GLN B CA 1
ATOM 1493 C C . GLN B 1 9 ? -30.906 -14.023 -1.348 1 44.66 9 GLN B C 1
ATOM 1495 O O . GLN B 1 9 ? -30.203 -13.508 -2.215 1 44.66 9 GLN B O 1
ATOM 1500 N N . PRO B 1 10 ? -30.594 -15.195 -0.803 1 49 10 PRO B N 1
ATOM 1501 C CA . PRO B 1 10 ? -29.969 -16.109 -1.758 1 49 10 PRO B CA 1
ATOM 1502 C C . PRO B 1 10 ? -30.547 -15.984 -3.166 1 49 10 PRO B C 1
ATOM 1504 O O . PRO B 1 10 ? -31.766 -15.867 -3.332 1 49 10 PRO B O 1
ATOM 1507 N N . ASN B 1 11 ? -29.984 -15.148 -3.965 1 54.78 11 ASN B N 1
ATOM 1508 C CA . ASN B 1 11 ? -30.391 -15.211 -5.367 1 54.78 11 ASN B CA 1
ATOM 1509 C C . ASN B 1 11 ? -30.625 -16.641 -5.82 1 54.78 11 ASN B C 1
ATOM 1511 O O . ASN B 1 11 ? -29.797 -17.516 -5.59 1 54.78 11 ASN B O 1
ATOM 1515 N N . PRO B 1 12 ? -31.844 -17.047 -6.121 1 59.28 12 PRO B N 1
ATOM 1516 C CA . PRO B 1 12 ? -32.156 -18.391 -6.625 1 59.28 12 PRO B CA 1
ATOM 1517 C C . PRO B 1 12 ? -31.062 -18.938 -7.559 1 59.28 12 PRO B C 1
ATOM 1519 O O . PRO B 1 12 ? -30.906 -20.156 -7.691 1 59.28 12 PRO B O 1
ATOM 1522 N N . SER B 1 13 ? -30.312 -18.016 -8.148 1 65.44 13 SER B N 1
ATOM 1523 C CA . SER B 1 13 ? -29.281 -18.453 -9.07 1 65.44 13 SER B CA 1
ATOM 1524 C C . SER B 1 13 ? -27.906 -18.5 -8.383 1 65.44 13 SER B C 1
ATOM 1526 O O . SER B 1 13 ? -26.891 -18.656 -9.047 1 65.44 13 SER B O 1
ATOM 1528 N N . GLN B 1 14 ? -27.984 -18.547 -6.965 1 76.31 14 GLN B N 1
ATOM 1529 C CA . GLN B 1 14 ? -26.75 -18.594 -6.195 1 76.31 14 GLN B CA 1
ATOM 1530 C C . GLN B 1 14 ? -26.125 -19.984 -6.27 1 76.31 14 GLN B C 1
ATOM 1532 O O . GLN B 1 14 ? -26.828 -21 -6.234 1 76.31 14 GLN B O 1
ATOM 1537 N N . TYR B 1 15 ? -24.844 -19.984 -6.641 1 82.5 15 TYR B N 1
ATOM 1538 C CA . TYR B 1 15 ? -24.078 -21.219 -6.535 1 82.5 15 TYR B CA 1
ATOM 1539 C C . TYR B 1 15 ? -22.844 -21.016 -5.664 1 82.5 15 TYR B C 1
ATOM 1541 O O . TYR B 1 15 ? -22.5 -19.875 -5.309 1 82.5 15 TYR B O 1
ATOM 1549 N N . ALA B 1 16 ? -22.297 -22.125 -5.227 1 91.62 16 ALA B N 1
ATOM 1550 C CA . ALA B 1 16 ? -21.125 -22.094 -4.371 1 91.62 16 ALA B CA 1
ATOM 1551 C C . ALA B 1 16 ? -19.938 -21.469 -5.102 1 91.62 16 ALA B C 1
ATOM 1553 O O . ALA B 1 16 ? -19.781 -21.641 -6.312 1 91.62 16 ALA B O 1
ATOM 1554 N N . PRO B 1 17 ? -19.078 -20.672 -4.336 1 94.44 17 PRO B N 1
ATOM 1555 C CA . PRO B 1 17 ? -17.875 -20.141 -4.957 1 94.44 17 PRO B CA 1
ATOM 1556 C C . PRO B 1 17 ? -17.031 -21.203 -5.641 1 94.44 17 PRO B C 1
ATOM 1558 O O . PRO B 1 17 ? -16.938 -22.328 -5.148 1 94.44 17 PRO B O 1
ATOM 1561 N N . ARG B 1 18 ? -16.406 -20.844 -6.758 1 95.69 18 ARG B N 1
ATOM 1562 C CA . ARG B 1 18 ? -15.609 -21.812 -7.488 1 95.69 18 ARG B CA 1
ATOM 1563 C C . ARG B 1 18 ? -14.445 -21.141 -8.195 1 95.69 18 ARG B C 1
ATOM 1565 O O . ARG B 1 18 ? -14.547 -19.984 -8.625 1 95.69 18 ARG B O 1
ATOM 1572 N N . VAL B 1 19 ? -13.367 -21.891 -8.383 1 94.56 19 VAL B N 1
ATOM 1573 C CA . VAL B 1 19 ? -12.219 -21.422 -9.156 1 94.56 19 VAL B CA 1
ATOM 1574 C C . VAL B 1 19 ? -12.547 -21.453 -10.648 1 94.56 19 VAL B C 1
ATOM 1576 O O . VAL B 1 19 ? -12.938 -22.5 -11.188 1 94.56 19 VAL B O 1
ATOM 1579 N N . VAL B 1 20 ? -12.406 -20.344 -11.312 1 93.19 20 VAL B N 1
ATOM 1580 C CA . VAL B 1 20 ? -12.773 -20.281 -12.727 1 93.19 20 VAL B CA 1
ATOM 1581 C C . VAL B 1 20 ? -11.516 -20.109 -13.578 1 93.19 20 VAL B C 1
ATOM 1583 O O . VAL B 1 20 ? -11.547 -20.297 -14.797 1 93.19 20 VAL B O 1
ATOM 1586 N N . TYR B 1 21 ? -10.469 -19.734 -12.992 1 91.12 21 TYR B N 1
ATOM 1587 C CA . TYR B 1 21 ? -9.164 -19.641 -13.633 1 91.12 21 TYR B CA 1
ATOM 1588 C C . TYR B 1 21 ? -8.055 -20.078 -12.688 1 91.12 21 TYR B C 1
ATOM 1590 O O . TYR B 1 21 ? -8 -19.641 -11.539 1 91.12 21 TYR B O 1
ATOM 1598 N N . ASP B 1 22 ? -7.164 -20.984 -13.141 1 92 22 ASP B N 1
ATOM 1599 C CA . ASP B 1 22 ? -6.02 -21.469 -12.383 1 92 22 ASP B CA 1
ATOM 1600 C C . ASP B 1 22 ? -4.73 -21.328 -13.188 1 92 22 ASP B C 1
ATOM 1602 O O . ASP B 1 22 ? -4.414 -22.188 -14.016 1 92 22 ASP B O 1
ATOM 1606 N N . GLY B 1 23 ? -4.016 -20.266 -12.859 1 86.56 23 GLY B N 1
ATOM 1607 C CA . GLY B 1 23 ? -2.738 -20 -13.508 1 86.56 23 GLY B CA 1
ATOM 1608 C C . GLY B 1 23 ? -1.548 -20.422 -12.672 1 86.56 23 GLY B C 1
ATOM 1609 O O . GLY B 1 23 ? -0.458 -19.859 -12.805 1 86.56 23 GLY B O 1
ATOM 1610 N N . GLY B 1 24 ? -1.757 -21.406 -11.789 1 88.81 24 GLY B N 1
ATOM 1611 C CA . GLY B 1 24 ? -0.719 -21.797 -10.852 1 88.81 24 GLY B CA 1
ATOM 1612 C C . GLY B 1 24 ? -0.697 -20.938 -9.594 1 88.81 24 GLY B C 1
ATOM 1613 O O . GLY B 1 24 ? -1.517 -21.141 -8.695 1 88.81 24 GLY B O 1
ATOM 1614 N N . VAL B 1 25 ? 0.044 -19.844 -9.719 1 88.44 25 VAL B N 1
ATOM 1615 C CA . VAL B 1 25 ? 0.186 -19 -8.539 1 88.44 25 VAL B CA 1
ATOM 1616 C C . VAL B 1 25 ? -0.97 -18 -8.477 1 88.44 25 VAL B C 1
ATOM 1618 O O . VAL B 1 25 ? -1.212 -17.391 -7.438 1 88.44 25 VAL B O 1
ATOM 1621 N N . ALA B 1 26 ? -1.681 -17.875 -9.586 1 89.81 26 ALA B N 1
ATOM 1622 C CA . ALA B 1 26 ? -2.797 -16.938 -9.656 1 89.81 26 ALA B CA 1
ATOM 1623 C C . ALA B 1 26 ? -4.121 -17.672 -9.852 1 89.81 26 ALA B C 1
ATOM 1625 O O . ALA B 1 26 ? -4.246 -18.5 -10.75 1 89.81 26 ALA B O 1
ATOM 1626 N N . LEU B 1 27 ? -5.07 -17.359 -9.016 1 92.25 27 LEU B N 1
ATOM 1627 C CA . LEU B 1 27 ? -6.398 -17.953 -9.141 1 92.25 27 LEU B CA 1
ATOM 1628 C C . LEU B 1 27 ? -7.465 -16.859 -9.266 1 92.25 27 LEU B C 1
ATOM 1630 O O . LEU B 1 27 ? -7.305 -15.766 -8.734 1 92.25 27 LEU B O 1
ATOM 1634 N N . ARG B 1 28 ? -8.461 -17.25 -9.938 1 92.31 28 ARG B N 1
ATOM 1635 C CA . ARG B 1 28 ? -9.664 -16.422 -9.977 1 92.31 28 ARG B CA 1
ATOM 1636 C C . ARG B 1 28 ? -10.883 -17.203 -9.492 1 92.31 28 ARG B C 1
ATOM 1638 O O . ARG B 1 28 ? -11.094 -18.344 -9.906 1 92.31 28 ARG B O 1
ATOM 1645 N N . ILE B 1 29 ? -11.656 -16.547 -8.672 1 93.25 29 ILE B N 1
ATOM 1646 C CA . ILE B 1 29 ? -12.789 -17.234 -8.055 1 93.25 29 ILE B CA 1
ATOM 1647 C C . ILE B 1 29 ? -14.078 -16.484 -8.367 1 93.25 29 ILE B C 1
ATOM 1649 O O . ILE B 1 29 ? -14.156 -15.266 -8.203 1 93.25 29 ILE B O 1
ATOM 1653 N N . ASP B 1 30 ? -15.023 -17.188 -8.906 1 92.44 30 ASP B N 1
ATOM 1654 C CA . ASP B 1 30 ? -16.406 -16.719 -9.016 1 92.44 30 ASP B CA 1
ATOM 1655 C C . ASP B 1 30 ? -17.188 -17.016 -7.734 1 92.44 30 ASP B C 1
ATOM 1657 O O . ASP B 1 30 ? -17.359 -18.172 -7.363 1 92.44 30 ASP B O 1
ATOM 1661 N N . GLY B 1 31 ? -17.625 -15.938 -7.109 1 92.94 31 GLY B N 1
ATOM 1662 C CA . GLY B 1 31 ? -18.281 -16.078 -5.82 1 92.94 31 GLY B CA 1
ATOM 1663 C C . GLY B 1 31 ? -19.672 -16.656 -5.922 1 92.94 31 GLY B C 1
ATOM 1664 O O . GLY B 1 31 ? -20.25 -17.094 -4.922 1 92.94 31 GLY B O 1
ATOM 1665 N N . GLY B 1 32 ? -20.312 -16.578 -7.133 1 91.38 32 GLY B N 1
ATOM 1666 C CA . GLY B 1 32 ? -21.625 -17.172 -7.352 1 91.38 32 GLY B CA 1
ATOM 1667 C C . GLY B 1 32 ? -22.734 -16.438 -6.625 1 91.38 32 GLY B C 1
ATOM 1668 O O . GLY B 1 32 ? -23.703 -17.047 -6.172 1 91.38 32 GLY B O 1
ATOM 1669 N N . SER B 1 33 ? -22.453 -15.234 -6.344 1 90.19 33 SER B N 1
ATOM 1670 C CA . SER B 1 33 ? -23.391 -14.367 -5.633 1 90.19 33 SER B CA 1
ATOM 1671 C C . SER B 1 33 ? -23.641 -14.867 -4.211 1 90.19 33 SER B C 1
ATOM 1673 O O . SER B 1 33 ? -24.719 -14.68 -3.658 1 90.19 33 SER B O 1
ATOM 1675 N N . SER B 1 34 ? -22.641 -15.578 -3.729 1 89.75 34 SER B N 1
ATOM 1676 C CA . SER B 1 34 ? -22.672 -15.969 -2.322 1 89.75 34 SER B CA 1
ATOM 1677 C C . SER B 1 34 ? -22.312 -14.797 -1.417 1 89.75 34 SER B C 1
ATOM 1679 O O . SER B 1 34 ? -21.906 -13.742 -1.896 1 89.75 34 SER B O 1
ATOM 1681 N N . LEU B 1 35 ? -22.547 -15 -0.099 1 90.19 35 LEU B N 1
ATOM 1682 C CA . LEU B 1 35 ? -22.188 -13.977 0.876 1 90.19 35 LEU B CA 1
ATOM 1683 C C . LEU B 1 35 ? -20.703 -13.672 0.817 1 90.19 35 LEU B C 1
ATOM 1685 O O . LEU B 1 35 ? -19.875 -14.586 0.675 1 90.19 35 LEU B O 1
ATOM 1689 N N . GLY B 1 36 ? -20.359 -12.414 0.909 1 90.12 36 GLY B N 1
ATOM 1690 C CA . GLY B 1 36 ? -18.984 -11.969 0.819 1 90.12 36 GLY B CA 1
ATOM 1691 C C . GLY B 1 36 ? -18.047 -12.711 1.762 1 90.12 36 GLY B C 1
ATOM 1692 O O . GLY B 1 36 ? -16.953 -13.094 1.376 1 90.12 36 GLY B O 1
ATOM 1693 N N . MET B 1 37 ? -18.484 -12.922 3 1 92.94 37 MET B N 1
ATOM 1694 C CA . MET B 1 37 ? -17.656 -13.578 3.998 1 92.94 37 MET B CA 1
ATOM 1695 C C . MET B 1 37 ? -17.391 -15.031 3.609 1 92.94 37 MET B C 1
ATOM 1697 O O . MET B 1 37 ? -16.312 -15.562 3.893 1 92.94 37 MET B O 1
ATOM 1701 N N . VAL B 1 38 ? -18.375 -15.648 2.986 1 93.62 38 VAL B N 1
ATOM 1702 C CA . VAL B 1 38 ? -18.219 -17.031 2.531 1 93.62 38 VAL B CA 1
ATOM 1703 C C . VAL B 1 38 ? -17.25 -17.078 1.358 1 93.62 38 VAL B C 1
ATOM 1705 O O . VAL B 1 38 ? -16.344 -17.922 1.333 1 93.62 38 VAL B O 1
ATOM 1708 N N . VAL B 1 39 ? -17.406 -16.188 0.471 1 93.62 39 VAL B N 1
ATOM 1709 C CA . VAL B 1 39 ? -16.578 -16.156 -0.737 1 93.62 39 VAL B CA 1
ATOM 1710 C C . VAL B 1 39 ? -15.133 -15.859 -0.369 1 93.62 39 VAL B C 1
ATOM 1712 O O . VAL B 1 39 ? -14.211 -16.531 -0.836 1 93.62 39 VAL B O 1
ATOM 1715 N N . LEU B 1 40 ? -14.906 -14.852 0.473 1 95.38 40 LEU B N 1
ATOM 1716 C CA . LEU B 1 40 ? -13.547 -14.461 0.832 1 95.38 40 LEU B CA 1
ATOM 1717 C C . LEU B 1 40 ? -12.883 -15.531 1.692 1 95.38 40 LEU B C 1
ATOM 1719 O O . LEU B 1 40 ? -11.672 -15.742 1.602 1 95.38 40 LEU B O 1
ATOM 1723 N N . ASP B 1 41 ? -13.648 -16.172 2.527 1 96.81 41 ASP B N 1
ATOM 1724 C CA . ASP B 1 41 ? -13.094 -17.281 3.301 1 96.81 41 ASP B CA 1
ATOM 1725 C C . ASP B 1 41 ? -12.633 -18.422 2.385 1 96.81 41 ASP B C 1
ATOM 1727 O O . ASP B 1 41 ? -11.547 -18.969 2.58 1 96.81 41 ASP B O 1
ATOM 1731 N N . PHE B 1 42 ? -13.469 -18.734 1.409 1 96.88 42 PHE B N 1
ATOM 1732 C CA . PHE B 1 42 ? -13.109 -19.734 0.41 1 96.88 42 PHE B CA 1
ATOM 1733 C C . PHE B 1 42 ? -11.828 -19.344 -0.316 1 96.88 42 PHE B C 1
ATOM 1735 O O . PHE B 1 42 ? -10.906 -20.141 -0.454 1 96.88 42 PHE B O 1
ATOM 1742 N N . ALA B 1 43 ? -11.742 -18.109 -0.74 1 96.5 43 ALA B N 1
ATOM 1743 C CA . ALA B 1 43 ? -10.578 -17.578 -1.448 1 96.5 43 ALA B CA 1
ATOM 1744 C C . ALA B 1 43 ? -9.328 -17.625 -0.57 1 96.5 43 ALA B C 1
ATOM 1746 O O . ALA B 1 43 ? -8.242 -17.953 -1.043 1 96.5 43 ALA B O 1
ATOM 1747 N N . THR B 1 44 ? -9.5 -17.25 0.669 1 98 44 THR B N 1
ATOM 1748 C CA . THR B 1 44 ? -8.398 -17.25 1.629 1 98 44 THR B CA 1
ATOM 1749 C C . THR B 1 44 ? -7.828 -18.656 1.791 1 98 44 THR B C 1
ATOM 1751 O O . THR B 1 44 ? -6.609 -18.828 1.764 1 98 44 THR B O 1
ATOM 1754 N N . ASN B 1 45 ? -8.688 -19.609 1.921 1 98.25 45 ASN B N 1
ATOM 1755 C CA . ASN B 1 45 ? -8.242 -21 2.037 1 98.25 45 ASN B CA 1
ATOM 1756 C C . ASN B 1 45 ? -7.469 -21.438 0.799 1 98.25 45 ASN B C 1
ATOM 1758 O O . ASN B 1 45 ? -6.441 -22.109 0.913 1 98.25 45 ASN B O 1
ATOM 1762 N N . LYS B 1 46 ? -7.941 -21.094 -0.329 1 97.5 46 LYS B N 1
ATOM 1763 C CA . LYS B 1 46 ? -7.258 -21.438 -1.573 1 97.5 46 LYS B CA 1
ATOM 1764 C C . LYS B 1 46 ? -5.887 -20.766 -1.651 1 97.5 46 LYS B C 1
ATOM 1766 O O . LYS B 1 46 ? -4.918 -21.375 -2.113 1 97.5 46 LYS B O 1
ATOM 1771 N N . ALA B 1 47 ? -5.867 -19.516 -1.238 1 96.69 47 ALA B N 1
ATOM 1772 C CA . ALA B 1 47 ? -4.605 -18.781 -1.239 1 96.69 47 ALA B CA 1
ATOM 17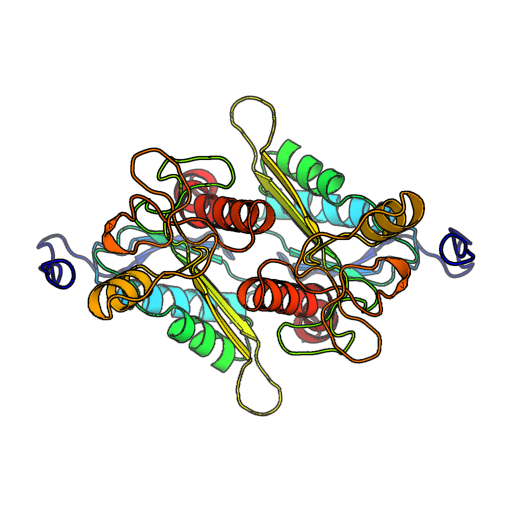73 C C . ALA B 1 47 ? -3.582 -19.453 -0.327 1 96.69 47 ALA B C 1
ATOM 1775 O O . ALA B 1 47 ? -2.412 -19.594 -0.692 1 96.69 47 ALA B O 1
ATOM 1776 N N . ILE B 1 48 ? -4.031 -19.812 0.853 1 97 48 ILE B N 1
ATOM 1777 C CA . ILE B 1 48 ? -3.158 -20.453 1.822 1 97 48 ILE B CA 1
ATOM 1778 C C . ILE B 1 48 ? -2.625 -21.766 1.239 1 97 48 ILE B C 1
ATOM 1780 O O . ILE B 1 48 ? -1.421 -22.031 1.288 1 97 48 ILE B O 1
ATOM 1784 N N . GLU B 1 49 ? -3.523 -22.578 0.66 1 96.88 49 GLU B N 1
ATOM 1785 C CA . GLU B 1 49 ? -3.137 -23.844 0.043 1 96.88 49 GLU B CA 1
ATOM 1786 C C . GLU B 1 49 ? -2.082 -23.625 -1.039 1 96.88 49 GLU B C 1
ATOM 1788 O O . GLU B 1 49 ? -1.03 -24.266 -1.021 1 96.88 49 GLU B O 1
ATOM 1793 N N . ARG B 1 50 ? -2.316 -22.75 -1.892 1 94.31 50 ARG B N 1
ATOM 1794 C CA . ARG B 1 50 ? -1.446 -22.5 -3.037 1 94.31 50 ARG B CA 1
ATOM 1795 C C . ARG B 1 50 ? -0.106 -21.922 -2.596 1 94.31 50 ARG B C 1
ATOM 1797 O O . ARG B 1 50 ? 0.945 -22.328 -3.098 1 94.31 50 ARG B O 1
ATOM 1804 N N . ALA B 1 51 ? -0.149 -20.984 -1.7 1 93.06 51 ALA B N 1
ATOM 1805 C CA . ALA B 1 51 ? 1.078 -20.359 -1.213 1 93.06 51 ALA B CA 1
ATOM 1806 C C . ALA B 1 51 ? 1.952 -21.359 -0.474 1 93.06 51 ALA B C 1
ATOM 1808 O O . ALA B 1 51 ? 3.182 -21.297 -0.531 1 93.06 51 ALA B O 1
ATOM 1809 N N . THR B 1 52 ? 1.315 -22.234 0.271 1 92.75 52 THR B N 1
ATOM 1810 C CA . THR B 1 52 ? 2.051 -23.281 0.974 1 92.75 52 THR B CA 1
ATOM 1811 C C . THR B 1 52 ? 2.758 -24.203 -0.015 1 92.75 52 THR B C 1
ATOM 1813 O O . THR B 1 52 ? 3.885 -24.641 0.23 1 92.75 52 THR B O 1
ATOM 1816 N N . GLU B 1 53 ? 2.127 -24.422 -1.134 1 90.5 53 GLU B N 1
ATOM 1817 C CA . GLU B 1 53 ? 2.658 -25.328 -2.148 1 90.5 53 GLU B CA 1
ATOM 1818 C C . GLU B 1 53 ? 3.721 -24.641 -3 1 90.5 53 GLU B C 1
ATOM 1820 O O . GLU B 1 53 ? 4.758 -25.234 -3.307 1 90.5 53 GLU B O 1
ATOM 1825 N N . LEU B 1 54 ? 3.51 -23.391 -3.354 1 88.12 54 LEU B N 1
ATOM 1826 C CA . LEU B 1 54 ? 4.332 -22.781 -4.391 1 88.12 54 LEU B CA 1
ATOM 1827 C C . LEU B 1 54 ? 5.145 -21.609 -3.822 1 88.12 54 LEU B C 1
ATOM 1829 O O . LEU B 1 54 ? 5.98 -21.047 -4.52 1 88.12 54 LEU B O 1
ATOM 1833 N N . GLY B 1 55 ? 4.91 -21.234 -2.574 1 86 55 GLY B N 1
ATOM 1834 C CA . GLY B 1 55 ? 5.656 -20.172 -1.928 1 86 55 GLY B CA 1
ATOM 1835 C C . GLY B 1 55 ? 4.988 -18.812 -2.061 1 86 55 GLY B C 1
ATOM 1836 O O . GLY B 1 55 ? 5.316 -17.875 -1.326 1 86 55 GLY B O 1
ATOM 1837 N N . LEU B 1 56 ? 4.078 -18.656 -3.094 1 89.75 56 LEU B N 1
ATOM 1838 C CA . LEU B 1 56 ? 3.361 -17.422 -3.371 1 89.75 56 LEU B CA 1
ATOM 1839 C C . LEU B 1 56 ? 2.027 -17.703 -4.055 1 89.75 56 LEU B C 1
ATOM 1841 O O . LEU B 1 56 ? 1.925 -18.625 -4.871 1 89.75 56 LEU B O 1
ATOM 1845 N N . ALA B 1 57 ? 1.048 -16.922 -3.73 1 92.25 57 ALA B N 1
ATOM 1846 C CA . ALA B 1 57 ? -0.239 -17.031 -4.41 1 92.25 57 ALA B CA 1
ATOM 1847 C C . ALA B 1 57 ? -0.959 -15.688 -4.457 1 92.25 57 ALA B C 1
ATOM 1849 O O . ALA B 1 57 ? -0.792 -14.852 -3.561 1 92.25 57 ALA B O 1
ATOM 1850 N N . MET B 1 58 ? -1.696 -15.461 -5.445 1 93.38 58 MET B N 1
ATOM 1851 C CA . MET B 1 58 ? -2.605 -14.328 -5.609 1 93.38 58 MET B CA 1
ATOM 1852 C C . MET B 1 58 ? -3.986 -14.797 -6.051 1 93.38 58 MET B C 1
ATOM 1854 O O . MET B 1 58 ? -4.113 -15.531 -7.031 1 93.38 58 MET B O 1
ATOM 1858 N N . VAL B 1 59 ? -5.008 -14.383 -5.336 1 93.75 59 VAL B N 1
ATOM 1859 C CA . VAL B 1 59 ? -6.359 -14.844 -5.637 1 93.75 59 VAL B CA 1
ATOM 1860 C C . VAL B 1 59 ? -7.277 -13.641 -5.859 1 93.75 59 VAL B C 1
ATOM 1862 O O . VAL B 1 59 ? -7.336 -12.734 -5.023 1 93.75 59 VAL B O 1
ATOM 1865 N N . GLY B 1 60 ? -7.883 -13.594 -6.973 1 92.56 60 GLY B N 1
ATOM 1866 C CA . GLY B 1 60 ? -8.914 -12.609 -7.258 1 92.56 60 GLY B CA 1
ATOM 1867 C C . GLY B 1 60 ? -10.32 -13.156 -7.117 1 92.56 60 GLY B C 1
ATOM 1868 O O . GLY B 1 60 ? -10.586 -14.305 -7.488 1 92.56 60 GLY B O 1
ATOM 1869 N N . VAL B 1 61 ? -11.172 -12.352 -6.586 1 91.81 61 VAL B N 1
ATOM 1870 C CA . VAL B 1 61 ? -12.547 -12.766 -6.328 1 91.81 61 VAL B CA 1
ATOM 1871 C C . VAL B 1 61 ? -13.523 -11.766 -6.945 1 91.81 61 VAL B C 1
ATOM 1873 O O . VAL B 1 61 ? -13.297 -10.555 -6.879 1 91.81 61 VAL B O 1
ATOM 1876 N N . PHE B 1 62 ? -14.562 -12.336 -7.551 1 87.88 62 PHE B N 1
ATOM 1877 C CA . PHE B 1 62 ? -15.625 -11.461 -8.039 1 87.88 62 PHE B CA 1
ATOM 1878 C C . PHE B 1 62 ? -17 -12.094 -7.793 1 87.88 62 PHE B C 1
ATOM 1880 O O . PHE B 1 62 ? -17.094 -13.242 -7.367 1 87.88 62 PHE B O 1
ATOM 1887 N N . HIS B 1 63 ? -18.047 -11.305 -7.91 1 87.25 63 HIS B N 1
ATOM 1888 C CA . HIS B 1 63 ? -19.438 -11.766 -7.891 1 87.25 63 HIS B CA 1
ATOM 1889 C C . HIS B 1 63 ? -19.844 -12.227 -6.496 1 87.25 63 HIS B C 1
ATOM 1891 O O . HIS B 1 63 ? -20.375 -13.328 -6.336 1 87.25 63 HIS B O 1
ATOM 1897 N N . SER B 1 64 ? -19.547 -11.438 -5.523 1 83.5 64 SER B N 1
ATOM 1898 C CA . SER B 1 64 ? -20.141 -11.617 -4.195 1 83.5 64 SER B CA 1
ATOM 1899 C C . SER B 1 64 ? -21.297 -10.656 -3.971 1 83.5 64 SER B C 1
ATOM 1901 O O . SER B 1 64 ? -21.438 -9.656 -4.672 1 83.5 64 SER B O 1
ATOM 1903 N N . CYS B 1 65 ? -22.109 -10.992 -3.01 1 81.38 65 CYS B N 1
ATOM 1904 C CA . CYS B 1 65 ? -23.359 -10.219 -2.971 1 81.38 65 CYS B CA 1
ATOM 1905 C C . CYS B 1 65 ? -23.406 -9.336 -1.731 1 81.38 65 CYS B C 1
ATOM 1907 O O . CYS B 1 65 ? -24.391 -8.633 -1.504 1 81.38 65 CYS B O 1
ATOM 1909 N N . SER B 1 66 ? -22.406 -9.477 -0.908 1 81.5 66 SER B N 1
ATOM 1910 C CA . SER B 1 66 ? -22.406 -8.672 0.31 1 81.5 66 SER B CA 1
ATOM 1911 C C . SER B 1 66 ? -21 -8.312 0.735 1 81.5 66 SER B C 1
ATOM 1913 O O . SER B 1 66 ? -20.031 -8.711 0.086 1 81.5 66 SER B O 1
ATOM 1915 N N . SER B 1 67 ? -20.906 -7.461 1.8 1 83.69 67 SER B N 1
ATOM 1916 C CA . SER B 1 67 ? -19.625 -7.086 2.385 1 83.69 67 SER B CA 1
ATOM 1917 C C . SER B 1 67 ? -18.875 -8.312 2.912 1 83.69 67 SER B C 1
ATOM 1919 O O . SER B 1 67 ? -19.5 -9.312 3.262 1 83.69 67 SER B O 1
ATOM 1921 N N . THR B 1 68 ? -17.594 -8.203 2.936 1 86.56 68 THR B N 1
ATOM 1922 C CA . THR B 1 68 ? -16.734 -9.281 3.416 1 86.56 68 THR B CA 1
ATOM 1923 C C . THR B 1 68 ? -16.5 -9.148 4.918 1 86.56 68 THR B C 1
ATOM 1925 O O . THR B 1 68 ? -15.875 -10.023 5.531 1 86.56 68 THR B O 1
ATOM 1928 N N . GLY B 1 69 ? -16.984 -8.078 5.492 1 86 69 GLY B N 1
ATOM 1929 C CA . GLY B 1 69 ? -16.594 -7.793 6.867 1 86 69 GLY B CA 1
ATOM 1930 C C . GLY B 1 69 ? -15.164 -7.316 6.996 1 86 69 GLY B C 1
ATOM 1931 O O . GLY B 1 69 ? -14.555 -6.883 6.016 1 86 69 GLY B O 1
ATOM 1932 N N . ALA B 1 70 ? -14.695 -7.344 8.242 1 91.88 70 ALA B N 1
ATOM 1933 C CA . ALA B 1 70 ? -13.328 -6.891 8.508 1 91.88 70 ALA B CA 1
ATOM 1934 C C . ALA B 1 70 ? -12.312 -7.797 7.832 1 91.88 70 ALA B C 1
ATOM 1936 O O . ALA B 1 70 ? -12.328 -9.016 8.016 1 91.88 70 ALA B O 1
ATOM 1937 N N . LEU B 1 71 ? -11.438 -7.211 7.094 1 96.38 71 LEU B N 1
ATOM 1938 C CA . LEU B 1 71 ? -10.422 -7.965 6.367 1 96.38 71 LEU B CA 1
ATOM 1939 C C . LEU B 1 71 ? -9.398 -8.562 7.324 1 96.38 71 LEU B C 1
ATOM 1941 O O . LEU B 1 71 ? -8.711 -9.531 6.984 1 96.38 71 LEU B O 1
ATOM 1945 N N . GLY B 1 72 ? -9.289 -7.977 8.5 1 96.56 72 GLY B N 1
ATOM 1946 C CA . GLY B 1 72 ? -8.375 -8.461 9.516 1 96.56 72 GLY B CA 1
ATOM 1947 C C . GLY B 1 72 ? -8.555 -9.938 9.828 1 96.56 72 GLY B C 1
ATOM 1948 O O . GLY B 1 72 ? -7.582 -10.641 10.109 1 96.56 72 GLY B O 1
ATOM 1949 N N . TYR B 1 73 ? -9.766 -10.438 9.734 1 96.06 73 TYR B N 1
ATOM 1950 C CA . TYR B 1 73 ? -10.07 -11.844 9.992 1 96.06 73 TYR B CA 1
ATOM 1951 C C . TYR B 1 73 ? -9.32 -12.742 9.016 1 96.06 73 TYR B C 1
ATOM 1953 O O . TYR B 1 73 ? -8.719 -13.742 9.422 1 96.06 73 TYR B O 1
ATOM 1961 N N . TYR B 1 74 ? -9.273 -12.422 7.844 1 97.44 74 TYR B N 1
ATOM 1962 C CA . TYR B 1 74 ? -8.727 -13.266 6.789 1 97.44 74 TYR B CA 1
ATOM 1963 C C . TYR B 1 74 ? -7.203 -13.25 6.812 1 97.44 74 TYR B C 1
ATOM 1965 O O . TYR B 1 74 ? -6.559 -14.289 6.656 1 97.44 74 TYR B O 1
ATOM 1973 N N . VAL B 1 75 ? -6.633 -12.039 6.969 1 97.5 75 VAL B N 1
ATOM 1974 C CA . VAL B 1 75 ? -5.176 -11.961 6.973 1 97.5 75 VAL B CA 1
ATOM 1975 C C . VAL B 1 75 ? -4.621 -12.625 8.227 1 97.5 75 VAL B C 1
ATOM 1977 O O .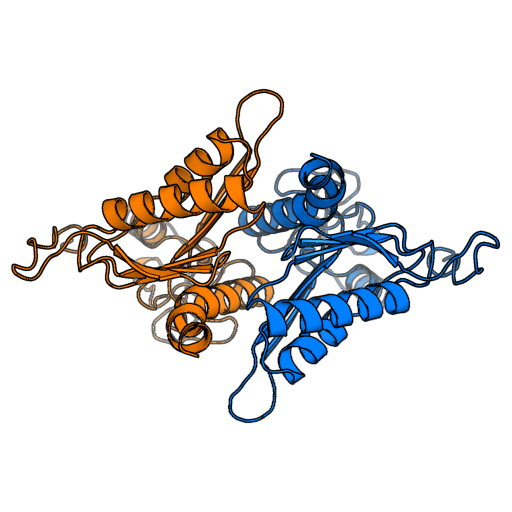 VAL B 1 75 ? -3.537 -13.211 8.195 1 97.5 75 VAL B O 1
ATOM 1980 N N . GLU B 1 76 ? -5.355 -12.57 9.344 1 95.88 76 GLU B N 1
ATOM 1981 C CA . GLU B 1 76 ? -4.945 -13.305 10.539 1 95.88 76 GLU B CA 1
ATOM 1982 C C . GLU B 1 76 ? -4.957 -14.812 10.289 1 95.88 76 GLU B C 1
ATOM 1984 O O . GLU B 1 76 ? -4.07 -15.531 10.758 1 95.88 76 GLU B O 1
ATOM 1989 N N . LYS B 1 77 ? -5.965 -15.211 9.625 1 96.12 77 LYS B N 1
ATOM 1990 C CA . LYS B 1 77 ? -6.035 -16.625 9.25 1 96.12 77 LYS B CA 1
ATOM 1991 C C . LYS B 1 77 ? -4.824 -17.031 8.422 1 96.12 77 LYS B C 1
ATOM 1993 O O . LYS B 1 77 ? -4.234 -18.094 8.664 1 96.12 77 LYS B O 1
ATOM 1998 N N . ILE B 1 78 ? -4.414 -16.25 7.504 1 96.56 78 ILE B N 1
ATOM 1999 C CA . ILE B 1 78 ? -3.252 -16.516 6.664 1 96.56 78 ILE B CA 1
ATOM 2000 C C . ILE B 1 78 ? -1.992 -16.562 7.527 1 96.56 78 ILE B C 1
ATOM 2002 O O . ILE B 1 78 ? -1.19 -17.5 7.414 1 96.56 78 ILE B O 1
ATOM 2006 N N . ALA B 1 79 ? -1.88 -15.617 8.414 1 94.44 79 ALA B N 1
ATOM 2007 C CA . ALA B 1 79 ? -0.696 -15.516 9.266 1 94.44 79 ALA B CA 1
ATOM 2008 C C . ALA B 1 79 ? -0.601 -16.703 10.211 1 94.44 79 ALA B C 1
ATOM 2010 O O . ALA B 1 79 ? 0.498 -17.156 10.555 1 94.44 79 ALA B O 1
ATOM 2011 N N . SER B 1 80 ? -1.775 -17.203 10.656 1 92.88 80 SER B N 1
ATOM 2012 C CA . SER B 1 80 ? -1.808 -18.344 11.562 1 92.88 80 SER B CA 1
ATOM 2013 C C . SER B 1 80 ? -1.195 -19.578 10.914 1 92.88 80 SER B C 1
ATOM 2015 O O . SER B 1 80 ? -0.833 -20.531 11.609 1 92.88 80 SER B O 1
ATOM 2017 N N . LYS B 1 81 ? -1.009 -19.578 9.656 1 93.75 81 LYS B N 1
ATOM 2018 C CA . LYS B 1 81 ? -0.391 -20.688 8.93 1 93.75 81 LYS B CA 1
ATOM 2019 C C . LYS B 1 81 ? 1.075 -20.391 8.625 1 93.75 81 LYS B C 1
ATOM 2021 O O . LYS B 1 81 ? 1.702 -21.094 7.832 1 93.75 81 LYS B O 1
ATOM 2026 N N . GLY B 1 82 ? 1.548 -19.281 9.195 1 91.19 82 GLY B N 1
ATOM 2027 C CA . GLY B 1 82 ? 2.945 -18.922 9.008 1 91.19 82 GLY B CA 1
ATOM 2028 C C . GLY B 1 82 ? 3.207 -18.172 7.719 1 91.19 82 GLY B C 1
ATOM 2029 O O . GLY B 1 82 ? 4.348 -18.094 7.258 1 91.19 82 GLY B O 1
ATOM 2030 N N . LEU B 1 83 ? 2.15 -17.641 7.055 1 92.19 83 LEU B N 1
ATOM 2031 C CA . LEU B 1 83 ? 2.246 -16.938 5.781 1 92.19 83 LEU B CA 1
ATOM 2032 C C . LEU B 1 83 ? 1.945 -15.453 5.961 1 92.19 83 LEU B C 1
ATOM 2034 O O . LEU B 1 83 ? 1.146 -15.07 6.82 1 92.19 83 LEU B O 1
ATOM 2038 N N . VAL B 1 84 ? 2.588 -14.594 5.191 1 93.25 84 VAL B N 1
ATOM 2039 C CA . VAL B 1 84 ? 2.221 -13.18 5.137 1 93.25 84 VAL B CA 1
ATOM 2040 C C . VAL B 1 84 ? 0.966 -13.008 4.285 1 93.25 84 VAL B C 1
ATOM 2042 O O . VAL B 1 84 ? 0.901 -13.5 3.156 1 93.25 84 VAL B O 1
ATOM 2045 N N . GLY B 1 85 ? 0.016 -12.398 4.844 1 95.81 85 GLY B N 1
ATOM 2046 C CA . GLY B 1 85 ? -1.232 -12.172 4.133 1 95.81 85 GLY B CA 1
ATOM 2047 C C . GLY B 1 85 ? -1.473 -10.711 3.807 1 95.81 85 GLY B C 1
ATOM 2048 O O . GLY B 1 85 ? -1.201 -9.828 4.629 1 95.81 85 GLY B O 1
ATOM 2049 N N . ILE B 1 86 ? -1.907 -10.375 2.598 1 96.94 86 ILE B N 1
ATOM 2050 C CA . ILE B 1 86 ? -2.355 -9.055 2.166 1 96.94 86 ILE B CA 1
ATOM 2051 C C . ILE B 1 86 ? -3.711 -9.172 1.473 1 96.94 86 ILE B C 1
ATOM 2053 O O . ILE B 1 86 ? -3.877 -9.977 0.552 1 96.94 86 ILE B O 1
ATOM 2057 N N . VAL B 1 87 ? -4.684 -8.5 1.933 1 97.06 87 VAL B N 1
ATOM 2058 C CA . VAL B 1 87 ? -6.035 -8.547 1.383 1 97.06 87 VAL B CA 1
ATOM 2059 C C . VAL B 1 87 ? -6.559 -7.129 1.17 1 97.06 87 VAL B C 1
ATOM 2061 O O . VAL B 1 87 ? -6.375 -6.258 2.025 1 97.06 87 VAL B O 1
ATOM 2064 N N . SER B 1 88 ? -7.105 -6.895 0.064 1 95.62 88 SER B N 1
ATOM 2065 C CA . SER B 1 88 ? -7.793 -5.637 -0.214 1 95.62 88 SER B CA 1
ATOM 2066 C C . SER B 1 88 ? -9.148 -5.883 -0.876 1 95.62 88 SER B C 1
ATOM 2068 O O . SER B 1 88 ? -9.383 -6.953 -1.436 1 95.62 88 SER B O 1
ATOM 2070 N N . SER B 1 89 ? -10.023 -4.992 -0.766 1 91.38 89 SER B N 1
ATOM 2071 C CA . SER B 1 89 ? -11.352 -5.094 -1.37 1 91.38 89 SER B CA 1
ATOM 2072 C C . SER B 1 89 ? -11.836 -3.734 -1.869 1 91.38 89 SER B C 1
ATOM 2074 O O . SER B 1 89 ? -11.375 -2.693 -1.397 1 91.38 89 SER B O 1
ATOM 2076 N N . GLY B 1 90 ? -12.648 -3.885 -2.84 1 86.12 90 GLY B N 1
ATOM 2077 C CA . GLY B 1 90 ? -13.258 -2.674 -3.361 1 86.12 90 GLY B CA 1
ATOM 2078 C C . GLY B 1 90 ? -14.672 -2.451 -2.846 1 86.12 90 GLY B C 1
ATOM 2079 O O . GLY B 1 90 ? -15.242 -3.32 -2.186 1 86.12 90 GLY B O 1
ATOM 2080 N N . SER B 1 91 ? -15.203 -1.204 -2.984 1 82.75 91 SER B N 1
ATOM 2081 C CA . SER B 1 91 ? -16.578 -0.854 -2.645 1 82.75 91 SER B CA 1
ATOM 2082 C C . SER B 1 91 ? -17.109 0.237 -3.566 1 82.75 91 SER B C 1
ATOM 2084 O O . SER B 1 91 ? -16.406 0.697 -4.469 1 82.75 91 SER B O 1
ATOM 2086 N N . THR B 1 92 ? -18.359 0.514 -3.391 1 85.56 92 THR B N 1
ATOM 2087 C CA . THR B 1 92 ? -18.969 1.6 -4.152 1 85.56 92 THR B CA 1
ATOM 2088 C C . THR B 1 92 ? -18.188 2.9 -3.947 1 85.56 92 THR B C 1
ATOM 2090 O O . THR B 1 92 ? -17.75 3.195 -2.836 1 85.56 92 THR B O 1
ATOM 2093 N N . PRO B 1 93 ? -18.031 3.697 -5.02 1 91.62 93 PRO B N 1
ATOM 2094 C CA . PRO B 1 93 ? -17.266 4.945 -4.91 1 91.62 93 PRO B CA 1
ATOM 2095 C C . PRO B 1 93 ? -17.906 5.934 -3.932 1 91.62 93 PRO B C 1
ATOM 2097 O O . PRO B 1 93 ? -19.094 6.242 -4.043 1 91.62 93 PRO B O 1
ATOM 2100 N N . THR B 1 94 ? -17.203 6.383 -2.959 1 93.25 94 THR B N 1
ATOM 2101 C CA . THR B 1 94 ? -17.641 7.348 -1.96 1 93.25 94 THR B CA 1
ATOM 2102 C C . THR B 1 94 ? -16.484 8.219 -1.495 1 93.25 94 THR B C 1
ATOM 2104 O O . THR B 1 94 ? -16.641 9.031 -0.582 1 93.25 94 THR B O 1
ATOM 2107 N N . VAL B 1 95 ? -15.344 8.062 -2.092 1 95.56 95 VAL B N 1
ATOM 2108 C CA . VAL B 1 95 ? -14.133 8.758 -1.679 1 95.56 95 VAL B CA 1
ATOM 2109 C C . VAL B 1 95 ? -13.57 9.547 -2.855 1 95.56 95 VAL B C 1
ATOM 2111 O O . VAL B 1 95 ? -13.516 9.047 -3.98 1 95.56 95 VAL B O 1
ATOM 2114 N N . ALA B 1 96 ? -13.117 10.789 -2.572 1 95.81 96 ALA B N 1
ATOM 2115 C CA . ALA B 1 96 ? -12.539 11.648 -3.604 1 95.81 96 ALA B CA 1
ATOM 2116 C C . ALA B 1 96 ? -11.023 11.484 -3.67 1 95.81 96 ALA B C 1
ATOM 2118 O O . ALA B 1 96 ? -10.352 11.438 -2.637 1 95.81 96 ALA B O 1
ATOM 2119 N N . ALA B 1 97 ? -10.531 11.375 -4.926 1 94.19 97 ALA B N 1
ATOM 2120 C CA . ALA B 1 97 ? -9.078 11.469 -5.094 1 94.19 97 ALA B CA 1
ATOM 2121 C C . ALA B 1 97 ? -8.57 12.836 -4.648 1 94.19 97 ALA B C 1
ATOM 2123 O O . ALA B 1 97 ? -9.32 13.82 -4.652 1 94.19 97 ALA B O 1
ATOM 2124 N N . PHE B 1 98 ? -7.277 12.844 -4.23 1 93.94 98 PHE B N 1
ATOM 2125 C CA . PHE B 1 98 ? -6.676 14.125 -3.881 1 93.94 98 PHE B CA 1
ATOM 2126 C C . PHE B 1 98 ? -6.82 15.125 -5.023 1 93.94 98 PHE B C 1
ATOM 2128 O O . PHE B 1 98 ? -6.516 14.805 -6.176 1 93.94 98 PHE B O 1
ATOM 2135 N N . GLY B 1 99 ? -7.312 16.281 -4.68 1 91.19 99 GLY B N 1
ATOM 2136 C CA . GLY B 1 99 ? -7.488 17.344 -5.664 1 91.19 99 GLY B CA 1
ATOM 2137 C C . GLY B 1 99 ? -8.805 17.25 -6.414 1 91.19 99 GLY B C 1
ATOM 2138 O O . GLY B 1 99 ? -9.102 18.094 -7.262 1 91.19 99 GLY B O 1
ATOM 2139 N N . SER B 1 100 ? -9.57 16.234 -6.211 1 91.94 100 SER B N 1
ATOM 2140 C CA . SER B 1 100 ? -10.875 16.031 -6.836 1 91.94 100 SER B CA 1
ATOM 2141 C C . SER B 1 100 ? -12.008 16.234 -5.832 1 91.94 100 SER B C 1
ATOM 2143 O O . SER B 1 100 ? -11.789 16.172 -4.621 1 91.94 100 SER B O 1
ATOM 2145 N N . ALA B 1 101 ? -13.195 16.547 -6.352 1 92.88 101 ALA B N 1
ATOM 2146 C CA . ALA B 1 101 ? -14.391 16.594 -5.516 1 92.88 101 ALA B CA 1
ATOM 2147 C C . ALA B 1 101 ? -15.391 15.508 -5.926 1 92.88 101 ALA B C 1
ATOM 2149 O O . ALA B 1 101 ? -16.516 15.484 -5.434 1 92.88 101 ALA B O 1
ATOM 2150 N N . GLU B 1 102 ? -14.945 14.656 -6.766 1 93.69 102 GLU B N 1
ATOM 2151 C CA . GLU B 1 102 ? -15.805 13.586 -7.281 1 93.69 102 GLU B CA 1
ATOM 2152 C C . GLU B 1 102 ? -15.602 12.289 -6.508 1 93.69 102 GLU B C 1
ATOM 2154 O O . GLU B 1 102 ? -14.531 12.062 -5.938 1 93.69 102 GLU B O 1
ATOM 2159 N N . LYS B 1 103 ? -16.656 11.477 -6.484 1 93.88 103 LYS B N 1
ATOM 2160 C CA . LYS B 1 103 ? -16.562 10.148 -5.887 1 93.88 103 LYS B CA 1
ATOM 2161 C C . LYS B 1 103 ? -15.805 9.18 -6.785 1 93.88 103 LYS B C 1
ATOM 2163 O O . LYS B 1 103 ? -16.406 8.453 -7.582 1 93.88 103 LYS B O 1
ATOM 2168 N N . ASN B 1 104 ? -14.484 9.148 -6.598 1 92.88 104 ASN B N 1
ATOM 2169 C CA . ASN B 1 104 ? -13.602 8.398 -7.484 1 92.88 104 ASN B CA 1
ATOM 2170 C C . ASN B 1 104 ? -13.406 6.965 -7.008 1 92.88 104 ASN B C 1
ATOM 2172 O O . ASN B 1 104 ? -13.367 6.035 -7.816 1 92.88 104 ASN B O 1
ATOM 2176 N N . PHE B 1 105 ? -13.234 6.875 -5.711 1 93.38 105 PHE B N 1
ATOM 2177 C CA . PHE B 1 105 ? -12.805 5.609 -5.129 1 93.38 105 PHE B CA 1
ATOM 2178 C C . PHE B 1 105 ? -13.844 5.082 -4.148 1 93.38 105 PHE B C 1
ATOM 2180 O O . PHE B 1 105 ? -14.625 5.859 -3.582 1 93.38 105 PHE B O 1
ATOM 2187 N N . GLY B 1 106 ? -13.844 3.736 -3.947 1 92 106 GLY B N 1
ATOM 2188 C CA . GLY B 1 106 ? -14.438 3.213 -2.727 1 92 106 GLY B CA 1
ATOM 2189 C C . GLY B 1 106 ? -13.586 3.457 -1.497 1 92 106 GLY B C 1
ATOM 2190 O O . GLY B 1 106 ? -12.555 4.137 -1.572 1 92 106 GLY B O 1
ATOM 2191 N N . THR B 1 107 ? -14.039 2.934 -0.338 1 91.31 107 THR B N 1
ATOM 2192 C CA . THR B 1 107 ? -13.219 3.016 0.861 1 91.31 107 THR B CA 1
ATOM 2193 C C . THR B 1 107 ? -11.984 2.129 0.729 1 91.31 107 THR B C 1
ATOM 2195 O O . THR B 1 107 ? -11.039 2.248 1.514 1 91.31 107 THR B O 1
ATOM 2198 N N . ASN B 1 108 ? -11.812 1.276 -0.167 1 92.31 108 ASN B N 1
ATOM 2199 C CA . ASN B 1 108 ? -10.719 0.425 -0.617 1 92.31 108 ASN B CA 1
ATOM 2200 C C . ASN B 1 108 ? -9.82 0.013 0.542 1 92.31 108 ASN B C 1
ATOM 2202 O O . ASN B 1 108 ? -8.641 0.391 0.587 1 92.31 108 ASN B O 1
ATOM 2206 N N . PRO B 1 109 ? -10.352 -0.791 1.458 1 95.12 109 PRO B N 1
ATOM 2207 C CA . PRO B 1 109 ? -9.547 -1.206 2.605 1 95.12 109 PRO B CA 1
ATOM 2208 C C . PRO B 1 109 ? -8.367 -2.096 2.205 1 95.12 109 PRO B C 1
ATOM 2210 O O . PRO B 1 109 ? -8.445 -2.814 1.205 1 95.12 109 PRO B O 1
ATOM 2213 N N . LEU B 1 110 ? -7.301 -1.954 2.928 1 97.12 110 LEU B N 1
ATOM 2214 C CA . LEU B 1 110 ? -6.117 -2.805 2.869 1 97.12 110 LEU B CA 1
ATOM 2215 C C . LEU B 1 110 ? -5.848 -3.451 4.223 1 97.12 110 LEU B C 1
ATOM 2217 O O . LEU B 1 110 ? -5.902 -2.783 5.258 1 97.12 110 LEU B O 1
ATOM 2221 N N . ALA B 1 111 ? -5.664 -4.707 4.215 1 98 111 ALA B N 1
ATOM 2222 C CA . ALA B 1 111 ? -5.262 -5.426 5.422 1 98 111 ALA B CA 1
ATOM 2223 C C . ALA B 1 111 ? -4.059 -6.324 5.148 1 98 111 ALA B C 1
ATOM 2225 O O . ALA B 1 111 ? -3.902 -6.84 4.039 1 98 111 ALA B O 1
ATOM 2226 N N . TYR B 1 112 ? -3.252 -6.492 6.145 1 97.19 112 TYR B N 1
ATOM 2227 C CA . TYR B 1 112 ? -2.184 -7.484 6.086 1 97.19 112 TYR B CA 1
ATOM 2228 C C . TYR B 1 112 ? -1.866 -8.031 7.473 1 97.19 112 TYR B C 1
ATOM 2230 O O . TYR B 1 112 ? -2.199 -7.406 8.484 1 97.19 112 TYR B O 1
ATOM 2238 N N . ALA B 1 113 ? -1.319 -9.141 7.484 1 95.69 113 ALA B N 1
ATOM 2239 C CA . ALA B 1 113 ? -0.808 -9.734 8.719 1 95.69 113 ALA B CA 1
ATOM 2240 C C . ALA B 1 113 ? 0.541 -10.414 8.484 1 95.69 113 ALA B C 1
ATOM 2242 O O . ALA B 1 113 ? 0.76 -11.031 7.438 1 95.69 113 ALA B O 1
ATOM 2243 N N . ILE B 1 114 ? 1.444 -10.219 9.367 1 91.81 114 ILE B N 1
ATOM 2244 C CA . ILE B 1 114 ? 2.787 -10.789 9.367 1 91.81 114 ILE B CA 1
ATOM 2245 C C . ILE B 1 114 ? 2.936 -11.766 10.531 1 91.81 114 ILE B C 1
ATOM 2247 O O . ILE B 1 114 ? 2.721 -11.398 11.688 1 91.81 114 ILE B O 1
ATOM 2251 N N . PRO B 1 115 ? 3.305 -13.008 10.102 1 89.31 115 PRO B N 1
ATOM 2252 C CA . PRO B 1 115 ? 3.451 -13.984 11.188 1 89.31 115 PRO B CA 1
ATOM 2253 C C . PRO B 1 115 ? 4.559 -13.609 12.172 1 89.31 115 PRO B C 1
ATOM 2255 O O . PRO B 1 115 ? 5.551 -12.992 11.781 1 89.31 115 PRO B O 1
ATOM 2258 N N . GLY B 1 116 ? 4.305 -13.641 13.508 1 75.94 116 GLY B N 1
ATOM 2259 C CA . GLY B 1 116 ? 5.297 -13.383 14.539 1 75.94 116 GLY B CA 1
ATOM 2260 C C . GLY B 1 116 ? 5.84 -14.648 15.172 1 75.94 116 GLY B C 1
ATOM 2261 O O . GLY B 1 116 ? 5.258 -15.727 15.016 1 75.94 116 GLY B O 1
ATOM 2262 N N . SER B 1 117 ? 7.234 -14.602 15.477 1 63.62 117 SER B N 1
ATOM 2263 C CA . SER B 1 117 ? 7.789 -15.742 16.203 1 63.62 117 SER B CA 1
ATOM 2264 C C . SER B 1 117 ? 6.949 -16.078 17.438 1 63.62 117 SER B C 1
ATOM 2266 O O . SER B 1 117 ? 6.738 -17.25 17.75 1 63.62 117 SER B O 1
ATOM 2268 N N . GLN B 1 118 ? 6.805 -15.086 18.438 1 57.91 118 GLN B N 1
ATOM 2269 C CA . GLN B 1 118 ? 5.996 -15.281 19.641 1 57.91 118 GLN B CA 1
ATOM 2270 C C . GLN B 1 118 ? 4.629 -14.617 19.5 1 57.91 118 GLN B C 1
ATOM 2272 O O . GLN B 1 118 ? 4.492 -13.609 18.797 1 57.91 118 GLN B O 1
ATOM 2277 N N . GLU B 1 119 ? 3.59 -15.297 19.453 1 57.84 119 GLU B N 1
ATOM 2278 C CA . GLU B 1 119 ? 2.213 -14.812 19.453 1 57.84 119 GLU B CA 1
ATOM 2279 C C . GLU B 1 119 ? 2.123 -13.398 20.016 1 57.84 119 GLU B C 1
ATOM 2281 O O . GLU B 1 119 ? 2.873 -13.039 20.922 1 57.84 119 GLU B O 1
ATOM 2286 N N . PRO B 1 120 ? 1.344 -12.422 19.391 1 64.5 120 PRO B N 1
ATOM 2287 C CA . PRO B 1 120 ? 0.341 -12.234 18.328 1 64.5 120 PRO B CA 1
ATOM 2288 C C . PRO B 1 120 ? 0.94 -11.695 17.031 1 64.5 120 PRO B C 1
ATOM 2290 O O . PRO B 1 120 ? 2.006 -11.078 17.062 1 64.5 120 PRO B O 1
ATOM 2293 N N . CYS B 1 121 ? 0.412 -12.078 15.844 1 86 121 CYS B N 1
ATOM 2294 C CA . CYS B 1 121 ? 0.715 -11.57 14.508 1 86 121 CYS B CA 1
ATOM 2295 C C . CYS B 1 121 ? 0.458 -10.07 14.422 1 86 121 CYS B C 1
ATOM 2297 O O . CYS B 1 121 ? -0.319 -9.523 15.203 1 86 121 CYS B O 1
ATOM 2299 N N . VAL B 1 122 ? 1.298 -9.344 13.789 1 91 122 VAL B N 1
ATOM 2300 C CA . VAL B 1 122 ? 1.019 -7.949 13.461 1 91 122 VAL B CA 1
ATOM 2301 C C . VAL B 1 122 ? -0.115 -7.875 12.445 1 91 122 VAL B C 1
ATOM 2303 O O . VAL B 1 122 ? -0.06 -8.523 11.398 1 91 122 VAL B O 1
ATOM 2306 N N . VAL B 1 123 ? -1.135 -7.234 12.844 1 95.25 123 VAL B N 1
ATOM 2307 C CA . VAL B 1 123 ? -2.279 -7.105 11.945 1 95.25 123 VAL B CA 1
ATOM 2308 C C . VAL B 1 123 ? -2.551 -5.629 11.664 1 95.25 123 VAL B C 1
ATOM 2310 O O . VAL B 1 123 ? -2.51 -4.797 12.578 1 95.25 123 VAL B O 1
ATOM 2313 N N . TYR B 1 124 ? -2.656 -5.316 10.438 1 96.88 124 TYR B N 1
ATOM 2314 C CA . TYR B 1 124 ? -3.111 -4.02 9.945 1 96.88 124 TYR B CA 1
ATOM 2315 C C . TYR B 1 124 ? -4.395 -4.164 9.141 1 96.88 124 TYR B C 1
ATOM 2317 O O . TYR B 1 124 ? -4.504 -5.051 8.289 1 96.88 124 TYR B O 1
ATOM 2325 N N . ASP B 1 125 ? -5.359 -3.393 9.398 1 97.31 125 ASP B N 1
ATOM 2326 C CA . ASP B 1 125 ? -6.633 -3.363 8.688 1 97.31 125 ASP B CA 1
ATOM 2327 C C . ASP B 1 125 ? -7.23 -1.957 8.688 1 97.31 125 ASP B C 1
ATOM 2329 O O . ASP B 1 125 ? -7.75 -1.499 9.703 1 97.31 125 ASP B O 1
ATOM 2333 N N . ALA B 1 126 ? -7.168 -1.311 7.492 1 96.69 126 ALA B N 1
ATOM 2334 C CA . ALA B 1 126 ? -7.648 0.068 7.453 1 96.69 126 ALA B CA 1
ATOM 2335 C C . ALA B 1 126 ? -8.188 0.422 6.074 1 96.69 126 ALA B C 1
ATOM 2337 O O . ALA B 1 126 ? -7.656 -0.032 5.055 1 96.69 126 ALA B O 1
ATOM 2338 N N . SER B 1 127 ? -9.203 1.225 6.105 1 95.75 127 SER B N 1
ATOM 2339 C CA . SER B 1 127 ? -9.672 1.823 4.859 1 95.75 127 SER B CA 1
ATOM 2340 C C . SER B 1 127 ? -8.688 2.865 4.34 1 95.75 127 SER B C 1
ATOM 2342 O O . SER B 1 127 ? -7.836 3.35 5.09 1 95.75 127 SER B O 1
ATOM 2344 N N . THR B 1 128 ? -8.789 3.203 2.996 1 96.38 128 THR B N 1
ATOM 2345 C CA . THR B 1 128 ? -7.965 4.281 2.467 1 96.38 128 THR B CA 1
ATOM 2346 C C . THR B 1 128 ? -8.719 5.605 2.492 1 96.38 128 THR B C 1
ATOM 2348 O O . THR B 1 128 ? -8.203 6.633 2.049 1 96.38 128 THR B O 1
ATOM 2351 N N . SER B 1 129 ? -9.945 5.594 2.92 1 96.19 129 SER B N 1
ATOM 2352 C CA . SER B 1 129 ? -10.625 6.848 3.238 1 96.19 129 SER B CA 1
ATOM 2353 C C . SER B 1 129 ? -10.086 7.457 4.527 1 96.19 129 SER B C 1
ATOM 2355 O O . SER B 1 129 ? -9.547 6.746 5.379 1 96.19 129 SER B O 1
ATOM 2357 N N . ALA B 1 130 ? -10.258 8.773 4.594 1 96.06 130 ALA B N 1
ATOM 2358 C CA . ALA B 1 130 ? -9.789 9.453 5.797 1 96.06 130 ALA B CA 1
ATOM 2359 C C . ALA B 1 130 ? -10.562 9.008 7.027 1 96.06 130 ALA B C 1
ATOM 2361 O O . ALA B 1 130 ? -10.031 9.016 8.141 1 96.06 130 ALA B O 1
ATOM 2362 N N . MET B 1 131 ? -11.75 8.656 6.801 1 94.06 131 MET B N 1
ATOM 2363 C CA . MET B 1 131 ? -12.633 8.188 7.863 1 94.06 131 MET B CA 1
ATOM 2364 C C . MET B 1 131 ? -13.68 7.219 7.316 1 94.06 131 MET B C 1
ATOM 2366 O O . MET B 1 131 ? -14.039 7.285 6.141 1 94.06 131 MET B O 1
ATOM 2370 N N . SER B 1 132 ? -14.078 6.309 8.203 1 88.94 132 SER B N 1
ATOM 2371 C CA . SER B 1 132 ? -15.148 5.41 7.785 1 88.94 132 SER B CA 1
ATOM 2372 C C . SER B 1 132 ? -16.5 6.129 7.754 1 88.94 132 SER B C 1
ATOM 2374 O O . SER B 1 132 ? -16.672 7.152 8.422 1 88.94 132 SER B O 1
ATOM 2376 N N . PHE B 1 133 ? -17.375 5.562 6.98 1 87.19 133 PHE B N 1
ATOM 2377 C CA . PHE B 1 133 ? -18.734 6.113 6.953 1 87.19 133 PHE B CA 1
ATOM 2378 C C . PHE B 1 133 ? -19.344 6.102 8.344 1 87.19 133 PHE B C 1
ATOM 2380 O O . PHE B 1 133 ? -19.984 7.078 8.758 1 87.19 133 PHE B O 1
ATOM 2387 N N . TRP B 1 134 ? -19.125 4.996 8.977 1 88.25 134 TRP B N 1
ATOM 2388 C CA . TRP B 1 134 ? -19.656 4.879 10.336 1 88.25 134 TRP B CA 1
ATOM 2389 C C . TRP B 1 134 ? -19.047 5.93 11.25 1 88.25 134 TRP B C 1
ATOM 2391 O O . TRP B 1 134 ? -19.734 6.492 12.109 1 88.25 134 TRP B O 1
ATOM 2401 N N . GLY B 1 135 ? -17.781 6.191 11.086 1 92.12 135 GLY B N 1
ATOM 2402 C CA . GLY B 1 135 ? -17.141 7.25 11.852 1 92.12 135 GLY B CA 1
ATOM 2403 C C . GLY B 1 135 ? -17.781 8.609 11.648 1 92.12 135 GLY B C 1
ATOM 2404 O O . GLY B 1 135 ? -18.031 9.336 12.609 1 92.12 135 GLY B O 1
ATOM 2405 N N . VAL B 1 136 ? -18.094 8.898 10.445 1 94.12 136 VAL B N 1
ATOM 2406 C CA . VAL B 1 136 ? -18.719 10.172 10.125 1 94.12 136 VAL B CA 1
ATOM 2407 C C . VAL B 1 136 ? -20.094 10.25 10.797 1 94.12 136 VAL B C 1
ATOM 2409 O O . VAL B 1 136 ? -20.438 11.281 11.383 1 94.12 136 VAL B O 1
ATOM 2412 N N . LYS B 1 137 ? -20.828 9.172 10.672 1 94.81 137 LYS B N 1
ATOM 2413 C CA . LYS B 1 137 ? -22.156 9.125 11.25 1 94.81 137 LYS B CA 1
ATOM 2414 C C . LYS B 1 137 ? -22.109 9.312 12.766 1 94.81 137 LYS B C 1
ATOM 2416 O O . LYS B 1 137 ? -22.984 9.969 13.344 1 94.81 137 LYS B O 1
ATOM 2421 N N . MET B 1 138 ? -21.125 8.695 13.312 1 96.25 138 MET B N 1
ATOM 2422 C CA . MET B 1 138 ? -20.953 8.859 14.758 1 96.25 138 MET B CA 1
ATOM 2423 C C . MET B 1 138 ? -20.719 10.32 15.117 1 96.25 138 MET B C 1
ATOM 2425 O O . MET B 1 138 ? -21.297 10.828 16.078 1 96.25 138 MET B O 1
ATOM 2429 N N . TYR B 1 139 ? -19.891 11.016 14.383 1 96.62 139 TYR B N 1
ATOM 2430 C CA . TYR B 1 139 ? -19.656 12.43 14.617 1 96.62 139 TYR B CA 1
ATOM 2431 C C . TYR B 1 139 ? -20.922 13.242 14.422 1 96.62 139 TYR B C 1
ATOM 2433 O O . TYR B 1 139 ? -21.203 14.172 15.18 1 96.62 139 TYR B O 1
ATOM 2441 N N . GLU B 1 140 ? -21.688 12.906 13.461 1 95.88 140 GLU B N 1
ATOM 2442 C CA . GLU B 1 140 ? -22.953 13.578 13.188 1 95.88 140 GLU B CA 1
ATOM 2443 C C . GLU B 1 140 ? -23.922 13.414 14.359 1 95.88 140 GLU B C 1
ATOM 2445 O O . GLU B 1 140 ? -24.516 14.391 14.828 1 95.88 140 GLU B O 1
ATOM 2450 N N . MET B 1 141 ? -24.047 12.234 14.828 1 96.62 141 MET B N 1
ATOM 2451 C CA . MET B 1 141 ? -24.953 11.922 15.93 1 96.62 141 MET B CA 1
ATOM 2452 C C . MET B 1 141 ? -24.531 12.648 17.203 1 96.62 141 MET B C 1
ATOM 2454 O O . MET B 1 141 ? -25.391 13.039 18 1 96.62 141 MET B O 1
ATOM 2458 N N . GLU B 1 142 ? -23.266 12.773 17.344 1 96.88 142 GLU B N 1
ATOM 2459 C CA . GLU B 1 142 ? -22.719 13.406 18.547 1 96.88 142 GLU B CA 1
ATOM 2460 C C . GLU B 1 142 ? -22.641 14.922 18.391 1 96.88 142 GLU B C 1
ATOM 2462 O O . GLU B 1 142 ? -22.25 15.633 19.312 1 96.88 142 GLU B O 1
ATOM 2467 N N . ASN B 1 143 ? -23.031 15.383 17.297 1 95.44 143 ASN B N 1
ATOM 2468 C CA . ASN B 1 143 ? -22.984 16.797 16.984 1 95.44 143 ASN B CA 1
ATOM 2469 C C . ASN B 1 143 ? -21.594 17.391 17.266 1 95.44 143 ASN B C 1
ATOM 2471 O O . ASN B 1 143 ? -21.484 18.422 17.922 1 95.44 143 ASN B O 1
ATOM 2475 N N . ARG B 1 144 ? -20.578 16.703 16.891 1 96.81 144 ARG B N 1
ATOM 2476 C CA . ARG B 1 144 ? -19.172 17.125 17 1 96.81 144 ARG B CA 1
ATOM 2477 C C . ARG B 1 144 ? -18.562 17.391 15.633 1 96.81 144 ARG B C 1
ATOM 2479 O O . ARG B 1 144 ? -18.922 16.719 14.656 1 96.81 144 ARG B O 1
ATOM 2486 N N . PRO B 1 145 ? -17.703 18.375 15.641 1 97.19 145 PRO B N 1
ATOM 2487 C CA . PRO B 1 145 ? -17.031 18.609 14.359 1 97.19 145 PRO B CA 1
ATOM 2488 C C . PRO B 1 145 ? -16.094 17.469 13.961 1 97.19 145 PRO B C 1
ATOM 2490 O O . PRO B 1 145 ? -15.445 16.859 14.828 1 97.19 145 PRO B O 1
ATOM 2493 N N . LEU B 1 146 ? -16.062 17.141 12.68 1 96.94 146 LEU B N 1
ATOM 2494 C CA . LEU B 1 146 ? -15.07 16.219 12.148 1 96.94 146 LEU B CA 1
ATOM 2495 C C . LEU B 1 146 ? -13.664 16.797 12.281 1 96.94 146 LEU B C 1
ATOM 2497 O O . LEU B 1 146 ? -13.492 18.016 12.312 1 96.94 146 LEU B O 1
ATOM 2501 N N . PRO B 1 147 ? -12.68 15.906 12.375 1 93.44 147 PRO B N 1
ATOM 2502 C CA . PRO B 1 147 ? -11.312 16.391 12.195 1 93.44 147 PRO B CA 1
ATOM 2503 C C . PRO B 1 147 ? -11.109 17.094 10.852 1 93.44 147 PRO B C 1
ATOM 2505 O O . PRO B 1 147 ? -11.883 16.875 9.914 1 93.44 147 PRO B O 1
ATOM 2508 N N . GLU B 1 148 ? -10.047 17.844 10.797 1 90.44 148 GLU B N 1
ATOM 2509 C CA . GLU B 1 148 ? -9.766 18.562 9.547 1 90.44 148 GLU B CA 1
ATOM 2510 C C . GLU B 1 148 ? -9.359 17.594 8.438 1 90.44 148 GLU B C 1
ATOM 2512 O O . GLU B 1 148 ? -8.734 16.562 8.703 1 90.44 148 GLU B O 1
ATOM 2517 N N . ASN B 1 149 ? -9.773 17.859 7.238 1 90.94 149 ASN B N 1
ATOM 2518 C CA . ASN B 1 149 ? -9.312 17.219 6.008 1 90.94 149 ASN B CA 1
ATOM 2519 C C . ASN B 1 149 ? -9.852 15.797 5.883 1 90.94 149 ASN B C 1
ATOM 2521 O O . ASN B 1 149 ? -9.156 14.914 5.379 1 90.94 149 ASN B O 1
ATOM 2525 N N . VAL B 1 150 ? -11.102 15.648 6.301 1 94.88 150 VAL B N 1
ATOM 2526 C CA . VAL B 1 150 ? -11.688 14.312 6.258 1 94.88 150 VAL B CA 1
ATOM 2527 C C . VAL B 1 150 ? -12.695 14.227 5.121 1 94.88 150 VAL B C 1
ATOM 2529 O O . VAL B 1 150 ? -12.906 13.156 4.543 1 94.88 150 VAL B O 1
ATOM 2532 N N . ALA B 1 151 ? -13.359 15.438 4.797 1 97 151 ALA B N 1
ATOM 2533 C CA . ALA B 1 151 ? -14.492 15.352 3.873 1 97 151 ALA B CA 1
ATOM 2534 C C . ALA B 1 151 ? -14.703 16.672 3.133 1 97 151 ALA B C 1
ATOM 2536 O O . ALA B 1 151 ? -14.18 17.703 3.545 1 97 151 ALA B O 1
ATOM 2537 N N . LEU B 1 152 ? -15.438 16.5 2.076 1 97.5 152 LEU B N 1
ATOM 2538 C CA . LEU B 1 152 ? -15.867 17.656 1.29 1 97.5 152 LEU B CA 1
ATOM 2539 C C . LEU B 1 152 ? -17.391 17.766 1.273 1 97.5 152 LEU B C 1
ATOM 2541 O O . LEU B 1 152 ? -18.094 16.75 1.341 1 97.5 152 LEU B O 1
ATOM 2545 N N . ASP B 1 153 ? -17.859 19.016 1.112 1 96.81 153 ASP B N 1
ATOM 2546 C CA . ASP B 1 153 ? -19.297 19.219 0.946 1 96.81 153 ASP B CA 1
ATOM 2547 C C . ASP B 1 153 ? -19.688 19.188 -0.529 1 96.81 153 ASP B C 1
ATOM 2549 O O . ASP B 1 153 ? -18.859 18.891 -1.392 1 96.81 153 ASP B O 1
ATOM 2553 N N . SER B 1 154 ? -20.969 19.453 -0.796 1 95.75 154 SER B N 1
ATOM 2554 C CA . SER B 1 154 ? -21.516 19.328 -2.145 1 95.75 154 SER B CA 1
ATOM 2555 C C . SER B 1 154 ? -20.922 20.375 -3.082 1 95.75 154 SER B C 1
ATOM 2557 O O . SER B 1 154 ? -21.047 20.266 -4.305 1 95.75 154 SER B O 1
ATOM 2559 N N . HIS B 1 155 ? -20.25 21.391 -2.502 1 95.88 155 HIS B N 1
ATOM 2560 C CA . HIS B 1 155 ? -19.625 22.438 -3.311 1 95.88 155 HIS B CA 1
ATOM 2561 C C . HIS B 1 155 ? -18.141 22.156 -3.523 1 95.88 155 HIS B C 1
ATOM 2563 O O . HIS B 1 155 ? -17.438 22.969 -4.125 1 95.88 155 HIS B O 1
ATOM 2569 N N . GLY B 1 156 ? -17.641 21.047 -2.951 1 94.38 156 GLY B N 1
ATOM 2570 C CA . GLY B 1 156 ? -16.25 20.656 -3.135 1 94.38 156 GLY B CA 1
ATOM 2571 C C . GLY B 1 156 ? -15.312 21.297 -2.133 1 94.38 156 GLY B C 1
ATOM 2572 O O . GLY B 1 156 ? -14.109 21.375 -2.365 1 94.38 156 GLY B O 1
ATOM 2573 N N . ARG B 1 157 ? -15.945 21.875 -1.074 1 95.56 157 ARG B N 1
ATOM 2574 C CA . ARG B 1 157 ? -15.141 22.516 -0.038 1 95.56 157 ARG B CA 1
ATOM 2575 C C . ARG B 1 157 ? -15 21.609 1.18 1 95.56 157 ARG B C 1
ATOM 2577 O O . ARG B 1 157 ? -15.938 20.891 1.54 1 95.56 157 ARG B O 1
ATOM 2584 N N . THR B 1 158 ? -13.742 21.734 1.749 1 95.88 158 THR B N 1
ATOM 2585 C CA . THR B 1 158 ? -13.555 20.969 2.979 1 95.88 158 THR B CA 1
ATOM 2586 C C . THR B 1 158 ? -14.594 21.359 4.023 1 95.88 158 THR B C 1
ATOM 2588 O O . THR B 1 158 ? -14.922 22.547 4.168 1 95.88 158 THR B O 1
ATOM 2591 N N . THR B 1 159 ? -15.156 20.406 4.75 1 96.88 159 THR B N 1
ATOM 2592 C CA . THR B 1 159 ? -16.141 20.688 5.793 1 96.88 159 THR B CA 1
ATOM 2593 C C . THR B 1 159 ? -15.828 19.875 7.051 1 96.88 159 THR B C 1
ATOM 2595 O O . THR B 1 159 ? -15.344 18.75 6.973 1 96.88 159 THR B O 1
ATOM 2598 N N . THR B 1 160 ? -16.094 20.43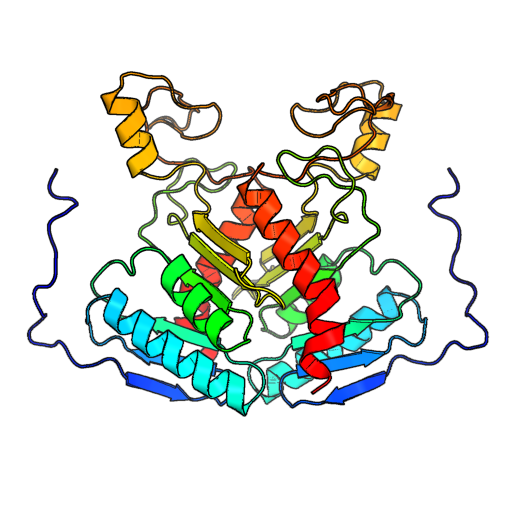8 8.188 1 97.44 160 THR B N 1
ATOM 2599 C CA . THR B 1 160 ? -16.016 19.719 9.453 1 97.44 160 THR B CA 1
ATOM 2600 C C . THR B 1 160 ? -17.406 19.422 9.992 1 97.44 160 THR B C 1
ATOM 2602 O O . THR B 1 160 ? -17.547 18.859 11.086 1 97.44 160 THR B O 1
ATOM 2605 N N . ASP B 1 161 ? -18.375 19.891 9.242 1 97.31 161 ASP B N 1
ATOM 2606 C CA . ASP B 1 161 ? -19.766 19.578 9.594 1 97.31 161 ASP B CA 1
ATOM 2607 C C . ASP B 1 161 ? -20.188 18.234 9.016 1 97.31 161 ASP B C 1
ATOM 2609 O O . ASP B 1 161 ? -20.375 18.094 7.805 1 97.31 161 ASP B O 1
ATOM 2613 N N . ALA B 1 162 ? -20.375 17.266 9.914 1 97 162 ALA B N 1
ATOM 2614 C CA . ALA B 1 162 ? -20.688 15.898 9.5 1 97 162 ALA B CA 1
ATOM 2615 C C . ALA B 1 162 ? -21.969 15.852 8.68 1 97 162 ALA B C 1
ATOM 2617 O O . ALA B 1 162 ? -22.109 14.992 7.801 1 97 162 ALA B O 1
ATOM 2618 N N . SER B 1 163 ? -22.891 16.688 8.875 1 96.12 163 SER B N 1
ATOM 2619 C CA . SER B 1 163 ? -24.172 16.688 8.188 1 96.12 163 SER B CA 1
ATOM 2620 C C . SER B 1 163 ? -24.031 17.188 6.754 1 96.12 163 SER B C 1
ATOM 2622 O O . SER B 1 163 ? -24.938 17 5.93 1 96.12 163 SER B O 1
ATOM 2624 N N . LEU B 1 164 ? -22.938 17.797 6.469 1 96.5 164 LEU B N 1
ATOM 2625 C CA . LEU B 1 164 ? -22.766 18.391 5.152 1 96.5 164 LEU B CA 1
ATOM 2626 C C . LEU B 1 164 ? -21.859 17.531 4.281 1 96.5 164 LEU B C 1
ATOM 2628 O O . LEU B 1 164 ? -21.547 17.891 3.143 1 96.5 164 LEU B O 1
ATOM 2632 N N . VAL B 1 165 ? -21.438 16.438 4.801 1 96.06 165 VAL B N 1
ATOM 2633 C CA . VAL B 1 165 ? -20.484 15.586 4.086 1 96.06 165 VAL B CA 1
ATOM 2634 C C . VAL B 1 165 ? -21.109 15.07 2.797 1 96.06 165 VAL B C 1
ATOM 2636 O O . VAL B 1 165 ? -22.188 14.461 2.824 1 96.06 165 VAL B O 1
ATOM 2639 N N . HIS B 1 166 ? -20.438 15.328 1.669 1 95.75 166 HIS B N 1
ATOM 2640 C CA . HIS B 1 166 ? -20.828 14.812 0.365 1 95.75 166 HIS B CA 1
ATOM 2641 C C . HIS B 1 166 ? -19.922 13.672 -0.081 1 95.75 166 HIS B C 1
ATOM 2643 O O . HIS B 1 166 ? -20.391 12.688 -0.658 1 95.75 166 HIS B O 1
ATOM 2649 N N . VAL B 1 167 ? -18.656 13.836 0.161 1 96.31 167 VAL B N 1
ATOM 2650 C CA . VAL B 1 167 ? -17.672 12.828 -0.21 1 96.31 167 VAL B CA 1
ATOM 2651 C C . VAL B 1 167 ? -16.531 12.812 0.811 1 96.31 167 VAL B C 1
ATOM 2653 O O . VAL B 1 167 ? -16.188 13.859 1.363 1 96.31 167 VAL B O 1
ATOM 2656 N N . LEU B 1 168 ? -16.016 11.641 1.06 1 97.19 168 LEU B N 1
ATOM 2657 C CA . LEU B 1 168 ? -14.859 11.523 1.945 1 97.19 168 LEU B CA 1
ATOM 2658 C C . LEU B 1 168 ? -13.562 11.773 1.188 1 97.19 168 LEU B C 1
ATOM 2660 O O . LEU B 1 168 ? -13.477 11.508 -0.014 1 97.19 168 LEU B O 1
ATOM 2664 N N . LYS B 1 169 ? -12.578 12.297 1.867 1 97.06 169 LYS B N 1
ATOM 2665 C CA . LYS B 1 169 ? -11.242 12.398 1.304 1 97.06 169 LYS B CA 1
ATOM 2666 C C . LYS B 1 169 ? -10.438 11.125 1.547 1 97.06 169 LYS B C 1
ATOM 2668 O O . LYS B 1 169 ? -10.781 10.328 2.42 1 97.06 169 LYS B O 1
ATOM 2673 N N . THR B 1 170 ? -9.391 10.945 0.759 1 96.75 170 THR B N 1
ATOM 2674 C CA . THR B 1 170 ? -8.438 9.875 1.039 1 96.75 170 THR B CA 1
ATOM 2675 C C . THR B 1 170 ? -7.551 10.234 2.225 1 96.75 170 THR B C 1
ATOM 2677 O O . THR B 1 170 ? -7.316 11.414 2.494 1 96.75 170 THR B O 1
ATOM 2680 N N . PHE B 1 171 ? -7.105 9.195 2.867 1 96 171 PHE B N 1
ATOM 2681 C CA . PHE B 1 171 ? -6.125 9.477 3.91 1 96 171 PHE B CA 1
ATOM 2682 C C . PHE B 1 171 ? -4.824 9.992 3.305 1 96 171 PHE B C 1
ATOM 2684 O O . PHE B 1 171 ? -4.531 9.727 2.137 1 96 171 PHE B O 1
ATOM 2691 N N . GLY B 1 172 ? -4.078 10.797 4.039 1 95.31 172 GLY B N 1
ATOM 2692 C CA . GLY B 1 172 ? -2.695 11.094 3.701 1 95.31 172 GLY B CA 1
ATOM 2693 C C . GLY B 1 172 ? -2.555 11.922 2.438 1 95.31 172 GLY B C 1
ATOM 2694 O O . GLY B 1 172 ? -1.495 11.938 1.81 1 95.31 172 GLY B O 1
ATOM 2695 N N . GLY B 1 173 ? -3.648 12.516 1.931 1 94.19 173 GLY B N 1
ATOM 2696 C CA . GLY B 1 173 ? -3.562 13.414 0.788 1 94.19 173 GLY B CA 1
ATOM 2697 C C . GLY B 1 173 ? -3.176 12.703 -0.497 1 94.19 173 GLY B C 1
ATOM 2698 O O . GLY B 1 173 ? -3.74 11.664 -0.829 1 94.19 173 GLY B O 1
ATOM 2699 N N . ALA B 1 174 ? -2.242 13.344 -1.237 1 95.5 174 ALA B N 1
ATOM 2700 C CA . ALA B 1 174 ? -1.839 12.828 -2.543 1 95.5 174 ALA B CA 1
ATOM 2701 C C . ALA B 1 174 ? -1.219 11.438 -2.416 1 95.5 174 ALA B C 1
ATOM 2703 O O . ALA B 1 174 ? -1.474 10.562 -3.242 1 95.5 174 ALA B O 1
ATOM 2704 N N . LYS B 1 175 ? -0.423 11.25 -1.4 1 96.5 175 LYS B N 1
ATOM 2705 C CA . LYS B 1 175 ? 0.24 9.961 -1.219 1 96.5 175 LYS B CA 1
ATOM 2706 C C . LYS B 1 175 ? -0.774 8.859 -0.931 1 96.5 175 LYS B C 1
ATOM 2708 O O . LYS B 1 175 ? -0.694 7.77 -1.504 1 96.5 175 LYS B O 1
ATOM 2713 N N . GLY B 1 176 ? -1.715 9.156 -0.087 1 97 176 GLY B N 1
ATOM 2714 C CA . GLY B 1 176 ? -2.773 8.203 0.188 1 97 176 GLY B CA 1
ATOM 2715 C C . GLY B 1 176 ? -3.656 7.926 -1.014 1 97 176 GLY B C 1
ATOM 2716 O O . GLY B 1 176 ? -4.102 6.793 -1.217 1 97 176 GLY B O 1
ATOM 2717 N N . SER B 1 177 ? -3.906 8.953 -1.801 1 97.12 177 SER B N 1
ATOM 2718 C CA . SER B 1 177 ? -4.699 8.797 -3.016 1 97.12 177 SER B CA 1
ATOM 2719 C C . SER B 1 177 ? -4.023 7.852 -4.004 1 97.12 177 SER B C 1
ATOM 2721 O O . SER B 1 177 ? -4.695 7.098 -4.711 1 97.12 177 SER B O 1
ATOM 2723 N N . GLY B 1 178 ? -2.748 7.965 -4.07 1 97.19 178 GLY B N 1
ATOM 2724 C CA . GLY B 1 178 ? -2.016 7.035 -4.914 1 97.19 178 GLY B CA 1
ATOM 2725 C C . GLY B 1 178 ? -2.18 5.59 -4.488 1 97.19 178 GLY B C 1
ATOM 2726 O O . GLY B 1 178 ? -2.338 4.703 -5.332 1 97.19 178 GLY B O 1
ATOM 2727 N N . ILE B 1 179 ? -2.16 5.348 -3.211 1 97.12 179 ILE B N 1
ATOM 2728 C CA . ILE B 1 179 ? -2.348 4.004 -2.68 1 97.12 179 ILE B CA 1
ATOM 2729 C C . ILE B 1 179 ? -3.758 3.516 -3.004 1 97.12 179 ILE B C 1
ATOM 2731 O O . ILE B 1 179 ? -3.941 2.385 -3.463 1 97.12 179 ILE B O 1
ATOM 2735 N N . SER B 1 180 ? -4.707 4.383 -2.775 1 96.69 180 SER B N 1
ATOM 2736 C CA . SER B 1 180 ? -6.094 4.027 -3.072 1 96.69 180 SER B CA 1
ATOM 2737 C C . SER B 1 180 ? -6.273 3.689 -4.547 1 96.69 180 SER B C 1
ATOM 2739 O O . SER B 1 180 ? -7.016 2.77 -4.895 1 96.69 180 SER B O 1
ATOM 2741 N N . LEU B 1 181 ? -5.648 4.438 -5.398 1 94.81 181 LEU B N 1
ATOM 2742 C CA . LEU B 1 181 ? -5.73 4.191 -6.832 1 94.81 181 LEU B CA 1
ATOM 2743 C C . LEU B 1 181 ? -5.18 2.809 -7.176 1 94.81 181 LEU B C 1
ATOM 2745 O O . LEU B 1 181 ? -5.773 2.082 -7.977 1 94.81 181 LEU B O 1
ATOM 2749 N N . LEU B 1 182 ? -4.062 2.467 -6.598 1 94.38 182 LEU B N 1
ATOM 2750 C CA . LEU B 1 182 ? -3.504 1.136 -6.805 1 94.38 182 LEU B CA 1
ATOM 2751 C C . LEU B 1 182 ? -4.516 0.057 -6.438 1 94.38 182 LEU B C 1
ATOM 2753 O O . LEU B 1 182 ? -4.738 -0.883 -7.203 1 94.38 182 LEU B O 1
ATOM 2757 N N . LEU B 1 183 ? -5.105 0.203 -5.289 1 94.25 183 LEU B N 1
ATOM 2758 C CA . LEU B 1 183 ? -6.051 -0.795 -4.801 1 94.25 183 LEU B CA 1
ATOM 2759 C C . LEU B 1 183 ? -7.293 -0.842 -5.684 1 94.25 183 LEU B C 1
ATOM 2761 O O . LEU B 1 183 ? -7.852 -1.916 -5.922 1 94.25 183 LEU B O 1
ATOM 2765 N N . GLU B 1 184 ? -7.703 0.36 -6.152 1 91.5 184 GLU B N 1
ATOM 2766 C CA . GLU B 1 184 ? -8.812 0.416 -7.098 1 91.5 184 GLU B CA 1
ATOM 2767 C C . GLU B 1 184 ? -8.523 -0.413 -8.344 1 91.5 184 GLU B C 1
ATOM 2769 O O . GLU B 1 184 ? -9.375 -1.181 -8.797 1 91.5 184 GLU B O 1
ATOM 2774 N N . PHE B 1 185 ? -7.414 -0.253 -8.812 1 89 185 PHE B N 1
ATOM 2775 C CA . PHE B 1 185 ? -7.016 -0.981 -10.008 1 89 185 PHE B CA 1
ATOM 2776 C C . PHE B 1 185 ? -6.926 -2.477 -9.727 1 89 185 PHE B C 1
ATOM 2778 O O . PHE B 1 185 ? -7.453 -3.291 -10.484 1 89 185 PHE B O 1
ATOM 2785 N N . LEU B 1 186 ? -6.246 -2.855 -8.641 1 89.44 186 LEU B N 1
ATOM 2786 C CA . LEU B 1 186 ? -6.039 -4.262 -8.305 1 89.44 186 LEU B CA 1
ATOM 2787 C C . LEU B 1 186 ? -7.371 -4.961 -8.055 1 89.44 186 LEU B C 1
ATOM 2789 O O . LEU B 1 186 ? -7.551 -6.117 -8.438 1 89.44 186 LEU B O 1
ATOM 2793 N N . ASN B 1 187 ? -8.227 -4.27 -7.383 1 88.25 187 ASN B N 1
ATOM 2794 C CA . ASN B 1 187 ? -9.516 -4.863 -7.062 1 88.25 187 ASN B CA 1
ATOM 2795 C C . ASN B 1 187 ? -10.445 -4.863 -8.273 1 88.25 187 ASN B C 1
ATOM 2797 O O . ASN B 1 187 ? -11.438 -5.598 -8.305 1 88.25 187 ASN B O 1
ATOM 2801 N N . GLY B 1 188 ? -10.242 -3.891 -9.219 1 77.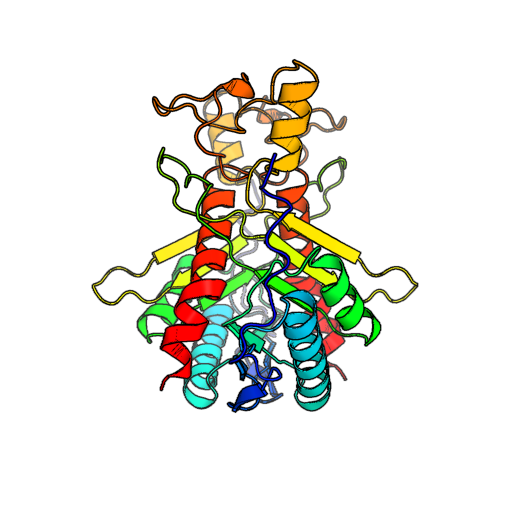25 188 GLY B N 1
ATOM 2802 C CA . GLY B 1 188 ? -11.055 -3.803 -10.422 1 77.25 188 GLY B CA 1
ATOM 2803 C C . GLY B 1 188 ? -10.492 -4.609 -11.578 1 77.25 188 GLY B C 1
ATOM 2804 O O . GLY B 1 188 ? -11.109 -5.574 -12.031 1 77.25 188 GLY B O 1
ATOM 2805 N N . ALA B 1 189 ? -9.352 -3.945 -12.352 1 60.09 189 ALA B N 1
ATOM 2806 C CA . ALA B 1 189 ? -8.805 -4.363 -13.641 1 60.09 189 ALA B CA 1
ATOM 2807 C C . ALA B 1 189 ? -8.148 -5.734 -13.539 1 60.09 189 ALA B C 1
ATOM 2809 O O . ALA B 1 189 ? -8.211 -6.539 -14.469 1 60.09 189 ALA B O 1
ATOM 2810 N N . LEU B 1 190 ? -7.156 -5.754 -12.547 1 54.59 190 LEU B N 1
ATOM 2811 C CA . LEU B 1 190 ? -6.441 -7.027 -12.578 1 54.59 190 LEU B CA 1
ATOM 2812 C C . LEU B 1 190 ? -7.41 -8.188 -12.758 1 54.59 190 LEU B C 1
ATOM 2814 O O . LEU B 1 190 ? -7.109 -9.148 -13.469 1 54.59 190 LEU B O 1
ATOM 2818 N N . PHE B 1 191 ? -8.531 -8.188 -12.102 1 49.97 191 PHE B N 1
ATOM 2819 C CA . PHE B 1 191 ? -9.305 -9.422 -12.148 1 49.97 191 PHE B CA 1
ATOM 2820 C C . PHE B 1 191 ? -10.094 -9.523 -13.445 1 49.97 191 PHE B C 1
ATOM 2822 O O . PHE B 1 191 ? -10.375 -10.625 -13.922 1 49.97 191 PHE B O 1
ATOM 2829 N N . TYR B 1 192 ? -10.453 -8.328 -13.992 1 46.5 192 TYR B N 1
ATOM 2830 C CA . TYR B 1 192 ? -11.18 -8.5 -15.25 1 46.5 192 TYR B CA 1
ATOM 2831 C C . TYR B 1 192 ? -10.227 -8.797 -16.391 1 46.5 192 TYR B C 1
ATOM 2833 O O . TYR B 1 192 ? -10.523 -9.633 -17.25 1 46.5 192 TYR B O 1
ATOM 2841 N N . ILE B 1 193 ? -9.195 -7.988 -16.578 1 43.88 193 ILE B N 1
ATOM 2842 C CA . ILE B 1 193 ? -8.445 -8.031 -17.828 1 43.88 193 ILE B CA 1
ATOM 2843 C C . ILE B 1 193 ? -7.395 -9.141 -17.766 1 43.88 193 ILE B C 1
ATOM 2845 O O . ILE B 1 193 ? -7.168 -9.852 -18.75 1 43.88 193 ILE B O 1
ATOM 2849 N N . GLY B 1 194 ? -6.488 -8.984 -16.844 1 46.44 194 GLY B N 1
ATOM 2850 C CA . GLY B 1 194 ? -5.203 -9.656 -16.969 1 46.44 194 GLY B CA 1
ATOM 2851 C C . GLY B 1 194 ? -5.328 -11.164 -17.094 1 46.44 194 GLY B C 1
ATOM 2852 O O . GLY B 1 194 ? -4.414 -11.828 -17.594 1 46.44 194 GLY B O 1
ATOM 2853 N N . PHE B 1 195 ? -6.297 -11.719 -16.328 1 43.47 195 PHE B N 1
ATOM 2854 C CA . PHE B 1 195 ? -6.293 -13.172 -16.422 1 43.47 195 PHE B CA 1
ATOM 2855 C C . PHE B 1 195 ? -7.078 -13.641 -17.641 1 43.47 195 PHE B C 1
ATOM 2857 O O . PHE B 1 195 ? -7.445 -14.812 -17.734 1 43.47 195 PHE B O 1
ATOM 2864 N N . SER B 1 196 ? -7.586 -12.68 -18.312 1 35.84 196 SER B N 1
ATOM 2865 C CA . SER B 1 196 ? -8.336 -13.117 -19.484 1 35.84 196 SER B CA 1
ATOM 2866 C C . SER B 1 196 ? -7.398 -13.609 -20.578 1 35.84 196 SER B C 1
ATOM 2868 O O . SER B 1 196 ? -7.855 -14.023 -21.656 1 35.84 196 SER B O 1
ATOM 2870 N N . THR B 1 197 ? -6.043 -13.359 -20.438 1 33.03 197 THR B N 1
ATOM 2871 C CA . THR B 1 197 ? -5.465 -13.953 -21.641 1 33.03 197 THR B CA 1
ATOM 2872 C C . THR B 1 197 ? -5.562 -15.477 -21.594 1 33.03 197 THR B C 1
ATOM 2874 O O . THR B 1 197 ? -5.523 -16.062 -20.516 1 33.03 197 THR B O 1
#

Radius of gyration: 22.0 Å; Cα contacts (8 Å, |Δi|>4): 857; chains: 2; bounding box: 70×55×47 Å

Organism: Galdieria sulphuraria (NCBI:txid130081)

Foldseek 3Di:
DCPPPPPPPPPPQADDKDWPDPPQQETEIERRQAALLRNVQVQLVVQLVSCVVPVHHYYAYDRYNYDNPFCQVSQQVSLVSVHKDKDWAFDDFFEAAFVGQDSDGGQTKIKIWHHDPDDDIDIDIGTQALDDPVRLVVCQVVVHFADWQFAAFPVRHTGRHSVRGRGTYTPPHNVSSVVRVVSRCVNPVVNPPDSVD/DCPPDCPPDCPPQADDKDWPDPPQQETEIERSQAALLRNVQVQLVVQLVSCVVPVHHYYAYDRYNYDNPFCQVSQQVSLVSVHKDKDWAFDDFFEAAFVGQDSDGGQTKIKIWHHDPDDDIDIDIGTQAPDDPVRLVVCQVVVHFADWQFAAFPVRHTGRHSVRGRGTYTPPHNVSSVVRVVSRCVNPVCNPPVSVD

Secondary structure (DSSP, 8-state):
-GGG-------TT----EEEEE-SSEEEEEEEEE-HHHHHHHHHHHHHHHHHHHS--EEEEEEE-S----THHHHHHHHTTT--EEEE---SS-EEPTT--S--B----EEEEE--SSSPPEEEEE-SBSS-HHHHHHHHHTT-PPPTTSEE-TTS-B---GGG--EEEBTTHHHHHHHHHHHHHHHHHHHHTGGG-/-GGG-------TT----EEEEE-SSEEEEEEEEE-HHHHHHHHHHHHHHHHHHHS--EEEEEEE-S----THHHHHHHHTTT--EEEE---S--EEPTT--S--B----EEEEE--SSSPPEEEEE-SBSS-HHHHHHHHHTT-PPPTTSEE-TTS-B---GGG--EEEBTTHHHHHHHHHHHHHHHHHHHHTGGG-

Nearest PDB structures (foldseek):
  1xrh-assembly1_B  TM=9.609E-01  e=3.084E-16  Escherichia coli
  4h8a-assembly1_A  TM=9.358E-01  e=9.530E-16  Escherichia coli
  4fju-assembly1_B  TM=9.363E-01  e=2.440E-15  Escherichia coli str. K-12 substr. DH10B
  1wtj-assembly1_A  TM=9.240E-01  e=1.784E-15  Pseudomonas syringae pv. tomato
  1z2i-assembly1_B  TM=9.669E-01  e=2.055E-14  Agrobacterium tumefaciens

Solvent-accessible surface area (backbone atoms only — not comparable to full-atom values): 20841 Å² total; per-residue (Å²): 129,75,84,77,56,84,63,80,66,73,45,92,82,45,40,77,58,41,77,76,43,78,58,77,44,37,36,31,30,42,12,34,46,27,54,14,48,58,34,51,51,54,48,48,51,51,34,50,55,40,20,71,73,54,74,46,52,48,71,40,75,44,55,52,58,47,72,55,68,69,55,48,61,55,16,45,55,34,14,74,72,70,34,76,21,75,47,69,46,71,51,71,56,46,16,14,42,57,96,48,73,47,61,67,32,27,46,38,33,43,18,32,13,39,52,47,95,61,88,71,56,52,73,41,65,45,58,34,28,47,56,52,70,66,54,43,50,51,30,41,75,65,72,38,72,47,62,84,76,30,25,21,25,88,85,56,40,77,43,37,52,45,86,48,57,62,31,32,22,24,25,43,41,61,66,28,26,52,52,39,51,51,47,49,39,57,56,50,46,50,62,62,53,65,71,64,109,130,75,85,83,53,84,68,63,65,75,46,91,82,47,41,77,59,40,78,77,41,80,57,77,45,38,36,31,31,42,12,33,48,27,52,14,47,58,33,50,49,54,48,47,52,50,32,47,54,38,21,72,73,54,75,45,52,47,70,39,75,44,55,52,57,47,72,55,68,69,55,47,60,56,16,45,55,32,16,75,72,71,33,75,22,78,48,68,46,71,51,72,56,47,16,13,43,59,95,49,74,47,62,69,31,28,45,36,35,43,17,31,12,41,51,46,96,62,88,70,57,52,72,41,65,44,58,34,28,46,57,52,71,66,55,44,49,51,31,40,76,64,71,38,72,48,63,85,77,30,25,21,25,88,84,56,39,78,44,36,51,45,86,50,58,62,31,31,22,25,26,44,43,60,66,28,24,52,53,38,50,52,47,50,41,56,58,49,47,49,61,62,54,66,68,62,110